Protein AF-A0AAV2JIG6-F1 (afdb_monomer_lite)

Organism: Knipowitschia caucasica (NCBI:txid637954)

pLDDT: mean 79.61, std 19.04, range [28.69, 98.62]

Radius of gyration: 54.66 Å; chains: 1; bounding box: 134×88×164 Å

Foldseek 3Di:
DDDPVVVVVVVVVVVVVVVVVVVVVVVVVVVVLVVVVVVVVVVVVVVVVVVVVVVVVVVVVVVVVVVPPPDDDDDDDDDDDPPVVVVVVVVVVVVVVVVVVVVVVVVVVVVVVVVVVVVVVVVVVVVVVVVVVVVVVVPDPDDPPVVVVVVVVVVVVVVVVVVVVVVVVVVVVVVVVVVVVVVVVVVVVVVVVVVVVVVVVVVVVVVVVVVVVVVVVVVVVVVVVVVVVVVVVLVVVLVVLVVVLVVLVVVLVVLVVVLVVLVVVLVVVVVVDDDDDCVVVNVVSVVVSVVSVVVSVVSVVVNVVSVVVSVVSVVVVVVVVVVVVVVVVVVVVVVVVVVVVVVVVVVVVVVVVVVSVVVVVVVVVVVPPPDDDDDDDDDDDDDDDDDDDDDDDPDPDPQQVDWDADPQPRDTDGSVVVVVSVVVNVVSVD

Structure (mmCIF, N/CA/C/O backbone):
data_AF-A0AAV2JIG6-F1
#
_entry.id   AF-A0AAV2JIG6-F1
#
loop_
_atom_site.group_PDB
_atom_site.id
_atom_site.type_symbol
_atom_site.label_atom_id
_atom_site.label_alt_id
_atom_site.label_comp_id
_atom_site.label_asym_id
_atom_site.label_entity_id
_atom_site.label_seq_id
_atom_site.pdbx_PDB_ins_code
_atom_site.Cartn_x
_atom_site.Cartn_y
_atom_site.Cartn_z
_atom_site.occupancy
_atom_site.B_iso_or_equiv
_atom_site.auth_seq_id
_atom_site.auth_comp_id
_atom_site.auth_asym_id
_atom_site.auth_atom_id
_atom_site.pdbx_PDB_model_num
ATOM 1 N N . MET A 1 1 ? 25.447 -35.368 23.573 1.00 45.19 1 MET A N 1
ATOM 2 C CA . MET A 1 1 ? 26.311 -34.187 23.337 1.00 45.19 1 MET A CA 1
ATOM 3 C C . MET A 1 1 ? 26.894 -34.278 21.923 1.00 45.19 1 MET A C 1
ATOM 5 O O . MET A 1 1 ? 27.825 -35.051 21.739 1.00 45.19 1 MET A O 1
ATOM 9 N N . PRO A 1 2 ? 26.330 -33.609 20.896 1.00 45.56 2 PRO A N 1
ATOM 10 C CA . PRO A 1 2 ? 26.863 -33.667 19.533 1.00 45.56 2 PRO A CA 1
ATOM 11 C C . PRO A 1 2 ? 28.084 -32.746 19.374 1.00 45.56 2 PRO A C 1
ATOM 13 O O . PRO A 1 2 ? 28.114 -31.636 19.902 1.00 45.56 2 PRO A O 1
ATOM 16 N N . LEU A 1 3 ? 29.084 -33.230 18.637 1.00 53.78 3 LEU A N 1
ATOM 17 C CA . LEU A 1 3 ? 30.444 -32.692 18.544 1.00 53.78 3 LEU A CA 1
ATOM 18 C C . LEU A 1 3 ? 30.549 -31.286 17.889 1.00 53.78 3 LEU A C 1
ATOM 20 O O . LEU A 1 3 ? 29.846 -31.004 16.914 1.00 53.78 3 LEU A O 1
ATOM 24 N N . PRO A 1 4 ? 31.520 -30.440 18.310 1.00 62.28 4 PRO A N 1
ATOM 25 C CA . PRO A 1 4 ? 31.775 -29.084 17.781 1.00 62.28 4 PRO A CA 1
ATOM 26 C C . PRO A 1 4 ? 32.024 -28.988 16.261 1.00 62.28 4 PRO A C 1
ATOM 28 O O . PRO A 1 4 ? 31.864 -27.924 15.660 1.00 62.28 4 PRO A O 1
ATOM 31 N N . SER A 1 5 ? 32.406 -30.099 15.625 1.00 57.91 5 SER A N 1
ATOM 32 C CA . SER A 1 5 ? 32.748 -30.178 14.198 1.00 57.91 5 SER A CA 1
ATOM 33 C C . SER A 1 5 ? 31.538 -29.964 13.274 1.00 57.91 5 SER A C 1
ATOM 35 O O . SER A 1 5 ? 31.639 -29.260 12.267 1.00 57.91 5 SER A O 1
ATOM 37 N N . ALA A 1 6 ? 30.360 -30.478 13.647 1.00 57.50 6 ALA A N 1
ATOM 38 C CA . ALA A 1 6 ? 29.147 -30.348 12.834 1.00 57.50 6 ALA A CA 1
ATOM 39 C C . ALA A 1 6 ? 28.625 -28.899 12.789 1.00 57.50 6 ALA A C 1
ATOM 41 O O . ALA A 1 6 ? 28.205 -28.420 11.736 1.00 57.50 6 ALA A O 1
ATOM 42 N N . ARG A 1 7 ? 28.745 -28.153 13.901 1.00 58.84 7 ARG A N 1
ATOM 43 C CA . ARG A 1 7 ? 28.380 -26.725 13.957 1.00 58.84 7 ARG A CA 1
ATOM 44 C C . ARG A 1 7 ? 29.282 -25.852 13.079 1.00 58.84 7 ARG A C 1
ATOM 46 O O . ARG A 1 7 ? 28.779 -24.948 12.416 1.00 58.84 7 ARG A O 1
ATOM 53 N N . ARG A 1 8 ? 30.590 -26.138 13.015 1.00 63.62 8 ARG A N 1
ATOM 54 C CA . ARG A 1 8 ? 31.524 -25.394 12.145 1.00 63.62 8 ARG A CA 1
ATOM 55 C C . ARG A 1 8 ? 31.251 -25.630 10.658 1.00 63.62 8 ARG A C 1
ATOM 57 O O . ARG A 1 8 ? 31.319 -24.681 9.883 1.00 63.62 8 ARG A O 1
ATOM 64 N N . LYS A 1 9 ? 30.907 -26.859 10.258 1.00 67.88 9 LYS A N 1
ATOM 65 C CA . LYS A 1 9 ? 30.552 -27.171 8.861 1.00 67.88 9 LYS A CA 1
ATOM 66 C C . LYS A 1 9 ? 29.254 -26.479 8.431 1.00 67.88 9 LYS A C 1
ATOM 68 O O . LYS A 1 9 ? 29.217 -25.884 7.360 1.00 67.88 9 LYS A O 1
ATOM 73 N N . LEU A 1 10 ? 28.237 -26.474 9.297 1.00 66.56 10 LEU A N 1
ATOM 74 C CA . LEU A 1 10 ? 26.961 -25.806 9.024 1.00 66.56 10 LEU A CA 1
ATOM 75 C C . LEU A 1 10 ? 27.104 -24.274 8.947 1.00 66.56 10 LEU A C 1
ATOM 77 O O . LEU A 1 10 ? 26.478 -23.636 8.106 1.00 66.56 10 LEU A O 1
ATOM 81 N N . SER A 1 11 ? 27.956 -23.683 9.791 1.00 69.81 11 SER A N 1
ATOM 82 C CA . SER A 1 11 ? 28.271 -22.249 9.741 1.00 69.81 11 SER A CA 1
ATOM 83 C C . SER A 1 11 ? 28.987 -21.867 8.443 1.00 69.81 11 SER A C 1
ATOM 85 O O . SER A 1 11 ? 28.561 -20.919 7.793 1.00 69.81 11 SER A O 1
ATOM 87 N N . LYS A 1 12 ? 30.004 -22.631 8.018 1.00 68.06 12 LYS A N 1
ATOM 88 C CA . LYS A 1 12 ? 30.722 -22.366 6.759 1.00 68.06 12 LYS A CA 1
ATOM 89 C C . LYS A 1 12 ? 29.809 -22.457 5.534 1.00 68.06 12 LYS A C 1
ATOM 91 O O . LYS A 1 12 ? 29.890 -21.585 4.677 1.00 68.06 12 LYS A O 1
ATOM 96 N N . ALA A 1 13 ? 28.920 -23.453 5.485 1.00 68.94 13 ALA A N 1
ATOM 97 C CA . ALA A 1 13 ? 27.964 -23.618 4.388 1.00 68.94 13 ALA A CA 1
ATOM 98 C C . ALA A 1 13 ? 26.979 -22.437 4.281 1.00 68.94 13 ALA A C 1
ATOM 100 O O . ALA A 1 13 ? 26.703 -21.956 3.181 1.00 68.94 13 ALA A O 1
ATOM 101 N N . LYS A 1 14 ? 26.506 -21.911 5.421 1.00 74.50 14 LYS A N 1
ATOM 102 C CA . LYS A 1 14 ? 25.657 -20.709 5.449 1.00 74.50 14 LYS A CA 1
ATOM 103 C C . LYS A 1 14 ? 26.396 -19.469 4.949 1.00 74.50 14 LYS A C 1
ATOM 105 O O . LYS A 1 14 ? 25.826 -18.708 4.179 1.00 74.50 14 LYS A O 1
ATOM 110 N N . THR A 1 15 ? 27.664 -19.285 5.324 1.00 77.19 15 THR A N 1
ATOM 111 C CA . THR A 1 15 ? 28.471 -18.139 4.868 1.00 77.19 15 THR A CA 1
ATOM 112 C C . THR A 1 15 ? 28.784 -18.195 3.370 1.00 77.19 15 THR A C 1
ATOM 114 O O . THR A 1 15 ? 28.838 -17.163 2.706 1.00 77.19 15 THR A O 1
ATOM 117 N N . THR A 1 16 ? 28.990 -19.388 2.804 1.00 79.62 16 THR A N 1
ATOM 118 C CA . THR A 1 16 ? 29.197 -19.538 1.355 1.00 79.62 16 THR A CA 1
ATOM 119 C C . THR A 1 16 ? 27.919 -19.280 0.562 1.00 79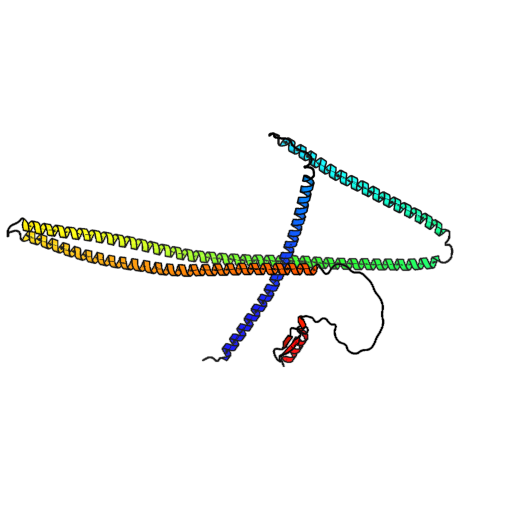.62 16 THR A C 1
ATOM 121 O O . THR A 1 16 ? 27.984 -18.650 -0.491 1.00 79.62 16 THR A O 1
ATOM 124 N N . GLN A 1 17 ? 26.765 -19.704 1.086 1.00 82.50 17 GLN A N 1
ATOM 125 C CA . GLN A 1 17 ? 25.467 -19.459 0.462 1.00 82.50 17 GLN A CA 1
ATOM 126 C C . GLN A 1 17 ? 25.126 -17.962 0.442 1.00 82.50 17 GLN A C 1
ATOM 128 O O . GLN A 1 17 ? 24.838 -17.418 -0.622 1.00 82.50 17 GLN A O 1
ATOM 133 N N . THR A 1 18 ? 25.275 -17.264 1.572 1.00 84.75 18 THR A N 1
ATOM 134 C CA . THR A 1 18 ? 25.032 -15.813 1.630 1.00 84.75 18 THR A CA 1
ATOM 135 C C . THR A 1 18 ? 25.996 -15.028 0.740 1.00 84.75 18 THR A C 1
ATOM 137 O O . THR A 1 18 ? 25.602 -14.052 0.105 1.00 84.75 18 THR A O 1
ATOM 140 N N . ARG A 1 19 ? 27.257 -15.463 0.610 1.00 83.31 19 ARG A N 1
ATOM 141 C CA . ARG A 1 19 ? 28.228 -14.836 -0.305 1.00 83.31 19 ARG A CA 1
ATOM 142 C C . ARG A 1 19 ? 27.836 -14.995 -1.780 1.00 83.31 19 ARG A C 1
ATOM 144 O O . ARG A 1 19 ? 28.041 -14.063 -2.559 1.00 83.31 19 ARG A O 1
ATOM 151 N N . ALA A 1 20 ? 27.280 -16.144 -2.163 1.00 86.81 20 ALA A N 1
ATOM 152 C CA . ALA A 1 20 ? 26.784 -16.378 -3.518 1.00 86.81 20 ALA A CA 1
ATOM 153 C C . ALA A 1 20 ? 25.538 -15.527 -3.822 1.00 86.81 20 ALA A C 1
ATOM 155 O O . ALA A 1 20 ? 25.472 -14.901 -4.879 1.00 86.81 20 ALA A O 1
ATOM 156 N N . GLU A 1 21 ? 24.605 -15.424 -2.872 1.00 88.88 21 GLU A N 1
ATOM 157 C CA . GLU A 1 21 ? 23.416 -14.565 -2.975 1.00 88.88 21 GLU A CA 1
ATOM 158 C C . GLU A 1 21 ? 23.801 -13.084 -3.116 1.00 88.88 21 GLU A C 1
ATOM 160 O O . GLU A 1 21 ? 23.332 -12.411 -4.032 1.00 88.88 21 GLU A O 1
ATOM 165 N N . ILE A 1 22 ? 24.755 -12.595 -2.314 1.00 88.62 22 ILE A N 1
ATOM 166 C CA . ILE A 1 22 ? 25.293 -11.229 -2.444 1.00 88.62 22 ILE A CA 1
ATOM 167 C C . ILE A 1 22 ? 25.938 -11.009 -3.823 1.00 88.62 22 ILE A C 1
ATOM 169 O O . ILE A 1 22 ? 25.792 -9.939 -4.411 1.00 88.62 22 ILE A O 1
ATOM 173 N N . SER A 1 23 ? 26.652 -11.999 -4.369 1.00 89.38 23 SER A N 1
ATOM 174 C CA . SER A 1 23 ? 27.247 -11.893 -5.710 1.00 89.38 23 SER A CA 1
ATOM 175 C C . SER A 1 23 ? 26.190 -11.813 -6.815 1.00 89.38 23 SER A C 1
ATOM 177 O O . SER A 1 23 ? 26.363 -11.044 -7.764 1.00 89.38 23 SER A O 1
ATOM 179 N N . ASN A 1 24 ? 25.096 -12.567 -6.692 1.00 90.56 24 ASN A N 1
ATOM 180 C CA . ASN A 1 24 ? 23.977 -12.496 -7.631 1.00 90.56 24 ASN A CA 1
ATOM 181 C C . ASN A 1 24 ? 23.263 -11.143 -7.546 1.00 90.56 24 ASN A C 1
ATOM 183 O O . ASN A 1 24 ? 23.099 -10.499 -8.578 1.00 90.56 24 ASN A O 1
ATOM 187 N N . LEU A 1 25 ? 22.962 -10.655 -6.337 1.00 92.25 25 LEU A N 1
ATOM 188 C CA . LEU A 1 25 ? 22.357 -9.334 -6.134 1.00 92.25 25 LEU A CA 1
ATOM 189 C C . LEU A 1 25 ? 23.237 -8.201 -6.679 1.00 92.25 25 LEU A C 1
ATOM 191 O O . LEU A 1 25 ? 22.730 -7.244 -7.254 1.00 92.25 25 LEU A O 1
ATOM 195 N N . LYS A 1 26 ? 24.568 -8.309 -6.567 1.00 91.19 26 LYS A N 1
ATOM 196 C CA . LYS A 1 26 ? 25.497 -7.344 -7.182 1.00 91.19 26 LYS A CA 1
ATOM 197 C C . LYS A 1 26 ? 25.426 -7.351 -8.710 1.00 91.19 26 LYS A C 1
ATOM 199 O O . LYS A 1 26 ? 25.480 -6.287 -9.320 1.00 91.19 26 LYS A O 1
ATOM 204 N N . ARG A 1 27 ? 25.306 -8.529 -9.330 1.00 91.12 27 ARG A N 1
ATOM 205 C CA . ARG A 1 27 ? 25.144 -8.656 -10.789 1.00 91.12 27 ARG A CA 1
ATOM 206 C C . ARG A 1 27 ? 23.803 -8.099 -11.259 1.00 91.12 27 ARG A C 1
ATOM 208 O O . ARG A 1 27 ? 23.765 -7.401 -12.266 1.00 91.12 27 ARG A O 1
ATOM 215 N N . GLU A 1 28 ? 22.736 -8.369 -10.519 1.00 91.69 28 GLU A N 1
ATOM 216 C CA . GLU A 1 28 ? 21.405 -7.845 -10.814 1.00 91.69 28 GLU A CA 1
ATOM 217 C C . GLU A 1 28 ? 21.353 -6.322 -10.666 1.00 91.69 28 GLU A C 1
ATOM 219 O O . GLU A 1 28 ? 20.903 -5.642 -11.583 1.00 91.69 28 GLU A O 1
ATOM 224 N N . ASN A 1 29 ? 21.930 -5.766 -9.596 1.00 89.50 29 ASN A N 1
ATOM 225 C CA . ASN A 1 29 ? 22.062 -4.316 -9.440 1.00 89.50 29 ASN A CA 1
ATOM 226 C C . ASN A 1 29 ? 22.872 -3.677 -10.575 1.00 89.50 29 ASN A C 1
ATOM 228 O O . ASN A 1 29 ? 22.478 -2.637 -11.092 1.00 89.50 29 ASN A O 1
ATOM 232 N N . ALA A 1 30 ? 23.970 -4.301 -11.013 1.00 93.06 30 ALA A N 1
ATOM 233 C CA . ALA A 1 30 ? 24.748 -3.796 -12.146 1.00 93.06 30 ALA A CA 1
ATOM 234 C C . ALA A 1 30 ? 23.942 -3.799 -13.459 1.00 93.06 30 ALA A C 1
ATOM 236 O O . ALA A 1 30 ? 24.067 -2.881 -14.269 1.00 93.06 30 ALA A O 1
ATOM 237 N N . PHE A 1 31 ? 23.099 -4.813 -13.667 1.00 94.50 31 PHE A N 1
ATOM 238 C CA . PHE A 1 31 ? 22.198 -4.874 -14.816 1.00 94.50 31 PHE A CA 1
ATOM 239 C C . PHE A 1 31 ? 21.096 -3.807 -14.736 1.00 94.50 31 PHE A C 1
ATOM 241 O O . PHE A 1 31 ? 20.865 -3.095 -15.710 1.00 94.50 31 PHE A O 1
ATOM 248 N N . LEU A 1 32 ? 20.457 -3.648 -13.573 1.00 95.50 32 LEU A N 1
ATOM 249 C CA . LEU A 1 32 ? 19.422 -2.636 -13.354 1.00 95.50 32 LEU A CA 1
ATOM 250 C C . LEU A 1 32 ? 19.964 -1.215 -13.532 1.00 95.50 32 LEU A C 1
ATOM 252 O O . LEU A 1 32 ? 19.295 -0.394 -14.152 1.00 95.50 32 LEU A O 1
ATOM 256 N N . LEU A 1 33 ? 21.188 -0.947 -13.070 1.00 93.94 33 LEU A N 1
ATOM 257 C CA . LEU A 1 33 ? 21.867 0.330 -13.293 1.00 93.94 33 LEU A CA 1
ATOM 258 C C . LEU A 1 33 ? 22.080 0.617 -14.783 1.00 93.94 33 LEU A C 1
ATOM 260 O O . LEU A 1 33 ? 21.833 1.738 -15.218 1.00 93.94 33 LEU A O 1
ATOM 264 N N . ARG A 1 34 ? 22.470 -0.384 -15.586 1.00 93.88 34 ARG A N 1
ATOM 265 C CA . ARG A 1 34 ? 22.575 -0.216 -17.047 1.00 93.88 34 ARG A CA 1
ATOM 266 C C . ARG A 1 34 ? 21.228 0.101 -17.686 1.00 93.88 34 ARG A C 1
ATOM 268 O O . ARG A 1 34 ? 21.139 1.075 -18.424 1.00 93.88 34 ARG A O 1
ATOM 275 N N . CYS A 1 35 ? 20.185 -0.666 -17.364 1.00 93.00 35 CYS A N 1
ATOM 276 C CA . CYS A 1 35 ? 18.847 -0.415 -17.902 1.00 93.00 35 CYS A CA 1
ATOM 277 C C . CYS A 1 35 ? 18.305 0.961 -17.496 1.00 93.00 35 CYS A C 1
ATOM 279 O O . CYS A 1 35 ? 17.649 1.623 -18.293 1.00 93.00 35 CYS A O 1
ATOM 281 N N . PHE A 1 36 ? 18.576 1.402 -16.266 1.00 94.62 36 PHE A N 1
ATOM 282 C CA . PHE A 1 36 ? 18.187 2.732 -15.810 1.00 94.62 36 PHE A CA 1
ATOM 283 C C . PHE A 1 36 ? 18.905 3.832 -16.602 1.00 94.62 36 PHE A C 1
ATOM 285 O O . PHE A 1 36 ? 18.265 4.790 -17.029 1.00 94.62 36 PHE A O 1
ATOM 292 N N . ASN A 1 37 ? 20.206 3.666 -16.856 1.00 90.81 37 ASN A N 1
ATOM 293 C CA . ASN A 1 37 ? 20.993 4.622 -17.634 1.00 90.81 37 ASN A CA 1
ATOM 294 C C . ASN A 1 37 ? 20.490 4.732 -19.084 1.00 90.81 37 ASN A C 1
ATOM 296 O O . ASN A 1 37 ? 20.328 5.831 -19.604 1.00 90.81 37 ASN A O 1
ATOM 300 N N . GLU A 1 38 ? 20.166 3.600 -19.713 1.00 93.94 38 GLU A N 1
ATOM 301 C CA . GLU A 1 38 ? 19.556 3.567 -21.050 1.00 93.94 38 GLU A CA 1
ATOM 302 C C . GLU A 1 38 ? 18.203 4.299 -21.079 1.00 93.94 38 GLU A C 1
ATOM 304 O O . GLU A 1 38 ? 17.948 5.095 -21.982 1.00 93.94 38 GLU A O 1
ATOM 309 N N . LEU A 1 39 ? 17.351 4.092 -20.067 1.00 91.56 39 LEU A N 1
ATOM 310 C CA . LEU A 1 39 ? 16.059 4.779 -19.971 1.00 91.56 39 LEU A CA 1
ATOM 311 C C . LEU A 1 39 ? 16.218 6.297 -19.795 1.00 91.56 39 LEU A C 1
ATOM 313 O O . LEU A 1 39 ? 15.453 7.070 -20.372 1.00 91.56 39 LEU A O 1
ATOM 317 N N . SER A 1 40 ? 17.211 6.711 -19.006 1.00 92.06 40 SER A N 1
ATOM 318 C CA . SER A 1 40 ? 17.537 8.121 -18.778 1.00 92.06 40 SER A CA 1
ATOM 319 C C . SER A 1 40 ? 17.976 8.803 -20.076 1.00 92.06 40 SER A C 1
ATOM 321 O O . SER A 1 40 ? 17.453 9.859 -20.428 1.00 92.06 40 SER A O 1
ATOM 323 N N . ASN A 1 41 ? 18.841 8.148 -20.856 1.00 90.38 41 ASN A N 1
ATOM 324 C CA . ASN A 1 41 ? 19.289 8.657 -22.154 1.00 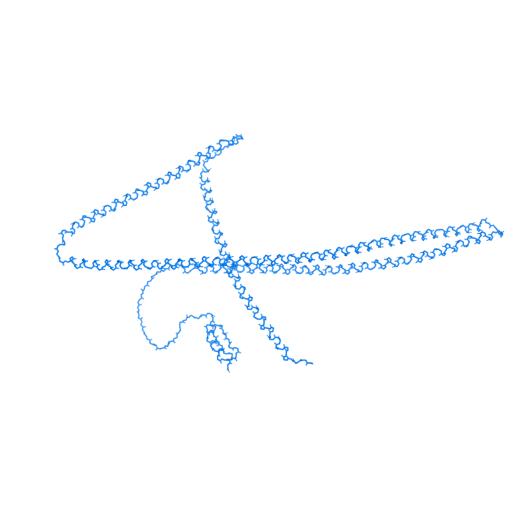90.38 41 ASN A CA 1
ATOM 325 C C . ASN A 1 41 ? 18.121 8.839 -23.132 1.00 90.38 41 ASN A C 1
ATOM 327 O O . ASN A 1 41 ? 17.996 9.892 -23.754 1.00 90.38 41 ASN A O 1
ATOM 331 N N . HIS A 1 42 ? 17.207 7.865 -23.204 1.00 91.69 42 HIS A N 1
ATOM 332 C CA . HIS A 1 42 ? 15.994 8.001 -24.014 1.00 91.69 42 HIS A CA 1
ATOM 333 C C . HIS A 1 42 ? 15.107 9.170 -23.563 1.00 91.69 42 HIS A C 1
ATOM 335 O O . HIS A 1 42 ? 14.527 9.864 -24.400 1.00 91.69 42 HIS A O 1
ATOM 341 N N . HIS A 1 43 ? 15.000 9.409 -22.254 1.00 91.00 43 HIS A N 1
ATOM 342 C CA . HIS A 1 43 ? 14.237 10.537 -21.728 1.00 91.00 43 HIS A CA 1
ATOM 343 C C . HIS A 1 43 ? 14.882 11.884 -22.086 1.00 91.00 43 HIS A C 1
ATOM 345 O O . HIS A 1 43 ? 14.180 12.802 -22.510 1.00 91.00 43 HIS A O 1
ATOM 351 N N . ASN A 1 44 ? 16.211 11.979 -22.006 1.00 87.12 44 ASN A N 1
ATOM 352 C CA . ASN A 1 44 ? 16.964 13.166 -22.412 1.00 87.12 44 ASN A CA 1
ATOM 353 C C . ASN A 1 44 ? 16.817 13.454 -23.913 1.00 87.12 44 ASN A C 1
ATOM 355 O O . ASN A 1 44 ? 16.564 14.597 -24.297 1.00 87.12 44 ASN A O 1
ATOM 359 N N . ASP A 1 45 ? 16.883 12.428 -24.765 1.00 88.12 45 ASP A N 1
ATOM 360 C CA . ASP A 1 45 ? 16.653 12.580 -26.205 1.00 88.12 45 ASP A CA 1
ATOM 361 C C . ASP A 1 45 ? 15.230 13.065 -26.515 1.00 88.12 45 ASP A C 1
ATOM 363 O O . ASP A 1 45 ? 15.045 13.961 -27.345 1.00 88.12 45 ASP A O 1
ATOM 367 N N . HIS A 1 46 ? 14.223 12.527 -25.820 1.00 89.94 46 HIS A N 1
ATOM 368 C CA . HIS A 1 46 ? 12.839 12.989 -25.936 1.00 89.94 46 HIS A CA 1
ATOM 369 C C . HIS A 1 46 ? 12.683 14.449 -25.495 1.00 89.94 46 HIS A C 1
ATOM 371 O O . HIS A 1 46 ? 12.081 15.239 -26.222 1.00 89.94 46 HIS A O 1
ATOM 377 N N . ASN A 1 47 ? 13.257 14.832 -24.353 1.00 88.81 47 ASN A N 1
ATOM 378 C CA . ASN A 1 47 ? 13.196 16.209 -23.860 1.00 88.81 47 ASN A CA 1
ATOM 379 C C . ASN A 1 47 ? 13.888 17.179 -24.825 1.00 88.81 47 ASN A C 1
ATOM 381 O O . ASN A 1 47 ? 13.326 18.224 -25.141 1.00 88.81 47 ASN A O 1
ATOM 385 N N . ARG A 1 48 ? 15.027 16.793 -25.412 1.00 91.75 48 ARG A N 1
ATOM 386 C CA . ARG A 1 48 ? 15.711 17.592 -26.439 1.00 91.75 48 ARG A CA 1
ATOM 387 C C . ARG A 1 48 ? 14.849 17.801 -27.687 1.00 91.75 48 ARG A C 1
ATOM 389 O O . ARG A 1 48 ? 14.901 18.860 -28.310 1.00 91.75 48 ARG A O 1
ATOM 396 N N . ILE A 1 49 ? 14.070 16.797 -28.090 1.00 90.69 49 ILE A N 1
ATOM 397 C CA . ILE A 1 49 ? 13.126 16.926 -29.211 1.00 90.69 49 ILE A CA 1
ATOM 398 C C . ILE A 1 49 ? 11.983 17.878 -28.839 1.00 90.69 49 ILE A C 1
ATOM 400 O O . ILE A 1 49 ? 11.624 18.732 -29.648 1.00 90.69 49 ILE A O 1
ATOM 404 N N . ILE A 1 50 ? 11.450 17.775 -27.619 1.00 89.94 50 ILE A N 1
ATOM 405 C CA . ILE A 1 50 ? 10.390 18.661 -27.120 1.00 89.94 50 ILE A CA 1
ATOM 406 C C . ILE A 1 50 ? 10.881 20.112 -27.060 1.00 89.94 50 ILE A C 1
ATOM 408 O O . ILE A 1 50 ? 10.184 20.999 -27.537 1.00 89.94 50 ILE A O 1
ATOM 412 N N . GLU A 1 51 ? 12.093 20.368 -26.567 1.00 88.25 51 GLU A N 1
ATOM 413 C CA . GLU A 1 51 ? 12.688 21.711 -26.543 1.00 88.25 51 GLU A CA 1
ATOM 414 C C . GLU A 1 51 ? 12.884 22.290 -27.949 1.00 88.25 51 GLU A C 1
ATOM 416 O O . GLU A 1 51 ? 12.562 23.454 -28.197 1.00 88.25 51 GLU A O 1
ATOM 421 N N . LYS A 1 52 ? 13.348 21.478 -28.910 1.00 89.69 52 LYS A N 1
ATOM 422 C CA . LYS A 1 52 ? 13.411 21.884 -30.325 1.00 89.69 52 LYS A CA 1
ATOM 423 C C . LYS A 1 52 ? 12.030 22.220 -30.886 1.00 89.69 52 LYS A C 1
ATOM 425 O O . LYS A 1 52 ? 11.895 23.158 -31.661 1.00 89.69 52 LYS A O 1
ATOM 430 N N . PHE A 1 53 ? 11.000 21.476 -30.495 1.00 89.88 53 PHE A N 1
ATOM 431 C CA . PHE A 1 53 ? 9.635 21.762 -30.918 1.00 89.88 53 PHE A CA 1
ATOM 432 C C . PHE A 1 53 ? 9.108 23.057 -30.287 1.00 89.88 53 PHE A C 1
ATOM 434 O O . PHE A 1 53 ? 8.552 23.897 -30.986 1.00 89.88 53 PHE A O 1
ATOM 441 N N . LEU A 1 54 ? 9.342 23.259 -28.989 1.00 86.19 54 LEU A N 1
ATOM 442 C CA . LEU A 1 54 ? 8.950 24.471 -28.272 1.00 86.19 54 LEU A CA 1
ATOM 443 C C . LEU A 1 54 ? 9.650 25.707 -28.838 1.00 86.19 54 LEU A C 1
ATOM 445 O O . LEU A 1 54 ? 8.986 26.694 -29.109 1.00 86.19 54 LEU A O 1
ATOM 449 N N . THR A 1 55 ? 10.957 25.646 -29.094 1.00 87.00 55 THR A N 1
ATOM 450 C CA . THR A 1 55 ? 11.697 26.753 -29.726 1.00 87.00 55 THR A CA 1
ATOM 451 C C . THR A 1 55 ? 11.181 27.082 -31.124 1.00 87.00 55 THR A C 1
ATOM 453 O O . THR A 1 55 ? 11.025 28.258 -31.441 1.00 87.00 55 THR A O 1
ATOM 456 N N . LEU A 1 56 ? 10.846 26.079 -31.941 1.00 84.25 56 LEU A N 1
ATOM 457 C CA . LEU A 1 56 ? 10.221 26.306 -33.248 1.00 84.25 56 LEU A CA 1
ATOM 458 C C . LEU A 1 56 ? 8.845 26.975 -33.121 1.00 84.25 56 LEU A C 1
ATOM 460 O O . LEU A 1 56 ? 8.559 27.907 -33.868 1.00 84.25 56 LEU A O 1
ATOM 464 N N . VAL A 1 57 ? 8.022 26.544 -32.162 1.00 82.75 57 VAL A N 1
ATOM 465 C CA . VAL A 1 57 ? 6.707 27.147 -31.896 1.00 82.75 57 VAL A CA 1
ATOM 466 C C . VAL A 1 57 ? 6.855 28.583 -31.387 1.00 82.75 57 VAL A C 1
ATOM 468 O O . VAL A 1 57 ? 6.153 29.468 -31.863 1.00 82.75 57 VAL A O 1
ATOM 471 N N . THR A 1 58 ? 7.800 28.851 -30.485 1.00 78.50 58 THR A N 1
ATOM 472 C CA . THR A 1 58 ? 8.051 30.199 -29.957 1.00 78.50 58 THR A CA 1
ATOM 473 C C . THR A 1 58 ? 8.579 31.142 -31.036 1.00 78.50 58 THR A C 1
ATOM 475 O O . THR A 1 58 ? 8.113 32.272 -31.112 1.00 78.50 58 THR A O 1
ATOM 478 N N . LEU A 1 59 ? 9.474 30.686 -31.920 1.00 75.88 59 LEU A N 1
ATOM 479 C CA . LEU A 1 59 ? 9.943 31.481 -33.065 1.00 75.88 59 LEU A CA 1
ATOM 480 C C . LEU A 1 59 ? 8.826 31.750 -34.085 1.00 75.88 59 LEU A C 1
ATOM 482 O O . LEU A 1 59 ? 8.795 32.799 -34.726 1.00 75.88 59 LEU A O 1
ATOM 486 N N . GLN A 1 60 ? 7.886 30.815 -34.231 1.00 73.00 60 GLN A N 1
ATOM 487 C CA . GLN A 1 60 ? 6.704 30.993 -35.072 1.00 73.00 60 GLN A CA 1
ATOM 488 C C . GLN A 1 60 ? 5.694 31.982 -34.461 1.00 73.00 60 GLN A C 1
ATOM 490 O O . GLN A 1 60 ? 4.958 32.628 -35.209 1.00 73.00 60 GLN A O 1
ATOM 495 N N . SER A 1 61 ? 5.669 32.117 -33.132 1.00 56.78 61 SER A N 1
ATOM 496 C CA . SER A 1 61 ? 4.872 33.115 -32.408 1.00 56.78 61 SER A CA 1
ATOM 497 C C . SER A 1 61 ? 5.539 34.493 -32.390 1.00 56.78 61 SER A C 1
ATOM 499 O O . SER A 1 61 ? 4.866 35.475 -32.675 1.00 56.78 61 SER A O 1
ATOM 501 N N . SER A 1 62 ? 6.857 34.586 -32.174 1.00 55.25 62 SER A N 1
ATOM 502 C CA . SER A 1 62 ? 7.581 35.868 -32.193 1.00 55.25 62 SER A CA 1
ATOM 503 C C . SER A 1 62 ? 7.617 36.487 -33.594 1.00 55.25 62 SER A C 1
ATOM 505 O O . SER A 1 62 ? 7.410 37.682 -33.749 1.00 55.25 62 SER A O 1
ATOM 507 N N . SER A 1 63 ? 7.723 35.661 -34.644 1.00 55.59 63 SER A N 1
ATOM 508 C CA . SER A 1 63 ? 7.558 36.113 -36.034 1.00 55.59 63 SER A CA 1
ATOM 509 C C . SER A 1 63 ? 6.159 36.675 -36.341 1.00 55.59 63 SER A C 1
ATOM 511 O O . SER A 1 63 ? 5.988 37.273 -37.403 1.00 55.59 63 SER A O 1
ATOM 513 N N . LYS A 1 64 ? 5.154 36.445 -35.483 1.00 55.47 64 LYS A N 1
ATOM 514 C CA . LYS A 1 64 ? 3.813 37.044 -35.593 1.00 55.47 64 LYS A CA 1
ATOM 515 C C . LYS A 1 64 ? 3.641 38.284 -34.708 1.00 55.47 64 LYS A C 1
ATOM 517 O O . LYS A 1 64 ? 2.741 39.067 -34.983 1.00 55.47 64 LYS A O 1
ATOM 522 N N . GLU A 1 65 ? 4.466 38.458 -33.676 1.00 51.16 65 GLU A N 1
ATOM 523 C CA . GLU A 1 65 ? 4.399 39.593 -32.742 1.00 51.16 65 GLU A CA 1
ATOM 524 C C . GLU A 1 65 ? 5.233 40.797 -33.217 1.00 51.16 65 GLU A C 1
ATOM 526 O O . GLU A 1 65 ? 4.808 41.932 -33.012 1.00 51.16 65 GLU A O 1
ATOM 531 N N . ASP A 1 66 ? 6.319 40.580 -33.972 1.00 45.28 66 ASP A N 1
ATOM 532 C CA . ASP A 1 66 ? 7.160 41.663 -34.522 1.00 45.28 66 ASP A CA 1
ATOM 533 C C . ASP A 1 66 ? 6.462 42.524 -35.609 1.00 45.28 66 ASP A C 1
ATOM 535 O O . ASP A 1 66 ? 6.983 43.561 -36.011 1.00 45.28 66 ASP A O 1
ATOM 539 N N . GLU A 1 67 ? 5.270 42.136 -36.079 1.00 48.09 67 GLU A N 1
ATOM 540 C CA . GLU A 1 67 ? 4.442 42.918 -37.021 1.00 48.09 67 GLU A CA 1
ATOM 541 C C . GLU A 1 67 ? 3.296 43.686 -36.318 1.00 48.09 67 GLU A C 1
ATOM 543 O O . GLU A 1 67 ? 2.496 44.344 -36.983 1.00 48.09 67 GLU A O 1
ATOM 548 N N . ALA A 1 68 ? 3.181 43.609 -34.982 1.00 49.56 68 ALA A N 1
ATOM 549 C CA . ALA A 1 68 ? 2.063 44.190 -34.223 1.00 49.56 68 ALA A CA 1
ATOM 550 C C . ALA A 1 68 ? 2.429 45.409 -33.347 1.00 49.56 68 ALA A C 1
ATOM 552 O O . ALA A 1 68 ? 1.532 46.018 -32.762 1.00 49.56 68 ALA A O 1
ATOM 553 N N . GLU A 1 69 ? 3.704 45.805 -33.262 1.00 43.34 69 GLU A N 1
ATOM 554 C CA . GLU A 1 69 ? 4.152 46.909 -32.388 1.00 43.34 69 GLU A CA 1
ATOM 555 C C . GLU A 1 69 ? 4.170 48.307 -33.033 1.00 43.34 69 GLU A C 1
ATOM 557 O O . GLU A 1 69 ? 4.585 49.268 -32.391 1.00 43.34 69 GLU A O 1
ATOM 562 N N . ASP A 1 70 ? 3.637 48.469 -34.248 1.00 41.47 70 ASP A N 1
ATOM 563 C CA . ASP A 1 70 ? 3.601 49.764 -34.943 1.00 41.47 70 ASP A CA 1
ATOM 564 C C . ASP A 1 70 ? 2.169 50.226 -35.271 1.00 41.47 70 ASP A C 1
ATOM 566 O O . ASP A 1 70 ? 1.856 50.645 -36.383 1.00 41.47 70 ASP A O 1
ATOM 570 N N . THR A 1 71 ? 1.234 50.169 -34.312 1.00 43.75 71 THR A N 1
ATOM 571 C CA . THR A 1 71 ? 0.036 51.036 -34.359 1.00 43.75 71 THR A CA 1
ATOM 572 C C . THR A 1 71 ? -0.518 51.339 -32.964 1.00 43.75 71 THR A C 1
ATOM 574 O O . THR A 1 71 ? -1.231 50.557 -32.341 1.00 43.75 71 THR A O 1
ATOM 577 N N . HIS A 1 72 ? -0.193 52.534 -32.479 1.00 44.91 72 HIS A N 1
ATOM 578 C CA . HIS A 1 72 ? -0.698 53.120 -31.243 1.00 44.91 72 HIS A CA 1
ATOM 579 C C . HIS A 1 72 ? -2.230 53.307 -31.250 1.00 44.91 72 HIS A C 1
ATOM 581 O O . HIS A 1 72 ? -2.787 53.847 -32.200 1.00 44.91 72 HIS A O 1
ATOM 587 N N . SER A 1 73 ? -2.843 53.030 -30.091 1.00 43.31 73 SER A N 1
ATOM 588 C CA . SER A 1 73 ? -3.900 53.835 -29.450 1.00 43.31 73 SER A CA 1
ATOM 589 C C . SER A 1 73 ? -5.177 54.129 -30.250 1.00 43.31 73 SER A C 1
ATOM 591 O O . SER A 1 73 ? -5.189 55.102 -30.986 1.00 43.31 73 SER A O 1
ATOM 593 N N . TYR A 1 74 ? -6.298 53.457 -29.944 1.00 34.91 74 TYR A N 1
ATOM 594 C CA . TYR A 1 74 ? -7.583 54.128 -29.660 1.00 34.91 74 TYR A CA 1
ATOM 595 C C . TYR A 1 74 ? -8.582 53.214 -28.921 1.00 34.91 74 TYR A C 1
ATOM 597 O O . TYR A 1 74 ? -8.558 51.992 -29.011 1.00 34.91 74 TYR A O 1
ATOM 605 N N . SER A 1 75 ? -9.410 53.897 -28.139 1.00 38.28 75 SER A N 1
ATOM 606 C CA . SER A 1 75 ? -10.437 53.480 -27.183 1.00 38.28 75 SER A CA 1
ATOM 607 C C . SER A 1 75 ? -11.646 52.737 -27.779 1.00 38.28 75 SER A C 1
ATOM 609 O O . SER A 1 75 ? -12.021 53.012 -28.911 1.00 38.28 75 SER A O 1
ATOM 611 N N . TRP A 1 76 ? -12.259 51.888 -26.935 1.00 41.53 76 TRP A N 1
ATOM 612 C CA . TRP A 1 76 ? -13.665 51.432 -26.862 1.00 41.53 76 TRP A CA 1
ATOM 613 C C . TRP A 1 76 ? -14.565 51.678 -28.089 1.00 41.53 76 TRP A C 1
ATOM 615 O O . TRP A 1 76 ? -14.906 52.824 -28.359 1.00 41.53 76 TRP A O 1
ATOM 625 N N . ASP A 1 77 ? -15.089 50.611 -28.702 1.00 31.30 77 ASP A N 1
ATOM 626 C CA . ASP A 1 77 ? -16.495 50.252 -28.467 1.00 31.30 77 ASP A CA 1
ATOM 627 C C . ASP A 1 77 ? -16.856 48.836 -28.939 1.00 31.30 77 ASP A C 1
ATOM 629 O O . ASP A 1 77 ? -16.226 48.242 -29.815 1.00 31.30 77 ASP A O 1
ATOM 633 N N . ASP A 1 78 ? -17.873 48.326 -28.260 1.00 49.81 78 ASP A N 1
ATOM 634 C CA . ASP A 1 78 ? -18.506 47.018 -28.339 1.00 49.81 78 ASP A CA 1
ATOM 635 C C . ASP A 1 78 ? -19.348 46.854 -29.625 1.00 49.81 78 ASP A C 1
ATOM 637 O O . ASP A 1 78 ? -19.889 47.823 -30.156 1.00 49.81 78 ASP A O 1
ATOM 641 N N . SER A 1 79 ? -19.551 45.601 -30.049 1.00 57.41 79 SER A N 1
ATOM 642 C CA . SER A 1 79 ? -20.356 45.123 -31.198 1.00 57.41 79 SER A CA 1
ATOM 643 C C . SER A 1 79 ? -19.669 45.040 -32.576 1.00 57.41 79 SER A C 1
ATOM 645 O O . SER A 1 79 ? -19.634 46.007 -33.336 1.00 57.41 79 SER A O 1
ATOM 647 N N . CYS A 1 80 ? -19.263 43.828 -32.989 1.00 38.69 80 CYS A N 1
ATOM 648 C CA . CYS A 1 80 ? -19.290 43.459 -34.412 1.00 38.69 80 CYS A CA 1
ATOM 649 C C . CYS A 1 80 ? -19.353 41.943 -34.670 1.00 38.69 80 CYS A C 1
ATOM 651 O O . CYS A 1 80 ? -18.703 41.146 -33.997 1.00 38.69 80 CYS A O 1
ATOM 653 N N . ASP A 1 81 ? -20.163 41.607 -35.673 1.00 50.28 81 ASP A N 1
ATOM 654 C CA . ASP A 1 81 ? -20.645 40.295 -36.114 1.00 50.28 81 ASP A CA 1
ATOM 655 C C . ASP A 1 81 ? -19.556 39.233 -36.401 1.00 50.28 81 ASP A C 1
ATOM 657 O O . ASP A 1 81 ? -18.536 39.559 -37.021 1.00 50.28 81 ASP A O 1
ATOM 661 N N . PRO A 1 82 ? -19.785 37.939 -36.077 1.00 53.75 82 PRO A N 1
ATOM 662 C CA . PRO A 1 82 ? -18.832 36.852 -36.336 1.00 53.75 82 PRO A CA 1
ATOM 663 C C . PRO A 1 82 ? -18.543 36.579 -37.823 1.00 53.75 82 PRO A C 1
ATOM 665 O O . PRO A 1 82 ? -17.531 35.956 -38.142 1.00 53.75 82 PRO A O 1
ATOM 668 N N . GLU A 1 83 ? -19.400 37.031 -38.743 1.00 51.09 83 GLU A N 1
ATOM 669 C CA . GLU A 1 83 ? -19.313 36.688 -40.172 1.00 51.09 83 GLU A CA 1
ATOM 670 C C . GLU A 1 83 ? -18.228 37.490 -40.924 1.00 51.09 83 GLU A C 1
ATOM 672 O O . GLU A 1 83 ? -17.659 37.007 -41.901 1.00 51.09 83 GLU A O 1
ATOM 677 N N . LEU A 1 84 ? -17.834 38.669 -40.418 1.00 50.81 84 LEU A N 1
ATOM 678 C CA . LEU A 1 84 ? -16.825 39.536 -41.056 1.00 50.81 84 LEU A CA 1
ATOM 679 C C . LEU A 1 84 ? -15.372 39.211 -40.641 1.00 50.81 84 LEU A C 1
ATOM 681 O O . LEU A 1 84 ? -14.417 39.686 -41.263 1.00 50.81 84 LEU A O 1
ATOM 685 N N . MET A 1 85 ? -15.190 38.389 -39.600 1.00 49.53 85 MET A N 1
ATOM 686 C CA . MET A 1 85 ? -13.875 37.906 -39.149 1.00 49.53 85 MET A CA 1
ATOM 687 C C . MET A 1 85 ? -13.348 36.761 -40.024 1.00 49.53 85 MET A C 1
ATOM 689 O O . MET A 1 85 ? -12.139 36.656 -40.234 1.00 49.53 85 MET A O 1
ATOM 693 N N . GLN A 1 86 ? -14.242 35.950 -40.596 1.00 54.53 86 GLN A N 1
ATOM 694 C CA . GLN A 1 86 ? -13.865 34.789 -41.404 1.00 54.53 86 GLN A CA 1
ATOM 695 C C . GLN A 1 86 ? -13.381 35.194 -42.810 1.00 54.53 86 GLN A C 1
ATOM 697 O O . GLN A 1 86 ? -12.429 34.613 -43.332 1.00 54.53 86 GLN A O 1
ATOM 702 N N . GLU A 1 87 ? -13.946 36.260 -43.388 1.00 51.59 87 GLU A N 1
ATOM 703 C CA . GLU A 1 87 ? -13.517 36.792 -44.689 1.00 51.59 87 GLU A CA 1
ATOM 704 C C . GLU A 1 87 ? -12.159 37.518 -44.594 1.00 51.59 87 GLU A C 1
ATOM 706 O O . GLU A 1 87 ? -11.282 37.303 -45.435 1.00 51.59 87 GLU A O 1
ATOM 711 N N . LYS A 1 88 ? -11.911 38.270 -43.506 1.00 53.75 88 LYS A N 1
ATOM 712 C CA . LYS A 1 88 ? -10.596 38.884 -43.228 1.00 53.75 88 LYS A CA 1
ATOM 713 C C . LYS A 1 88 ? -9.508 37.856 -42.898 1.00 53.75 88 LYS A C 1
ATOM 715 O O . LYS A 1 88 ? -8.371 38.052 -43.322 1.00 53.75 88 LYS A O 1
ATOM 720 N N . GLN A 1 89 ? -9.837 36.759 -42.207 1.00 52.69 89 GLN A N 1
ATOM 721 C CA . GLN A 1 89 ? -8.898 35.649 -41.991 1.00 52.69 89 GLN A CA 1
ATOM 722 C C . GLN A 1 89 ? -8.543 34.938 -43.302 1.00 52.69 89 GLN A C 1
ATOM 724 O O . GLN A 1 89 ? -7.363 34.687 -43.535 1.00 52.69 89 GLN A O 1
ATOM 729 N N . SER A 1 90 ? -9.512 34.717 -44.200 1.00 55.44 90 SER A N 1
ATOM 730 C CA . SER A 1 90 ? -9.233 34.105 -45.510 1.00 55.44 90 SER A CA 1
ATOM 731 C C . SER A 1 90 ? -8.357 34.992 -46.408 1.00 55.44 90 SER A C 1
ATOM 733 O O . SER A 1 90 ? -7.398 34.508 -47.006 1.00 55.44 90 SER A O 1
ATOM 735 N N . SER A 1 91 ? -8.599 36.311 -46.422 1.00 54.62 91 SER A N 1
ATOM 736 C CA . SER A 1 91 ? -7.786 37.273 -47.179 1.00 54.62 91 SER A CA 1
ATOM 737 C C . SER A 1 91 ? -6.365 37.403 -46.618 1.00 54.62 91 SER A C 1
ATOM 739 O O . SER A 1 91 ? -5.407 37.585 -47.372 1.00 54.62 91 SER A O 1
ATOM 741 N N . HIS A 1 92 ? -6.199 37.297 -45.296 1.00 54.72 92 HIS A N 1
ATOM 742 C CA . HIS A 1 92 ? -4.887 37.376 -44.657 1.00 54.72 92 HIS A CA 1
ATOM 743 C C . HIS A 1 92 ? -4.057 36.105 -44.881 1.00 54.72 92 HIS A C 1
ATOM 745 O O . HIS A 1 92 ? -2.875 36.207 -45.208 1.00 54.72 92 HIS A O 1
ATOM 751 N N . GLU A 1 93 ? -4.671 34.920 -44.803 1.00 55.81 93 GLU A N 1
ATOM 752 C CA . GLU A 1 93 ? -4.010 33.655 -45.144 1.00 55.81 93 GLU A CA 1
ATOM 753 C C . GLU A 1 93 ? -3.617 33.607 -46.626 1.00 55.81 93 GLU A C 1
ATOM 755 O O . GLU A 1 93 ? -2.488 33.236 -46.953 1.00 55.81 93 GLU A O 1
ATOM 760 N N . GLU A 1 94 ? -4.484 34.059 -47.535 1.00 60.78 94 GLU A N 1
ATOM 761 C CA . GLU A 1 94 ? -4.181 34.108 -48.968 1.00 60.78 94 GLU A CA 1
ATOM 762 C C . GLU A 1 94 ? -3.043 35.098 -49.281 1.00 60.78 94 GLU A C 1
ATOM 764 O O . GLU A 1 94 ? -2.113 34.769 -50.022 1.00 60.78 94 GLU A O 1
ATOM 769 N N . ASN A 1 95 ? -3.027 36.270 -48.636 1.00 61.06 95 ASN A N 1
ATOM 770 C CA . ASN A 1 95 ? -1.941 37.246 -48.767 1.00 61.06 95 ASN A CA 1
ATOM 771 C C . ASN A 1 95 ? -0.613 36.748 -48.175 1.00 61.06 95 ASN A C 1
ATOM 773 O O . ASN A 1 95 ? 0.446 36.970 -48.768 1.00 61.06 95 ASN A O 1
ATOM 777 N N . GLN A 1 96 ? -0.645 36.026 -47.053 1.00 65.88 96 GLN A N 1
ATOM 778 C CA . GLN A 1 96 ? 0.551 35.442 -46.442 1.00 65.88 96 GLN A CA 1
ATOM 779 C C . GLN A 1 96 ? 1.111 34.295 -47.300 1.00 65.88 96 GLN A C 1
ATOM 781 O O . GLN A 1 96 ? 2.323 34.200 -47.510 1.00 65.88 96 GLN A O 1
ATOM 786 N N . THR A 1 97 ? 0.232 33.483 -47.893 1.00 68.19 97 THR A N 1
ATOM 787 C CA . THR A 1 97 ? 0.616 32.422 -48.834 1.00 68.19 97 THR A CA 1
ATOM 788 C C . THR A 1 97 ? 1.201 33.014 -50.123 1.00 68.19 97 THR A C 1
ATOM 790 O O . THR A 1 97 ? 2.236 32.549 -50.608 1.00 68.19 97 THR A O 1
ATOM 793 N N . ASN A 1 98 ? 0.618 34.103 -50.635 1.00 71.38 98 ASN A N 1
ATOM 794 C CA . ASN A 1 98 ? 1.133 34.843 -51.789 1.00 71.38 98 ASN A CA 1
ATOM 795 C C . ASN A 1 98 ? 2.492 35.505 -51.510 1.00 71.38 98 ASN A C 1
ATOM 797 O O . ASN A 1 98 ? 3.373 35.461 -52.370 1.00 71.38 98 ASN A O 1
ATOM 801 N N . ALA A 1 99 ? 2.721 36.040 -50.307 1.00 67.44 99 ALA A N 1
ATOM 802 C CA . ALA A 1 99 ? 4.008 36.617 -49.912 1.00 67.44 99 ALA A CA 1
ATOM 803 C C . ALA A 1 99 ? 5.123 35.558 -49.812 1.00 67.44 99 ALA A C 1
ATOM 805 O O . ALA A 1 99 ? 6.238 35.775 -50.299 1.00 67.44 99 ALA A O 1
ATOM 806 N N . VAL A 1 100 ? 4.825 34.382 -49.244 1.00 73.62 100 VAL A N 1
ATOM 807 C CA . VAL A 1 100 ? 5.766 33.247 -49.194 1.00 73.62 100 VAL A CA 1
ATOM 808 C C . VAL A 1 100 ? 6.068 32.726 -50.601 1.00 73.62 100 VAL A C 1
ATOM 810 O O . VAL A 1 100 ? 7.232 32.472 -50.931 1.00 73.62 100 VAL A O 1
ATOM 813 N N . ASN A 1 101 ? 5.048 32.624 -51.457 1.00 76.31 101 ASN A N 1
ATOM 814 C CA . ASN A 1 101 ? 5.213 32.218 -52.852 1.00 76.31 101 ASN A CA 1
ATOM 815 C C . ASN A 1 101 ? 6.040 33.235 -53.652 1.00 76.31 101 ASN A C 1
ATOM 817 O O . ASN A 1 101 ? 6.941 32.831 -54.387 1.00 76.31 101 ASN A O 1
ATOM 821 N N . MET A 1 102 ? 5.829 34.539 -53.454 1.00 78.12 102 MET A N 1
ATOM 822 C CA . MET A 1 102 ? 6.650 35.584 -54.076 1.00 78.12 102 MET A CA 1
ATOM 823 C C . MET A 1 102 ? 8.105 35.545 -53.603 1.00 78.12 102 MET A C 1
ATOM 825 O O . MET A 1 102 ? 9.017 35.676 -54.419 1.00 78.12 102 MET A O 1
ATOM 829 N N . ARG A 1 103 ? 8.355 35.288 -52.313 1.00 79.06 103 ARG A N 1
ATOM 830 C CA . ARG A 1 103 ? 9.722 35.144 -51.786 1.00 79.06 103 ARG A CA 1
ATOM 831 C C . ARG A 1 103 ? 10.427 33.912 -52.369 1.00 79.06 103 ARG A C 1
ATOM 833 O O . ARG A 1 103 ? 11.603 33.993 -52.725 1.00 79.06 103 ARG A O 1
ATOM 840 N N . ARG A 1 104 ? 9.708 32.795 -52.545 1.00 82.75 104 ARG A N 1
ATOM 841 C CA . ARG A 1 104 ? 10.215 31.608 -53.261 1.00 82.75 104 ARG A CA 1
ATOM 842 C C . ARG A 1 104 ? 10.508 31.901 -54.730 1.00 82.75 104 ARG A C 1
ATOM 844 O O . ARG A 1 104 ? 11.568 31.516 -55.209 1.00 82.75 104 ARG A O 1
ATOM 851 N N . LEU A 1 105 ? 9.620 32.605 -55.433 1.00 80.81 105 LEU A N 1
ATOM 852 C CA . LEU A 1 105 ? 9.825 32.976 -56.837 1.00 80.81 105 LEU A CA 1
ATOM 853 C C . LEU A 1 105 ? 11.049 33.881 -57.023 1.00 80.81 105 LEU A C 1
ATOM 855 O O . LEU A 1 105 ? 11.833 33.647 -57.939 1.00 80.81 105 LEU A O 1
ATOM 859 N N . LEU A 1 106 ? 11.269 34.848 -56.127 1.00 82.56 106 LEU A N 1
ATOM 860 C CA . LEU A 1 106 ? 12.474 35.685 -56.137 1.00 82.56 106 LEU A CA 1
ATOM 861 C C . LEU A 1 106 ? 13.746 34.873 -55.850 1.00 82.56 106 LEU A C 1
ATOM 863 O O . LEU A 1 106 ? 14.763 35.073 -56.509 1.00 82.56 106 LEU A O 1
ATOM 867 N N . SER A 1 107 ? 13.688 33.908 -54.926 1.00 82.31 107 SER A N 1
ATOM 868 C CA . SER A 1 107 ? 14.803 32.983 -54.681 1.00 82.31 107 SER A CA 1
ATOM 869 C C . SER A 1 107 ? 15.117 32.127 -55.912 1.00 82.31 107 SER A C 1
ATOM 871 O O . SER A 1 107 ? 16.284 31.992 -56.278 1.00 82.31 107 SER A O 1
ATOM 873 N N . TYR A 1 108 ? 14.098 31.604 -56.599 1.00 85.00 108 TYR A N 1
ATOM 874 C CA . TYR A 1 108 ? 14.304 30.868 -57.845 1.00 85.00 108 TYR A CA 1
ATOM 875 C C . TYR A 1 108 ? 14.870 31.756 -58.955 1.00 85.00 108 TYR A C 1
ATOM 877 O O . TYR A 1 108 ? 15.775 31.317 -59.661 1.00 85.00 108 TYR A O 1
ATOM 885 N N . ALA A 1 109 ? 14.406 33.000 -59.085 1.00 85.75 109 ALA A N 1
ATOM 886 C CA . ALA A 1 109 ? 14.943 33.949 -60.059 1.00 85.75 109 ALA A CA 1
ATOM 887 C C . ALA A 1 109 ? 16.435 34.239 -59.814 1.00 85.75 109 ALA A C 1
ATOM 889 O O . ALA A 1 109 ? 17.226 34.205 -60.757 1.00 85.75 109 ALA A O 1
ATOM 890 N N . ASN A 1 110 ? 16.838 34.427 -58.554 1.00 85.00 110 ASN A N 1
ATOM 891 C CA . ASN A 1 110 ? 18.242 34.632 -58.191 1.00 85.00 110 ASN A CA 1
ATOM 892 C C . ASN A 1 110 ? 19.102 33.397 -58.496 1.00 85.00 110 ASN A C 1
ATOM 894 O O . ASN A 1 110 ? 20.155 33.527 -59.115 1.00 85.00 110 ASN A O 1
ATOM 898 N N . ASN A 1 111 ? 18.626 32.195 -58.153 1.00 85.19 111 ASN A N 1
ATOM 899 C CA . ASN A 1 111 ? 19.338 30.949 -58.455 1.00 85.19 111 ASN A CA 1
ATOM 900 C C . ASN A 1 111 ? 19.500 30.733 -59.971 1.00 85.19 111 ASN A C 1
ATOM 902 O O . ASN A 1 111 ? 20.536 30.252 -60.427 1.00 85.19 111 ASN A O 1
ATOM 906 N N . VAL A 1 112 ? 18.493 31.095 -60.772 1.00 87.75 112 VAL A N 1
ATOM 907 C CA . VAL A 1 112 ? 18.573 31.019 -62.239 1.00 87.75 112 VAL A CA 1
ATOM 908 C C . VAL A 1 112 ? 19.608 32.004 -62.784 1.00 87.75 112 VAL A C 1
ATOM 910 O O . VAL A 1 112 ? 20.376 31.638 -63.675 1.00 87.75 112 VAL A O 1
ATOM 913 N N . GLU A 1 113 ? 19.687 33.220 -62.240 1.00 89.62 113 GLU A N 1
ATOM 914 C CA . GLU A 1 113 ? 20.696 34.197 -62.663 1.00 89.62 113 GLU A CA 1
ATOM 915 C C . GLU A 1 113 ? 22.117 33.778 -62.233 1.00 89.62 113 GLU A C 1
ATOM 917 O O . GLU A 1 113 ? 23.057 33.903 -63.019 1.00 89.62 113 GLU A O 1
ATOM 922 N N . GLU A 1 114 ? 22.294 33.179 -61.050 1.00 88.00 114 GLU A N 1
ATOM 923 C CA . GLU A 1 114 ? 23.574 32.587 -60.623 1.00 88.00 114 GLU A CA 1
ATOM 924 C C . GLU A 1 114 ? 24.011 31.417 -61.514 1.00 88.00 114 GLU A C 1
ATOM 926 O O . GLU A 1 114 ? 25.181 31.329 -61.907 1.00 88.00 114 GLU A O 1
ATOM 931 N N . LEU A 1 115 ? 23.077 30.536 -61.886 1.00 88.69 115 LEU A N 1
ATOM 932 C CA . LEU A 1 115 ? 23.343 29.441 -62.819 1.00 88.69 115 LEU A CA 1
ATOM 933 C C . LEU A 1 115 ? 23.703 29.968 -64.209 1.00 88.69 115 LEU A C 1
ATOM 935 O O . LEU A 1 115 ? 24.628 29.456 -64.838 1.00 88.69 115 LEU A O 1
ATOM 939 N N . LYS A 1 116 ? 23.030 31.022 -64.678 1.00 92.38 116 LYS A N 1
ATOM 940 C CA . LYS A 1 116 ? 23.349 31.693 -65.942 1.00 92.38 116 LYS A CA 1
ATOM 941 C C . LYS A 1 116 ? 24.737 32.332 -65.905 1.00 92.38 116 LYS A C 1
ATOM 943 O O . LYS A 1 116 ? 25.506 32.139 -66.843 1.00 92.38 116 LYS A O 1
ATOM 948 N N . ASN A 1 117 ? 25.104 33.011 -64.820 1.00 90.19 117 ASN A N 1
ATOM 949 C CA . ASN A 1 117 ? 26.445 33.573 -64.637 1.00 90.19 117 ASN A CA 1
ATOM 950 C C . ASN A 1 117 ? 27.522 32.480 -64.589 1.00 90.19 117 ASN A C 1
ATOM 952 O O . ASN A 1 117 ? 28.566 32.600 -65.236 1.00 90.19 117 ASN A O 1
ATOM 956 N N . SER A 1 118 ? 27.243 31.372 -63.900 1.00 89.06 118 SER A N 1
ATOM 957 C CA . SER A 1 118 ? 28.117 30.195 -63.875 1.00 89.06 118 SER A CA 1
ATOM 958 C C . SER A 1 118 ? 28.263 29.567 -65.261 1.00 89.06 118 SER A C 1
ATOM 960 O O . SER A 1 118 ? 29.370 29.206 -65.655 1.00 89.06 118 SER A O 1
ATOM 962 N N . LEU A 1 119 ? 27.181 29.498 -66.041 1.00 91.69 119 LEU A N 1
ATOM 963 C CA . LEU A 1 119 ? 27.197 28.995 -67.412 1.00 91.69 119 LEU A CA 1
ATOM 964 C C . LEU A 1 119 ? 27.975 29.921 -68.352 1.00 91.69 119 LEU A C 1
ATOM 966 O O . LEU A 1 119 ? 28.745 29.432 -69.171 1.00 91.69 119 LEU A O 1
ATOM 970 N N . VAL A 1 120 ? 27.830 31.242 -68.225 1.00 91.94 120 VAL A N 1
ATOM 971 C CA . VAL A 1 120 ? 28.620 32.217 -68.994 1.00 91.94 120 VAL A CA 1
ATOM 972 C C . VAL A 1 120 ? 30.102 32.093 -68.644 1.00 91.94 120 VAL A C 1
ATOM 974 O O . VAL A 1 120 ? 30.935 32.048 -69.546 1.00 91.94 120 VAL A O 1
ATOM 977 N N . SER A 1 121 ? 30.437 31.953 -67.359 1.00 87.31 121 SER A N 1
ATOM 978 C CA . SER A 1 121 ? 31.811 31.726 -66.897 1.00 87.31 121 SER A CA 1
ATOM 979 C C . SER A 1 121 ? 32.388 30.409 -67.429 1.00 87.31 121 SER A C 1
ATOM 981 O O . SER A 1 121 ? 33.503 30.382 -67.953 1.00 87.31 121 SER A O 1
ATOM 983 N N . LEU A 1 122 ? 31.611 29.321 -67.385 1.00 87.38 122 LEU A N 1
ATOM 984 C CA . LEU A 1 122 ? 31.980 28.034 -67.981 1.00 87.38 122 LEU A CA 1
ATOM 985 C C . LEU A 1 122 ? 32.141 28.138 -69.498 1.00 87.38 122 LEU A C 1
ATOM 987 O O . LEU A 1 122 ? 33.123 27.636 -70.034 1.00 87.38 122 LEU A O 1
ATOM 991 N N . SER A 1 123 ? 31.241 28.835 -70.190 1.00 88.06 123 SER A N 1
ATOM 992 C CA . SER A 1 123 ? 31.311 29.052 -71.636 1.00 88.06 123 SER A CA 1
ATOM 993 C C . SER A 1 123 ? 32.536 29.882 -72.021 1.00 88.06 123 SER A C 1
ATOM 995 O O . SER A 1 123 ? 33.224 29.543 -72.983 1.00 88.06 123 SER A O 1
ATOM 997 N N . ALA A 1 124 ? 32.870 30.919 -71.249 1.00 86.31 124 ALA A N 1
ATOM 998 C CA . ALA A 1 124 ? 34.087 31.706 -71.430 1.00 86.31 124 ALA A CA 1
ATOM 999 C C . ALA A 1 124 ? 35.344 30.855 -71.188 1.00 86.31 124 ALA A C 1
ATOM 1001 O O . ALA A 1 124 ? 36.280 30.902 -71.985 1.00 86.31 124 ALA A O 1
ATOM 1002 N N . LYS A 1 125 ? 35.347 30.002 -70.152 1.00 85.62 125 LYS A N 1
ATOM 1003 C CA . LYS A 1 125 ? 36.419 29.019 -69.914 1.00 85.62 125 LYS A CA 1
ATOM 1004 C C . LYS A 1 125 ? 36.549 28.026 -71.065 1.00 85.62 125 LYS A C 1
ATOM 1006 O O . LYS A 1 125 ? 37.662 27.758 -71.506 1.00 85.62 125 LYS A O 1
ATOM 1011 N N . CYS A 1 126 ? 35.440 27.504 -71.580 1.00 81.50 126 CYS A N 1
ATOM 1012 C CA . CYS A 1 126 ? 35.437 26.598 -72.724 1.00 81.50 126 CYS A CA 1
ATOM 1013 C C . CYS A 1 126 ? 35.938 27.289 -73.997 1.00 81.50 126 CYS A C 1
ATOM 1015 O O . CYS A 1 126 ? 36.711 26.687 -74.736 1.00 81.50 126 CYS A O 1
ATOM 1017 N N . GLN A 1 127 ? 35.563 28.547 -74.248 1.00 81.94 127 GLN A N 1
ATOM 1018 C CA . GLN A 1 127 ? 36.095 29.326 -75.369 1.00 81.94 127 GLN A CA 1
ATOM 1019 C C . GLN A 1 127 ? 37.594 29.594 -75.217 1.00 81.94 127 GLN A C 1
ATOM 1021 O O . GLN A 1 127 ? 38.333 29.362 -76.167 1.00 81.94 127 GLN A O 1
ATOM 1026 N N . TYR A 1 128 ? 38.051 29.983 -74.024 1.00 80.81 128 TYR A N 1
ATOM 1027 C CA . TYR A 1 128 ? 39.470 30.189 -73.723 1.00 80.81 128 TYR A CA 1
ATOM 1028 C C . TYR A 1 128 ? 40.294 28.908 -73.914 1.00 80.81 128 TYR A C 1
ATOM 1030 O O . TYR A 1 128 ? 41.355 28.924 -74.536 1.00 80.81 128 TYR A O 1
ATOM 1038 N N . LEU A 1 129 ? 39.789 27.770 -73.429 1.00 79.69 129 LEU A N 1
ATOM 1039 C CA . LEU A 1 129 ? 40.425 26.470 -73.634 1.00 79.69 129 LEU A CA 1
ATOM 1040 C C . LEU A 1 129 ? 40.426 26.065 -75.109 1.00 79.69 129 LEU A C 1
ATOM 1042 O O . LEU A 1 129 ? 41.408 25.494 -75.565 1.00 79.69 129 LEU A O 1
ATOM 1046 N N . LYS A 1 130 ? 39.375 26.400 -75.865 1.00 78.12 130 LYS A N 1
ATOM 1047 C CA . LYS A 1 130 ? 39.284 26.131 -77.305 1.00 78.12 130 LYS A CA 1
ATOM 1048 C C . LYS A 1 130 ? 40.247 26.998 -78.124 1.00 78.12 130 LYS A C 1
ATOM 1050 O O . LYS A 1 130 ? 40.828 26.505 -79.086 1.00 78.12 130 LYS A O 1
ATOM 1055 N N . THR A 1 131 ? 40.464 28.259 -77.747 1.00 76.75 131 THR A N 1
ATOM 1056 C CA . THR A 1 131 ? 41.472 29.124 -78.385 1.00 76.75 131 THR A CA 1
ATOM 1057 C C . THR A 1 131 ? 42.893 28.717 -78.002 1.00 76.75 131 THR A C 1
ATOM 1059 O O . THR A 1 131 ? 43.760 28.678 -78.869 1.00 76.75 131 THR A O 1
ATOM 1062 N N . ASN A 1 132 ? 43.131 28.326 -76.745 1.00 67.56 132 ASN A N 1
ATOM 1063 C CA . ASN A 1 132 ? 44.432 27.800 -76.319 1.00 67.56 132 ASN A CA 1
ATOM 1064 C C . ASN A 1 132 ? 44.730 26.423 -76.923 1.00 67.56 132 ASN A C 1
ATOM 1066 O O . ASN A 1 132 ? 45.881 26.151 -77.249 1.00 67.56 132 ASN A O 1
ATOM 1070 N N . SER A 1 133 ? 43.734 25.549 -77.103 1.00 61.22 133 SER A N 1
ATOM 1071 C CA . SER A 1 133 ? 43.949 24.260 -77.767 1.00 61.22 133 SER A CA 1
ATOM 1072 C C . SER A 1 133 ? 44.240 24.448 -79.252 1.00 61.22 133 SER A C 1
ATOM 1074 O O . SER A 1 133 ? 45.148 23.799 -79.752 1.00 61.22 133 SER A O 1
ATOM 1076 N N . ALA A 1 134 ? 43.556 25.376 -79.933 1.00 57.50 134 ALA A N 1
ATOM 1077 C CA . ALA A 1 134 ? 43.855 25.728 -81.322 1.00 57.50 134 ALA A CA 1
ATOM 1078 C C . ALA A 1 134 ? 45.266 26.330 -81.482 1.00 57.50 134 ALA A C 1
ATOM 1080 O O . ALA A 1 134 ? 45.983 25.951 -82.401 1.00 57.50 134 ALA A O 1
ATOM 1081 N N . HIS A 1 135 ? 45.707 27.189 -80.553 1.00 52.94 135 HIS A N 1
ATOM 1082 C CA . HIS A 1 135 ? 47.051 27.782 -80.586 1.00 52.94 135 HIS A CA 1
ATOM 1083 C C . HIS A 1 135 ? 48.165 26.775 -80.240 1.00 52.94 135 HIS A C 1
ATOM 1085 O O . HIS A 1 135 ? 49.255 26.826 -80.801 1.00 52.94 135 HIS A O 1
ATOM 1091 N N . ASN A 1 136 ? 47.883 25.805 -79.364 1.00 51.12 136 ASN A 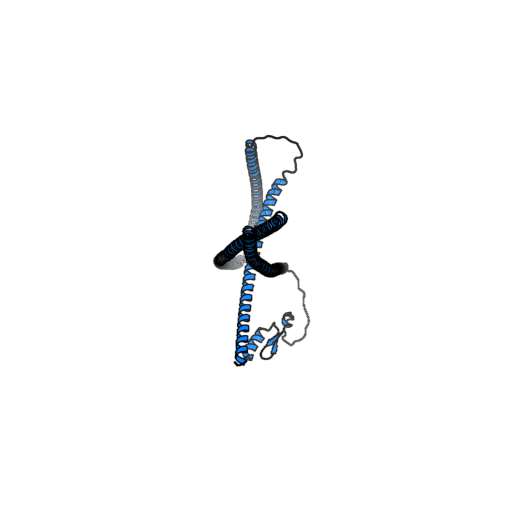N 1
ATOM 1092 C CA . ASN A 1 136 ? 48.828 24.739 -79.015 1.00 51.12 136 ASN A CA 1
ATOM 1093 C C . ASN A 1 136 ? 48.871 23.601 -80.054 1.00 51.12 136 ASN A C 1
ATOM 1095 O O . ASN A 1 136 ? 49.845 22.849 -80.092 1.00 51.12 136 ASN A O 1
ATOM 1099 N N . GLN A 1 137 ? 47.851 23.470 -80.909 1.00 50.91 137 GLN A N 1
ATOM 1100 C CA . GLN A 1 137 ? 47.786 22.442 -81.951 1.00 50.91 137 GLN A CA 1
ATOM 1101 C C . GLN A 1 137 ? 48.601 22.807 -83.208 1.00 50.91 137 GLN A C 1
ATOM 1103 O O . GLN A 1 137 ? 48.988 21.906 -83.948 1.00 50.91 137 GLN A O 1
ATOM 1108 N N . GLU A 1 138 ? 48.952 24.086 -83.409 1.00 46.62 138 GLU A N 1
ATOM 1109 C CA . GLU A 1 138 ? 49.834 24.536 -84.505 1.00 46.62 138 GLU A CA 1
ATOM 1110 C C . GLU A 1 138 ? 51.345 24.406 -84.208 1.00 46.62 138 GLU A C 1
ATOM 1112 O O . GLU A 1 138 ? 52.149 24.499 -85.132 1.00 46.62 138 GLU A O 1
ATOM 1117 N N . CYS A 1 139 ? 51.759 24.110 -82.965 1.00 48.28 139 CYS A N 1
ATOM 1118 C CA . CYS A 1 139 ? 53.183 24.040 -82.579 1.00 48.28 139 CYS A CA 1
ATOM 1119 C C . CYS A 1 139 ? 53.702 22.649 -82.161 1.00 48.28 139 CYS A C 1
ATOM 1121 O O . CYS A 1 139 ? 54.884 22.516 -81.851 1.00 48.28 139 CYS A O 1
ATOM 1123 N N . ALA A 1 140 ? 52.874 21.600 -82.155 1.00 47.75 140 ALA A N 1
ATOM 1124 C CA . ALA A 1 140 ? 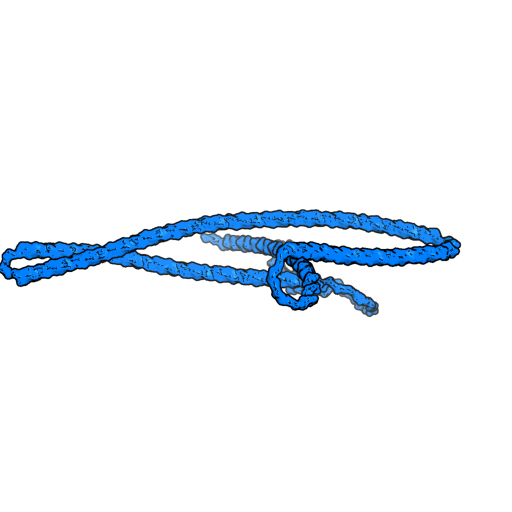53.259 20.284 -81.627 1.00 47.75 140 ALA A CA 1
ATOM 1125 C C . ALA A 1 140 ? 53.136 19.151 -82.660 1.00 47.75 140 ALA A C 1
ATOM 1127 O O . ALA A 1 140 ? 52.494 18.132 -82.417 1.00 47.75 140 ALA A O 1
ATOM 1128 N N . ALA A 1 141 ? 53.776 19.304 -83.819 1.00 49.91 141 ALA A N 1
ATOM 1129 C CA . ALA A 1 141 ? 54.003 18.196 -84.745 1.00 49.91 141 ALA A CA 1
ATOM 1130 C C . ALA A 1 141 ? 55.463 17.726 -84.643 1.00 49.91 141 ALA A C 1
ATOM 1132 O O . ALA A 1 141 ? 56.352 18.293 -85.274 1.00 49.91 141 ALA A O 1
ATOM 1133 N N . GLY A 1 142 ? 55.718 16.681 -83.844 1.00 48.84 142 GLY A N 1
ATOM 1134 C CA . GLY A 1 142 ? 57.013 15.993 -83.861 1.00 48.84 142 GLY A CA 1
ATOM 1135 C C . GLY A 1 142 ? 57.303 15.081 -82.664 1.00 48.84 142 GLY A C 1
ATOM 1136 O O . GLY A 1 142 ? 57.850 15.520 -81.662 1.00 48.84 142 GLY A O 1
ATOM 1137 N N . LEU A 1 143 ? 56.999 13.785 -82.799 1.00 52.91 143 LEU A N 1
ATOM 1138 C CA . LEU A 1 143 ? 57.669 12.641 -82.138 1.00 52.91 143 LEU A CA 1
ATOM 1139 C C . LEU A 1 143 ? 57.637 12.494 -80.593 1.00 52.91 143 LEU A C 1
ATOM 1141 O O . LEU A 1 143 ? 58.163 11.503 -80.086 1.00 52.91 143 LEU A O 1
ATOM 1145 N N . GLN A 1 144 ? 56.977 13.377 -79.834 1.00 54.91 144 GLN A N 1
ATOM 1146 C CA . GLN A 1 144 ? 56.782 13.226 -78.372 1.00 54.91 144 GLN A CA 1
ATOM 1147 C C . GLN A 1 144 ? 55.356 12.796 -77.957 1.00 54.91 144 GLN A C 1
ATOM 1149 O O . GLN A 1 144 ? 55.137 12.412 -76.808 1.00 54.91 144 GLN A O 1
ATOM 1154 N N . GLY A 1 145 ? 54.398 12.815 -78.893 1.00 58.03 145 GLY A N 1
ATOM 1155 C CA . GLY A 1 145 ? 52.976 12.538 -78.643 1.00 58.03 145 GLY A CA 1
ATOM 1156 C C . GLY A 1 145 ? 52.663 11.080 -78.298 1.00 58.03 145 GLY A C 1
ATOM 1157 O O . GLY A 1 145 ? 51.901 10.832 -77.370 1.00 58.03 145 GLY A O 1
ATOM 1158 N N . ASP A 1 146 ? 53.299 10.112 -78.959 1.00 63.56 146 ASP A N 1
ATOM 1159 C CA . ASP A 1 146 ? 52.946 8.693 -78.786 1.00 63.56 146 ASP A CA 1
ATOM 1160 C C . ASP A 1 146 ? 53.265 8.166 -77.379 1.00 63.56 146 ASP A C 1
ATOM 1162 O O . ASP A 1 146 ? 52.474 7.424 -76.799 1.00 63.56 146 ASP A O 1
ATOM 1166 N N . LYS A 1 147 ? 54.377 8.609 -76.772 1.00 72.31 147 LYS A N 1
ATOM 1167 C CA . LYS A 1 147 ? 54.725 8.245 -75.386 1.00 72.31 147 LYS A CA 1
ATOM 1168 C C . LYS A 1 147 ? 53.746 8.850 -74.379 1.00 72.31 147 LYS A C 1
ATOM 1170 O O . LYS A 1 147 ? 53.262 8.137 -73.502 1.00 72.31 147 LYS A O 1
ATOM 1175 N N . ALA A 1 148 ? 53.400 10.127 -74.546 1.00 77.81 148 ALA A N 1
ATOM 1176 C CA . ALA A 1 148 ? 52.424 10.804 -73.694 1.00 77.81 148 ALA A CA 1
ATOM 1177 C C . ALA A 1 148 ? 51.026 10.167 -73.805 1.00 77.81 148 ALA A C 1
ATOM 1179 O O . ALA A 1 148 ? 50.348 9.990 -72.797 1.00 77.81 148 ALA A O 1
ATOM 1180 N N . ILE A 1 149 ? 50.618 9.748 -75.008 1.00 83.69 149 ILE A N 1
ATOM 1181 C CA . ILE A 1 149 ? 49.353 9.036 -75.234 1.00 83.69 149 ILE A CA 1
ATOM 1182 C C . ILE A 1 149 ? 49.356 7.683 -74.513 1.00 83.69 149 ILE A C 1
ATOM 1184 O O . ILE A 1 149 ? 48.396 7.366 -73.811 1.00 83.69 149 ILE A O 1
ATOM 1188 N N . THR A 1 150 ? 50.440 6.903 -74.611 1.00 84.06 150 THR A N 1
ATOM 1189 C CA . THR A 1 150 ? 50.527 5.616 -73.897 1.00 84.06 150 THR A CA 1
ATOM 1190 C C . THR A 1 150 ? 50.503 5.777 -72.375 1.00 84.06 150 THR A C 1
ATOM 1192 O O . THR A 1 150 ? 49.836 5.003 -71.691 1.00 84.06 150 THR A O 1
ATOM 1195 N N . GLU A 1 151 ? 51.164 6.800 -71.832 1.00 88.69 151 GLU A N 1
ATOM 1196 C CA . GLU A 1 151 ? 51.175 7.082 -70.392 1.00 88.69 151 GLU A CA 1
ATOM 1197 C C . GLU A 1 151 ? 49.799 7.542 -69.887 1.00 88.69 151 GLU A C 1
ATOM 1199 O O . GLU A 1 151 ? 49.322 7.070 -68.853 1.00 88.69 151 GLU A O 1
ATOM 1204 N N . LEU A 1 152 ? 49.105 8.386 -70.657 1.00 91.31 152 LEU A N 1
ATOM 1205 C CA . LEU A 1 152 ? 47.718 8.765 -70.379 1.00 91.31 152 LEU A CA 1
ATOM 1206 C C . LEU A 1 152 ? 46.784 7.554 -70.393 1.00 91.31 152 LEU A C 1
ATOM 1208 O O . LEU A 1 152 ? 45.915 7.446 -69.529 1.00 91.31 152 LEU A O 1
ATOM 1212 N N . GLN A 1 153 ? 46.974 6.622 -71.325 1.00 93.12 153 GLN A N 1
ATOM 1213 C CA . GLN A 1 153 ? 46.150 5.421 -71.409 1.00 93.12 153 GLN A CA 1
ATOM 1214 C C . GLN A 1 153 ? 46.387 4.466 -70.230 1.00 93.12 153 GLN A C 1
ATOM 1216 O O . GLN A 1 153 ? 45.434 3.902 -69.691 1.00 93.12 153 GLN A O 1
ATOM 1221 N N . ILE A 1 154 ? 47.636 4.332 -69.771 1.00 93.88 154 ILE A N 1
ATOM 1222 C CA . ILE A 1 154 ? 47.971 3.584 -68.549 1.00 93.88 154 ILE A CA 1
ATOM 1223 C C . ILE A 1 154 ? 47.329 4.242 -67.322 1.00 93.88 154 ILE A C 1
ATOM 1225 O O . ILE A 1 154 ? 46.697 3.554 -66.517 1.00 93.88 154 ILE A O 1
ATOM 1229 N N . ASN A 1 155 ? 47.443 5.566 -67.194 1.00 95.19 155 ASN A N 1
ATOM 1230 C CA . ASN A 1 155 ? 46.854 6.308 -66.081 1.00 95.19 155 ASN A CA 1
ATOM 1231 C C . ASN A 1 155 ? 45.324 6.206 -66.073 1.00 95.19 155 ASN A C 1
ATOM 1233 O O . ASN A 1 155 ? 44.744 5.961 -65.018 1.00 95.19 155 ASN A O 1
ATOM 1237 N N . LEU A 1 156 ? 44.676 6.302 -67.238 1.00 96.00 156 LEU A N 1
ATOM 1238 C CA . LEU A 1 156 ? 43.231 6.128 -67.367 1.00 96.00 156 LEU A CA 1
ATOM 1239 C C . LEU A 1 156 ? 42.793 4.729 -66.923 1.00 96.00 156 LEU A C 1
ATOM 1241 O O . LEU A 1 156 ? 41.877 4.609 -66.113 1.00 96.00 156 LEU A O 1
ATOM 1245 N N . ASN A 1 157 ? 43.471 3.679 -67.390 1.00 95.69 157 ASN A N 1
ATOM 1246 C CA . ASN A 1 157 ? 43.163 2.306 -66.985 1.00 95.69 157 ASN A CA 1
ATOM 1247 C C . ASN A 1 157 ? 43.327 2.112 -65.471 1.00 95.69 157 ASN A C 1
ATOM 1249 O O . ASN A 1 157 ? 42.482 1.484 -64.835 1.00 95.69 157 ASN A O 1
ATOM 1253 N N . LYS A 1 158 ? 44.372 2.697 -64.873 1.00 97.44 158 LYS A N 1
ATOM 1254 C CA . LYS A 1 158 ? 44.581 2.667 -63.420 1.00 97.44 158 LYS A CA 1
ATOM 1255 C C . LYS A 1 158 ? 43.463 3.391 -62.666 1.00 97.44 158 LYS A C 1
ATOM 1257 O O . LYS A 1 158 ? 42.977 2.862 -61.671 1.00 97.44 158 LYS A O 1
ATOM 1262 N N . SER A 1 159 ? 43.040 4.566 -63.130 1.00 94.94 159 SER A N 1
ATOM 1263 C CA . SER A 1 159 ? 41.927 5.308 -62.526 1.00 94.94 159 SER A CA 1
ATOM 1264 C C . SER A 1 159 ? 40.595 4.566 -62.654 1.00 94.94 159 SER A C 1
ATOM 1266 O O . SER A 1 159 ? 39.811 4.563 -61.709 1.00 94.94 159 SER A O 1
ATOM 1268 N N . ILE A 1 160 ? 40.345 3.897 -63.784 1.00 95.75 160 ILE A N 1
ATOM 1269 C CA . ILE A 1 160 ? 39.150 3.064 -63.975 1.00 95.75 160 ILE A CA 1
ATOM 1270 C C . ILE A 1 160 ? 39.157 1.883 -62.997 1.00 95.75 160 ILE A C 1
ATOM 1272 O O . ILE A 1 160 ? 38.148 1.641 -62.337 1.00 95.75 160 ILE A O 1
ATOM 1276 N N . GLU A 1 161 ? 40.285 1.188 -62.849 1.00 97.44 161 GLU A N 1
ATOM 1277 C CA . GLU A 1 161 ? 40.392 0.063 -61.913 1.00 97.44 161 GLU A CA 1
ATOM 1278 C C . GLU A 1 161 ? 40.238 0.518 -60.454 1.00 97.44 161 GLU A C 1
ATOM 1280 O O . GLU A 1 161 ? 39.534 -0.119 -59.673 1.00 97.44 161 GLU A O 1
ATOM 1285 N N . GLN A 1 162 ? 40.816 1.665 -60.086 1.00 97.38 162 GLN A N 1
ATOM 1286 C CA . GLN A 1 162 ? 40.613 2.257 -58.760 1.00 97.38 162 GLN A CA 1
ATOM 1287 C C . GLN A 1 162 ? 39.143 2.606 -58.512 1.00 97.38 162 GLN A C 1
ATOM 1289 O O . GLN A 1 162 ? 38.616 2.301 -57.446 1.00 97.38 162 GLN A O 1
ATOM 1294 N N . ASN A 1 163 ? 38.455 3.198 -59.491 1.00 97.50 163 ASN A N 1
ATOM 1295 C CA . ASN A 1 163 ? 37.026 3.488 -59.375 1.00 97.50 163 ASN A CA 1
ATOM 1296 C C . ASN A 1 163 ? 36.197 2.210 -59.208 1.00 97.50 163 ASN A C 1
ATOM 1298 O O . ASN A 1 163 ? 35.262 2.194 -58.412 1.00 97.50 163 ASN A O 1
ATOM 1302 N N . LYS A 1 164 ? 36.556 1.126 -59.905 1.00 97.75 164 LYS A N 1
ATOM 1303 C CA . LYS A 1 164 ? 35.905 -0.176 -59.736 1.00 97.75 164 LYS A CA 1
ATOM 1304 C C . LYS A 1 164 ? 36.073 -0.711 -58.309 1.00 97.75 164 LYS A C 1
ATOM 1306 O O . LYS A 1 164 ? 35.082 -1.091 -57.692 1.00 97.75 164 LYS A O 1
ATOM 1311 N N . GLN A 1 165 ? 37.286 -0.658 -57.759 1.00 97.94 165 GLN A N 1
ATOM 1312 C CA . GLN A 1 165 ? 37.552 -1.053 -56.370 1.00 97.94 165 GLN A CA 1
ATOM 1313 C C . GLN A 1 165 ? 36.768 -0.200 -55.362 1.00 97.94 165 GLN A C 1
ATOM 1315 O O . GLN A 1 165 ? 36.248 -0.729 -54.382 1.00 97.94 165 GLN A O 1
ATOM 1320 N N . TRP A 1 166 ? 36.635 1.109 -55.607 1.00 98.25 166 TRP A N 1
ATOM 132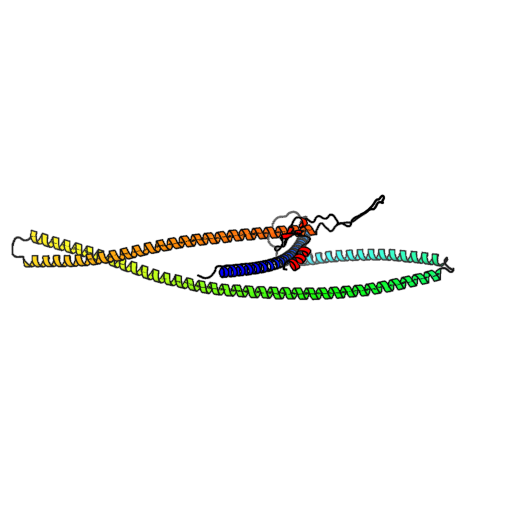1 C CA . TRP A 1 166 ? 35.815 1.986 -54.766 1.00 98.25 166 TRP A CA 1
ATOM 1322 C C . TRP A 1 166 ? 34.338 1.596 -54.774 1.00 98.25 166 TRP A C 1
ATOM 1324 O O . TRP A 1 166 ? 33.717 1.594 -53.714 1.00 98.25 166 TRP A O 1
ATOM 1334 N N . VAL A 1 167 ? 33.790 1.234 -55.937 1.00 98.38 167 VAL A N 1
ATOM 1335 C CA . VAL A 1 167 ? 32.400 0.768 -56.052 1.00 98.38 167 VAL A CA 1
ATOM 1336 C C . VAL A 1 167 ? 32.198 -0.554 -55.309 1.00 98.38 167 VAL A C 1
ATOM 1338 O O . VAL A 1 167 ? 31.230 -0.687 -54.566 1.00 98.38 167 VAL A O 1
ATOM 1341 N N . GLU A 1 168 ? 33.112 -1.515 -55.454 1.00 97.94 168 GLU A N 1
ATOM 1342 C CA . GLU A 1 168 ? 33.048 -2.793 -54.726 1.00 97.94 168 GLU A CA 1
ATOM 1343 C C . GLU A 1 168 ? 33.126 -2.582 -53.205 1.00 97.94 168 GLU A C 1
ATOM 1345 O O . GLU A 1 168 ? 32.341 -3.154 -52.446 1.00 97.94 168 GLU A O 1
ATOM 1350 N N . HIS A 1 169 ? 34.026 -1.706 -52.751 1.00 98.00 169 HIS A N 1
ATOM 1351 C CA . HIS A 1 169 ? 34.135 -1.340 -51.342 1.00 98.00 169 HIS A CA 1
ATOM 1352 C C . HIS A 1 169 ? 32.859 -0.663 -50.818 1.00 98.00 169 HIS A C 1
ATOM 1354 O O . HIS A 1 169 ? 32.406 -0.972 -49.716 1.00 98.00 169 HIS A O 1
ATOM 1360 N N . ASP A 1 170 ? 32.256 0.242 -51.593 1.00 98.50 170 ASP A N 1
ATOM 1361 C CA . ASP A 1 170 ? 31.014 0.918 -51.212 1.00 98.50 170 ASP A CA 1
ATOM 1362 C C . ASP A 1 170 ? 29.840 -0.067 -51.086 1.00 98.50 170 ASP A C 1
ATOM 1364 O O . ASP A 1 170 ? 29.135 -0.055 -50.076 1.00 98.50 170 ASP A O 1
ATOM 1368 N N . GLN A 1 171 ? 29.711 -1.012 -52.024 1.00 98.25 171 GLN A N 1
ATOM 1369 C CA . GLN A 1 171 ? 28.720 -2.092 -51.953 1.00 98.25 171 GLN A CA 1
ATOM 1370 C C . GLN A 1 171 ? 28.898 -2.973 -50.709 1.00 98.25 171 GLN A C 1
ATOM 1372 O O . GLN A 1 171 ? 27.909 -3.330 -50.064 1.00 98.25 171 GLN A O 1
ATOM 1377 N N . GLN A 1 172 ? 30.142 -3.301 -50.341 1.00 98.31 172 GLN A N 1
ATOM 1378 C CA . GLN A 1 172 ? 30.415 -4.063 -49.122 1.00 98.31 172 GLN A CA 1
ATOM 1379 C C . GLN A 1 172 ? 30.014 -3.275 -47.872 1.00 98.31 172 GLN A C 1
ATOM 1381 O O . GLN A 1 172 ? 29.321 -3.816 -47.009 1.00 98.31 172 GLN A O 1
ATOM 1386 N N . ARG A 1 173 ? 30.366 -1.982 -47.789 1.00 98.50 173 ARG A N 1
ATOM 1387 C CA . ARG A 1 173 ? 29.931 -1.146 -46.661 1.00 98.50 173 ARG A CA 1
ATOM 1388 C C . ARG A 1 173 ? 28.411 -1.063 -46.575 1.00 98.50 173 ARG A C 1
ATOM 1390 O O . ARG A 1 173 ? 27.866 -1.123 -45.476 1.00 98.50 173 ARG A O 1
ATOM 1397 N N . GLU A 1 174 ? 27.716 -0.920 -47.703 1.00 98.06 174 GLU A N 1
ATOM 1398 C CA . GLU A 1 174 ? 26.253 -0.924 -47.710 1.00 98.06 174 GLU A CA 1
ATOM 1399 C C . GLU A 1 174 ? 25.680 -2.241 -47.179 1.00 98.06 174 GLU A C 1
ATOM 1401 O O . GLU A 1 174 ? 24.711 -2.222 -46.415 1.00 98.06 174 GLU A O 1
ATOM 1406 N N . ALA A 1 175 ? 26.251 -3.382 -47.576 1.00 98.06 175 ALA A N 1
ATOM 1407 C CA . ALA A 1 175 ? 25.832 -4.692 -47.088 1.00 98.06 175 ALA A CA 1
ATOM 1408 C C . ALA A 1 175 ? 26.052 -4.824 -45.572 1.00 98.06 175 ALA A C 1
ATOM 1410 O O . ALA A 1 175 ? 25.141 -5.253 -44.857 1.00 98.06 175 ALA A O 1
ATOM 1411 N N . ASP A 1 176 ? 27.206 -4.379 -45.071 1.00 97.81 176 ASP A N 1
ATOM 1412 C CA . ASP A 1 176 ? 27.533 -4.397 -43.644 1.00 97.81 176 ASP A CA 1
ATOM 1413 C C . ASP A 1 176 ? 26.584 -3.500 -42.834 1.00 97.81 176 ASP A C 1
ATOM 1415 O O . ASP A 1 176 ? 26.064 -3.915 -41.795 1.00 97.81 176 ASP A O 1
ATOM 1419 N N . VAL A 1 177 ? 26.275 -2.295 -43.328 1.00 98.50 177 VAL A N 1
ATOM 1420 C CA . VAL A 1 177 ? 25.300 -1.386 -42.699 1.00 98.50 177 VAL A CA 1
ATOM 1421 C C . VAL A 1 177 ? 23.899 -1.997 -42.687 1.00 98.50 177 VAL A C 1
ATOM 1423 O O . VAL A 1 177 ? 23.234 -1.977 -41.650 1.00 98.50 177 VAL A O 1
ATOM 1426 N N . LYS A 1 178 ? 23.450 -2.603 -43.793 1.00 98.25 178 LYS A N 1
ATOM 1427 C CA . LYS A 1 178 ? 22.149 -3.295 -43.857 1.00 98.25 178 LYS A CA 1
ATOM 1428 C C . LYS A 1 178 ? 22.080 -4.454 -42.854 1.00 98.25 178 LYS A C 1
ATOM 1430 O O . LYS A 1 178 ? 21.060 -4.619 -42.175 1.00 98.25 178 LYS A O 1
ATOM 1435 N N . ALA A 1 179 ? 23.160 -5.223 -42.701 1.00 98.31 179 ALA A N 1
ATOM 1436 C CA . ALA A 1 179 ? 23.246 -6.294 -41.710 1.00 98.31 179 ALA A CA 1
ATOM 1437 C C . ALA A 1 179 ? 23.200 -5.755 -40.269 1.00 98.31 179 ALA A C 1
ATOM 1439 O O . ALA A 1 179 ? 22.474 -6.296 -39.429 1.00 98.31 179 ALA A O 1
ATOM 1440 N N . MET A 1 180 ? 23.911 -4.657 -39.987 1.00 98.12 180 MET A N 1
ATOM 1441 C CA . MET A 1 180 ? 23.877 -3.988 -38.682 1.00 98.12 180 MET A CA 1
ATOM 1442 C C . MET A 1 180 ? 22.477 -3.471 -38.338 1.00 98.12 180 MET A C 1
ATOM 1444 O O . MET A 1 180 ? 21.982 -3.767 -37.253 1.00 98.12 180 MET A O 1
ATOM 1448 N N . LEU A 1 181 ? 21.795 -2.792 -39.266 1.00 98.56 181 LEU A N 1
ATOM 1449 C CA . LEU A 1 181 ? 20.424 -2.302 -39.063 1.00 98.56 181 LEU A CA 1
ATOM 1450 C C . LEU A 1 181 ? 19.430 -3.442 -38.811 1.00 98.56 181 LEU A C 1
ATOM 1452 O O . LEU A 1 181 ? 18.583 -3.356 -37.921 1.00 98.56 181 LEU A O 1
ATOM 1456 N N . THR A 1 182 ? 19.561 -4.548 -39.543 1.00 98.38 182 THR A N 1
ATOM 1457 C CA . THR A 1 182 ? 18.727 -5.741 -39.323 1.00 98.38 182 THR A CA 1
ATOM 1458 C C . THR A 1 182 ? 18.946 -6.315 -37.921 1.00 98.38 182 THR A C 1
ATOM 1460 O O . THR A 1 182 ? 17.997 -6.683 -37.230 1.00 98.38 182 THR A O 1
ATOM 1463 N N . ARG A 1 183 ? 20.198 -6.351 -37.453 1.00 98.38 183 ARG A N 1
ATOM 1464 C CA . ARG A 1 183 ? 20.515 -6.806 -36.096 1.00 98.38 183 ARG A CA 1
ATOM 1465 C C . ARG A 1 183 ? 20.003 -5.841 -35.025 1.00 98.38 183 ARG A C 1
ATOM 1467 O O . ARG A 1 183 ? 19.478 -6.309 -34.019 1.00 98.38 183 ARG A O 1
ATOM 1474 N N . MET A 1 184 ? 20.147 -4.531 -35.228 1.00 98.25 184 MET A N 1
ATOM 1475 C CA . MET A 1 184 ? 19.648 -3.506 -34.304 1.00 98.25 184 MET A CA 1
ATOM 1476 C C . MET A 1 184 ? 18.134 -3.609 -34.137 1.00 98.25 184 MET A C 1
ATOM 1478 O O . MET A 1 184 ? 17.660 -3.775 -33.020 1.00 98.25 184 MET A O 1
ATOM 1482 N N . THR A 1 185 ? 17.389 -3.636 -35.241 1.00 98.06 185 THR A N 1
ATOM 1483 C CA . THR A 1 185 ? 15.921 -3.752 -35.210 1.00 98.06 185 THR A CA 1
ATOM 1484 C C . THR A 1 185 ? 15.444 -5.058 -34.569 1.00 98.06 185 THR A C 1
ATOM 1486 O O . THR A 1 185 ? 14.458 -5.071 -33.828 1.00 98.06 185 THR A O 1
ATOM 1489 N N . TRP A 1 186 ? 16.157 -6.169 -34.783 1.00 98.62 186 TRP A N 1
ATOM 1490 C CA . TRP A 1 186 ? 15.871 -7.423 -34.084 1.00 98.62 186 TRP A CA 1
ATOM 1491 C C . TRP A 1 186 ? 16.102 -7.312 -32.569 1.00 98.62 186 TRP A C 1
ATOM 1493 O O . TRP A 1 186 ? 15.253 -7.742 -31.787 1.00 98.62 186 TRP A O 1
ATOM 1503 N N . LEU A 1 187 ? 17.222 -6.713 -32.148 1.00 98.12 187 LEU A N 1
ATOM 1504 C CA . LEU A 1 187 ? 17.535 -6.498 -30.732 1.00 98.12 187 LEU A CA 1
ATOM 1505 C C . LEU A 1 187 ? 16.527 -5.562 -30.061 1.00 98.12 187 LEU A C 1
ATOM 1507 O O . LEU A 1 187 ? 16.066 -5.863 -28.963 1.00 98.12 187 LEU A O 1
ATOM 1511 N N . GLU A 1 188 ? 16.145 -4.472 -30.723 1.00 97.88 188 GLU A N 1
ATOM 1512 C CA . GLU A 1 188 ? 15.117 -3.540 -30.249 1.00 97.88 188 GLU A CA 1
ATOM 1513 C C . GLU A 1 188 ? 13.793 -4.262 -30.003 1.00 97.88 188 GLU A C 1
ATOM 1515 O O . GLU A 1 188 ? 13.211 -4.149 -28.923 1.00 97.88 188 GLU A O 1
ATOM 1520 N N . LYS A 1 189 ? 13.343 -5.073 -30.968 1.00 97.88 189 LYS A N 1
ATOM 1521 C CA . LYS A 1 189 ? 12.126 -5.873 -30.817 1.00 97.88 189 LYS A CA 1
ATOM 1522 C C . LYS A 1 189 ? 12.235 -6.854 -29.651 1.00 97.88 189 LYS A C 1
ATOM 1524 O O . LYS A 1 189 ? 11.326 -6.940 -28.831 1.00 97.88 189 LYS A O 1
ATOM 1529 N N . HIS A 1 190 ? 13.361 -7.550 -29.537 1.00 97.19 190 HIS A N 1
ATOM 1530 C CA . HIS A 1 190 ? 13.599 -8.492 -28.449 1.00 97.19 190 HIS A CA 1
ATOM 1531 C C . HIS A 1 190 ? 13.592 -7.806 -27.068 1.00 97.19 190 HIS A C 1
ATOM 1533 O O . HIS A 1 190 ? 12.997 -8.320 -26.121 1.00 97.19 190 HIS A O 1
ATOM 1539 N N . LEU A 1 191 ? 14.192 -6.617 -26.946 1.00 97.50 191 LEU A N 1
ATOM 1540 C CA . LEU A 1 191 ? 14.155 -5.817 -25.717 1.00 97.50 191 LEU A CA 1
ATOM 1541 C C . LEU A 1 191 ? 12.738 -5.335 -25.385 1.00 97.50 191 LEU A C 1
ATOM 1543 O O . LEU A 1 191 ? 12.338 -5.357 -24.219 1.00 97.50 191 LEU A O 1
ATOM 1547 N N . GLN A 1 192 ? 11.956 -4.939 -26.391 1.00 97.62 192 GLN A N 1
ATOM 1548 C CA . GLN A 1 192 ? 10.549 -4.583 -26.206 1.00 97.62 192 GLN A CA 1
ATOM 1549 C C . GLN A 1 192 ? 9.705 -5.774 -25.740 1.00 97.62 192 GLN A C 1
ATOM 1551 O O . GLN A 1 192 ? 8.840 -5.613 -24.881 1.00 97.62 192 GLN A O 1
ATOM 1556 N N . ASP A 1 193 ? 9.950 -6.969 -26.269 1.00 97.25 193 ASP A N 1
ATOM 1557 C CA . ASP A 1 193 ? 9.213 -8.169 -25.871 1.00 97.25 193 ASP A CA 1
ATOM 1558 C C . ASP A 1 193 ? 9.555 -8.574 -24.427 1.00 97.25 193 ASP A C 1
ATOM 1560 O O . ASP A 1 193 ? 8.654 -8.847 -23.629 1.00 97.25 193 ASP A O 1
ATOM 1564 N N . ILE A 1 194 ? 10.836 -8.507 -24.039 1.00 96.81 194 ILE A N 1
ATOM 1565 C CA . ILE A 1 194 ? 11.266 -8.738 -22.649 1.00 96.81 194 ILE A CA 1
ATOM 1566 C C . ILE A 1 194 ? 10.673 -7.691 -21.702 1.00 96.81 194 ILE A C 1
ATOM 1568 O O . ILE A 1 194 ? 10.212 -8.042 -20.614 1.00 96.81 194 ILE A O 1
ATOM 1572 N N . SER A 1 195 ? 10.681 -6.409 -22.077 1.00 95.56 195 SER A N 1
ATOM 1573 C CA . SER A 1 195 ? 10.150 -5.351 -21.211 1.00 95.56 195 SER A CA 1
ATOM 1574 C C . SER A 1 195 ? 8.643 -5.507 -20.996 1.00 95.56 195 SER A C 1
ATOM 1576 O O . SER A 1 195 ? 8.183 -5.435 -19.855 1.00 95.56 195 SER A O 1
ATOM 1578 N N . LYS A 1 196 ? 7.883 -5.835 -22.049 1.00 96.88 196 LYS A N 1
ATOM 1579 C CA . LYS A 1 196 ? 6.451 -6.159 -21.949 1.00 96.88 196 LYS A CA 1
ATOM 1580 C C . LYS A 1 196 ? 6.197 -7.372 -21.055 1.00 96.88 196 LYS A C 1
ATOM 1582 O O . LYS A 1 196 ? 5.312 -7.306 -20.204 1.00 96.88 196 LYS A O 1
ATOM 1587 N N . ALA A 1 197 ? 6.980 -8.442 -21.203 1.00 96.00 197 ALA A N 1
ATOM 1588 C CA . ALA A 1 197 ? 6.858 -9.633 -20.363 1.00 96.00 197 ALA A CA 1
ATOM 1589 C C . ALA A 1 197 ? 7.098 -9.312 -18.876 1.00 96.00 197 ALA A C 1
ATOM 1591 O O . ALA A 1 197 ? 6.287 -9.683 -18.030 1.00 96.00 197 ALA A O 1
ATOM 1592 N N . ARG A 1 198 ? 8.144 -8.535 -18.561 1.00 95.38 198 ARG A N 1
ATOM 1593 C CA . ARG A 1 198 ? 8.434 -8.097 -17.182 1.00 95.38 198 ARG A CA 1
ATOM 1594 C C . ARG A 1 198 ? 7.322 -7.232 -16.590 1.00 95.38 198 ARG A C 1
ATOM 1596 O O . ARG A 1 198 ? 6.996 -7.367 -15.413 1.00 95.38 198 ARG A O 1
ATOM 1603 N N . VAL A 1 199 ? 6.738 -6.332 -17.382 1.00 94.69 199 VAL A N 1
ATOM 1604 C CA . VAL A 1 199 ? 5.605 -5.506 -16.933 1.00 94.69 199 VAL A CA 1
ATOM 1605 C C . VAL A 1 199 ? 4.377 -6.373 -16.650 1.00 94.69 199 VAL A C 1
ATOM 1607 O O . VAL A 1 199 ? 3.712 -6.161 -15.638 1.00 94.69 199 VAL A O 1
ATOM 1610 N N . ALA A 1 200 ? 4.090 -7.362 -17.500 1.00 95.94 200 ALA A N 1
ATOM 1611 C CA . ALA A 1 200 ? 2.986 -8.294 -17.285 1.00 95.94 200 ALA A CA 1
ATOM 1612 C C . ALA A 1 200 ? 3.165 -9.105 -15.989 1.00 95.94 200 ALA A C 1
ATOM 1614 O O . ALA A 1 200 ? 2.253 -9.127 -15.165 1.00 95.94 200 ALA A O 1
ATOM 1615 N N . GLU A 1 201 ? 4.355 -9.669 -15.764 1.00 94.69 201 GLU A N 1
ATOM 1616 C CA . GLU A 1 201 ? 4.694 -10.421 -14.546 1.00 94.69 201 GLU A CA 1
ATOM 1617 C C . GLU A 1 201 ? 4.557 -9.554 -13.284 1.00 94.69 201 GLU A C 1
ATOM 1619 O O . GLU A 1 201 ? 3.919 -9.946 -12.304 1.00 94.69 201 GLU A O 1
ATOM 1624 N N . ARG A 1 202 ? 5.076 -8.318 -13.321 1.00 94.38 202 ARG A N 1
ATOM 1625 C CA . ARG A 1 202 ? 4.925 -7.364 -12.213 1.00 94.38 202 ARG A CA 1
ATOM 1626 C C . ARG A 1 202 ? 3.455 -7.051 -11.925 1.00 94.38 202 ARG A C 1
ATOM 1628 O O . ARG A 1 202 ? 3.065 -6.969 -10.762 1.00 94.38 202 ARG A O 1
ATOM 1635 N N . ASN A 1 203 ? 2.644 -6.848 -12.959 1.00 94.62 203 ASN A N 1
ATOM 1636 C CA . ASN A 1 203 ? 1.224 -6.540 -12.794 1.00 94.62 203 ASN A CA 1
ATOM 1637 C C . ASN A 1 203 ? 0.446 -7.721 -12.204 1.00 94.62 203 ASN A C 1
ATOM 1639 O O . ASN A 1 203 ? -0.437 -7.510 -11.371 1.00 94.62 203 ASN A O 1
ATOM 1643 N N . GLU A 1 204 ? 0.785 -8.949 -12.595 1.00 96.12 204 GLU A N 1
ATOM 1644 C CA . GLU A 1 204 ? 0.213 -10.166 -12.018 1.00 96.12 204 GLU A CA 1
ATOM 1645 C C . GLU A 1 204 ? 0.564 -10.294 -10.531 1.00 96.12 204 GLU A C 1
ATOM 1647 O O . GLU A 1 204 ? -0.337 -10.453 -9.703 1.00 96.12 204 GLU A O 1
ATOM 1652 N N . TYR A 1 205 ? 1.836 -10.089 -10.172 1.00 93.94 205 TYR A N 1
ATOM 1653 C CA . TYR A 1 205 ? 2.285 -10.073 -8.778 1.00 93.94 205 TYR A CA 1
ATOM 1654 C C . TYR A 1 205 ? 1.528 -9.032 -7.937 1.00 93.94 205 TYR A C 1
ATOM 1656 O O . TYR A 1 205 ? 0.971 -9.361 -6.887 1.00 93.94 205 TYR A O 1
ATOM 1664 N N . ILE A 1 206 ? 1.433 -7.785 -8.421 1.00 94.31 206 ILE A N 1
ATOM 1665 C CA . ILE A 1 206 ? 0.694 -6.708 -7.737 1.00 94.31 206 ILE A CA 1
ATOM 1666 C C . ILE A 1 206 ? -0.790 -7.071 -7.594 1.00 94.31 206 ILE A C 1
ATOM 1668 O O . ILE A 1 206 ? -1.406 -6.815 -6.556 1.00 94.31 206 ILE A O 1
ATOM 1672 N N . SER A 1 207 ? -1.388 -7.666 -8.627 1.00 96.56 207 SER A N 1
ATOM 1673 C CA . SER A 1 207 ? -2.777 -8.126 -8.596 1.00 96.56 207 SER A CA 1
ATOM 1674 C C . SER A 1 207 ? -2.995 -9.191 -7.515 1.00 96.56 207 SER A C 1
ATOM 1676 O O . SER A 1 207 ? -3.959 -9.101 -6.748 1.00 96.56 207 SER A O 1
ATOM 1678 N N . ASP A 1 208 ? -2.100 -10.168 -7.400 1.00 95.31 208 ASP A N 1
ATOM 1679 C CA . ASP A 1 208 ? -2.198 -11.225 -6.396 1.00 95.31 208 ASP A CA 1
ATOM 1680 C C . ASP A 1 208 ? -1.949 -10.721 -4.974 1.00 95.31 208 ASP A C 1
ATOM 1682 O O . ASP A 1 208 ? -2.673 -11.098 -4.047 1.00 95.31 208 ASP A O 1
ATOM 1686 N N . GLU A 1 209 ? -1.001 -9.807 -4.788 1.00 95.00 209 GLU A N 1
ATOM 1687 C CA . GLU A 1 209 ? -0.782 -9.142 -3.505 1.00 95.00 209 GLU A CA 1
ATOM 1688 C C . GLU A 1 209 ? -2.011 -8.324 -3.086 1.00 95.00 209 GLU A C 1
ATOM 1690 O O . GLU A 1 209 ? -2.477 -8.432 -1.951 1.00 95.00 209 GLU A O 1
ATOM 1695 N N . LYS A 1 210 ? -2.648 -7.617 -4.028 1.00 95.19 210 LYS A N 1
ATOM 1696 C CA . LYS A 1 210 ? -3.910 -6.904 -3.787 1.00 95.19 210 LYS A CA 1
ATOM 1697 C C . LYS A 1 210 ? -5.053 -7.847 -3.403 1.00 95.19 210 LYS A C 1
ATOM 1699 O O . LYS A 1 210 ? -5.871 -7.493 -2.553 1.00 95.19 210 LYS A O 1
ATOM 1704 N N . LYS A 1 211 ? -5.135 -9.048 -3.991 1.00 96.94 211 LYS A N 1
ATOM 1705 C CA . LYS A 1 211 ? -6.120 -10.071 -3.582 1.00 96.94 211 LYS A CA 1
ATOM 1706 C C . LYS A 1 211 ? -5.868 -10.539 -2.148 1.00 96.94 211 LYS A C 1
ATOM 1708 O O . LYS A 1 211 ? -6.822 -10.604 -1.375 1.00 96.94 211 LYS A O 1
ATOM 1713 N N . LYS A 1 212 ? -4.611 -10.820 -1.781 1.00 96.56 212 LYS A N 1
ATOM 1714 C CA . LYS A 1 212 ? -4.234 -11.191 -0.404 1.00 96.56 212 LYS A CA 1
ATOM 1715 C C . LYS A 1 212 ? -4.587 -10.081 0.584 1.00 96.56 212 LYS A C 1
ATOM 1717 O O . LYS A 1 212 ? -5.179 -10.358 1.622 1.00 96.56 212 LYS A O 1
ATOM 1722 N N . LEU A 1 213 ? -4.309 -8.827 0.227 1.00 95.38 213 LEU A N 1
ATOM 1723 C CA . LEU A 1 213 ? -4.618 -7.670 1.065 1.00 95.38 213 LEU A CA 1
ATOM 1724 C C . LEU A 1 213 ? -6.129 -7.538 1.313 1.00 95.38 213 LEU A C 1
ATOM 1726 O O . LEU A 1 213 ? -6.544 -7.377 2.454 1.00 95.38 213 LEU A O 1
ATOM 1730 N N . LYS A 1 214 ? -6.959 -7.727 0.278 1.00 96.94 214 LYS A N 1
ATOM 1731 C CA . LYS A 1 214 ? -8.429 -7.754 0.413 1.00 96.94 214 LYS A CA 1
ATOM 1732 C C . LYS A 1 214 ? -8.943 -8.917 1.264 1.00 96.94 214 LYS A C 1
ATOM 1734 O O . LYS A 1 214 ? -9.956 -8.785 1.943 1.00 96.94 214 LYS A O 1
ATOM 1739 N N . GLN A 1 215 ? -8.309 -10.087 1.190 1.00 97.19 215 GLN A N 1
ATOM 1740 C CA . GLN A 1 215 ? -8.671 -11.220 2.051 1.00 97.19 215 GLN A CA 1
ATOM 1741 C C . GLN A 1 215 ? -8.348 -10.917 3.515 1.00 97.19 215 GLN A C 1
ATOM 1743 O O . GLN A 1 215 ? -9.156 -11.196 4.397 1.00 97.19 215 GLN A O 1
ATOM 1748 N N . MET A 1 216 ? -7.187 -10.312 3.755 1.00 96.25 216 MET A N 1
ATOM 1749 C CA . MET A 1 216 ? -6.756 -9.890 5.078 1.00 96.25 216 MET A CA 1
ATOM 1750 C C . MET A 1 216 ? -7.665 -8.791 5.653 1.00 96.25 216 MET A C 1
ATOM 1752 O O . MET A 1 216 ? -8.059 -8.884 6.810 1.00 96.25 216 MET A O 1
ATOM 1756 N N . GLU A 1 217 ? -8.049 -7.803 4.843 1.00 96.06 217 GLU A N 1
ATOM 1757 C CA . GLU A 1 217 ? -9.019 -6.758 5.202 1.00 96.06 217 GLU A CA 1
ATOM 1758 C C . GLU A 1 217 ? -10.342 -7.377 5.674 1.00 96.06 217 GLU A C 1
ATOM 1760 O O . GLU A 1 217 ? -10.750 -7.158 6.810 1.00 96.06 217 GLU A O 1
ATOM 1765 N N . LYS A 1 218 ? -10.928 -8.285 4.880 1.00 97.75 218 LYS A N 1
ATOM 1766 C CA . LYS A 1 218 ? -12.156 -9.005 5.261 1.00 97.75 218 LYS A CA 1
ATOM 1767 C C . LYS A 1 218 ? -12.029 -9.781 6.574 1.00 97.75 218 LYS A C 1
ATOM 1769 O O . LYS A 1 218 ? -12.995 -9.866 7.328 1.00 97.75 218 LYS A O 1
ATOM 1774 N N . TYR A 1 219 ? -10.869 -10.387 6.830 1.00 97.25 219 TYR A N 1
ATOM 1775 C CA . TYR A 1 219 ? -10.620 -11.114 8.075 1.00 97.25 219 TYR A CA 1
ATOM 1776 C C . TYR A 1 219 ? -10.629 -10.172 9.286 1.00 97.25 219 TYR A C 1
ATOM 1778 O O . TYR A 1 219 ? -11.307 -10.451 10.277 1.00 97.25 219 TYR A O 1
ATOM 1786 N N . TYR A 1 220 ? -9.919 -9.044 9.199 1.00 94.81 220 TYR A N 1
ATOM 1787 C CA . TYR A 1 220 ? -9.882 -8.063 10.283 1.00 94.81 220 TYR A CA 1
ATOM 1788 C C . TYR A 1 220 ? -11.228 -7.360 10.477 1.00 94.81 220 TYR A C 1
ATOM 1790 O O . TYR A 1 220 ? -11.651 -7.206 11.621 1.00 94.81 220 TYR A O 1
ATOM 1798 N N . ASP A 1 221 ? -11.941 -7.030 9.400 1.00 97.38 221 ASP A N 1
ATOM 1799 C CA . ASP A 1 221 ? -13.297 -6.474 9.472 1.00 97.38 221 ASP A CA 1
ATOM 1800 C C . ASP A 1 221 ? -14.254 -7.425 10.197 1.00 97.38 221 ASP A C 1
ATOM 1802 O O . ASP A 1 221 ? -15.038 -6.997 11.046 1.00 97.38 221 ASP A O 1
ATOM 1806 N N . GLY A 1 222 ? -14.156 -8.730 9.920 1.00 97.81 222 GLY A N 1
ATOM 1807 C CA . GLY A 1 222 ? -14.928 -9.754 10.622 1.00 97.81 222 GLY A CA 1
ATOM 1808 C C . GLY A 1 222 ? -14.638 -9.780 12.123 1.00 97.81 222 GLY A C 1
ATOM 1809 O O . GLY A 1 222 ? -15.568 -9.813 12.929 1.00 97.81 222 GLY A O 1
ATOM 1810 N N . LEU A 1 223 ? -13.362 -9.701 12.509 1.00 97.00 223 LEU A N 1
ATOM 1811 C CA . LEU A 1 223 ? -12.955 -9.690 13.916 1.00 97.00 223 LEU A CA 1
ATOM 1812 C C . LEU A 1 223 ? -13.432 -8.423 14.646 1.00 97.00 223 LEU A C 1
ATOM 1814 O O . LEU A 1 223 ? -13.920 -8.503 15.773 1.00 97.00 223 LEU A O 1
ATOM 1818 N N . VAL A 1 224 ? -13.335 -7.258 13.997 1.00 95.69 224 VAL A N 1
ATOM 1819 C CA . VAL A 1 224 ? -13.833 -5.980 14.535 1.00 95.69 224 VAL A CA 1
ATOM 1820 C C . VAL A 1 224 ? -15.352 -6.005 14.682 1.00 95.69 224 VAL A C 1
ATOM 1822 O O . VAL A 1 224 ? -15.887 -5.541 15.694 1.00 95.69 224 VAL A O 1
ATOM 1825 N N . HIS A 1 225 ? -16.058 -6.559 13.696 1.00 96.62 225 HIS A N 1
ATOM 1826 C CA . HIS A 1 225 ? -17.507 -6.686 13.739 1.00 96.62 225 HIS A CA 1
ATOM 1827 C C . HIS A 1 225 ? -17.960 -7.597 14.886 1.00 96.62 225 HIS A C 1
ATOM 1829 O O . HIS A 1 225 ? -18.874 -7.230 15.623 1.00 96.62 225 HIS A O 1
ATOM 1835 N N . GLU A 1 226 ? -17.297 -8.738 15.088 1.00 97.12 226 GLU A N 1
ATOM 1836 C CA . GLU A 1 226 ? -17.635 -9.656 16.178 1.00 97.12 226 GLU A CA 1
ATOM 1837 C C . GLU A 1 226 ? -17.355 -9.040 17.554 1.00 97.12 226 GLU A C 1
ATOM 1839 O O . GLU A 1 226 ? -18.247 -8.998 18.400 1.00 97.12 226 GLU A O 1
ATOM 1844 N N . GLY A 1 227 ? -16.184 -8.421 17.740 1.00 93.25 227 GLY A N 1
ATOM 1845 C CA . GLY A 1 227 ? -15.879 -7.694 18.976 1.00 93.25 227 GLY A CA 1
ATOM 1846 C C . GLY A 1 227 ? -16.866 -6.553 19.258 1.00 93.25 227 GLY A C 1
ATOM 1847 O O . GLY A 1 227 ? -17.206 -6.286 20.410 1.00 93.25 227 GLY A O 1
ATOM 1848 N N . SER A 1 228 ? -17.395 -5.907 18.214 1.00 94.88 228 SER A N 1
ATOM 1849 C CA . SER A 1 228 ? -18.425 -4.870 18.358 1.00 94.88 228 SER A CA 1
ATOM 1850 C C . SER A 1 228 ? -19.764 -5.434 18.844 1.00 94.88 228 SER A C 1
ATOM 1852 O O . SER A 1 228 ? -20.427 -4.793 19.664 1.00 94.88 228 SER A O 1
ATOM 1854 N N . LYS A 1 229 ? -20.162 -6.630 18.383 1.00 96.62 229 LYS A N 1
ATOM 1855 C CA . LYS A 1 229 ? -21.370 -7.315 18.876 1.00 96.62 229 LYS A CA 1
ATOM 1856 C C . LYS A 1 229 ? -21.225 -7.720 20.336 1.00 96.62 229 LYS A C 1
ATOM 1858 O O . LYS A 1 229 ? -22.120 -7.431 21.125 1.00 96.62 229 LYS A O 1
ATOM 1863 N N . GLU A 1 230 ? -20.103 -8.336 20.706 1.00 94.75 230 GLU A N 1
ATOM 1864 C CA . GLU A 1 230 ? -19.834 -8.730 22.096 1.00 94.75 230 GLU A CA 1
ATOM 1865 C C . GLU A 1 230 ? -19.884 -7.519 23.032 1.00 94.75 230 GLU A C 1
ATOM 1867 O O . GLU A 1 230 ? -20.517 -7.553 24.087 1.00 94.75 230 GLU A O 1
ATOM 1872 N N . LEU A 1 231 ? -19.283 -6.404 22.610 1.00 90.69 231 LEU A N 1
ATOM 1873 C CA . LEU A 1 231 ? -19.305 -5.154 23.358 1.00 90.69 231 LEU A CA 1
ATOM 1874 C C . LEU A 1 231 ? -20.733 -4.605 23.505 1.00 90.69 231 LEU A C 1
ATOM 1876 O O . LEU A 1 231 ? -21.089 -4.107 24.574 1.00 90.69 231 LEU A O 1
ATOM 1880 N N . HIS A 1 232 ? -21.561 -4.704 22.464 1.00 95.19 232 HIS A N 1
ATOM 1881 C CA . HIS A 1 232 ? -22.966 -4.305 22.530 1.00 95.19 232 HIS A CA 1
ATOM 1882 C C . HIS A 1 232 ? -23.760 -5.144 23.543 1.00 95.19 232 HIS A C 1
ATOM 1884 O O . HIS A 1 232 ? -24.411 -4.563 24.411 1.00 95.19 232 HIS A O 1
ATOM 1890 N N . ILE A 1 233 ? -23.622 -6.475 23.503 1.00 94.81 233 ILE A N 1
ATOM 1891 C CA . ILE A 1 233 ? -24.261 -7.401 24.457 1.00 94.81 233 ILE A CA 1
ATOM 1892 C C . ILE A 1 233 ? -23.841 -7.066 25.893 1.00 94.81 233 ILE A C 1
ATOM 1894 O O . ILE A 1 233 ? -24.670 -6.959 26.796 1.00 94.81 233 ILE A O 1
ATOM 1898 N N . LEU A 1 234 ? -22.545 -6.841 26.107 1.00 89.44 234 LEU A N 1
ATOM 1899 C CA . LEU A 1 234 ? -22.003 -6.476 27.412 1.00 89.44 234 LEU A CA 1
ATOM 1900 C C . LEU A 1 234 ? -22.547 -5.133 27.924 1.00 89.44 234 LEU A C 1
ATOM 1902 O O . LEU A 1 234 ? -22.868 -5.011 29.107 1.00 89.44 234 LEU A O 1
ATOM 1906 N N . ARG A 1 235 ? -22.683 -4.125 27.053 1.00 91.56 235 ARG A N 1
ATOM 1907 C CA . ARG A 1 235 ? -23.296 -2.833 27.411 1.00 91.56 235 ARG A CA 1
ATOM 1908 C C . ARG A 1 235 ? -24.757 -2.993 27.819 1.00 91.56 235 ARG A C 1
ATOM 1910 O O . ARG A 1 235 ? -25.168 -2.391 28.808 1.00 91.56 235 ARG A O 1
ATOM 1917 N N . GLU A 1 236 ? -25.521 -3.796 27.085 1.00 95.75 236 GLU A N 1
ATOM 1918 C CA . GLU A 1 236 ? -26.917 -4.090 27.415 1.00 95.75 236 GLU A CA 1
ATOM 1919 C C . GLU A 1 236 ? -27.030 -4.804 28.770 1.00 95.75 236 GLU A C 1
ATOM 1921 O O . GLU A 1 236 ? -27.838 -4.420 29.614 1.00 95.75 236 GLU A O 1
ATOM 1926 N N . GLN A 1 237 ? -26.148 -5.766 29.048 1.00 91.75 237 GLN A N 1
ATOM 1927 C CA . GLN A 1 237 ? -26.116 -6.452 30.340 1.00 91.75 237 GLN A CA 1
ATOM 1928 C C . GLN A 1 237 ? -25.792 -5.502 31.505 1.00 91.75 237 GLN A C 1
ATOM 1930 O O . GLN A 1 237 ? -26.436 -5.558 32.557 1.00 91.75 237 GLN A O 1
ATOM 1935 N N . VAL A 1 238 ? -24.823 -4.597 31.330 1.00 89.44 238 VAL A N 1
ATOM 1936 C CA . VAL A 1 238 ? -24.526 -3.552 32.325 1.00 89.44 238 VAL A CA 1
ATOM 1937 C C . VAL A 1 238 ? -25.745 -2.655 32.546 1.00 89.44 238 VAL A C 1
ATOM 1939 O O . VAL A 1 238 ? -26.090 -2.370 33.690 1.00 89.44 238 VAL A O 1
ATOM 1942 N N . PHE A 1 239 ? -26.439 -2.257 31.480 1.00 92.94 239 PHE A N 1
ATOM 1943 C CA . PHE A 1 239 ? -27.652 -1.449 31.587 1.00 92.94 239 PHE A CA 1
ATOM 1944 C C . PHE A 1 239 ? -28.751 -2.157 32.398 1.00 92.94 239 PHE A C 1
ATOM 1946 O O . PHE A 1 239 ? -29.272 -1.584 33.355 1.00 92.94 239 PHE A O 1
ATOM 1953 N N . LEU A 1 240 ? -29.050 -3.422 32.082 1.00 94.56 240 LEU A N 1
ATOM 1954 C CA . LEU A 1 240 ? -30.078 -4.203 32.778 1.00 94.56 240 LEU A CA 1
ATOM 1955 C C . LEU A 1 240 ? -29.743 -4.428 34.259 1.00 94.56 240 LEU A C 1
ATOM 1957 O O . LEU A 1 240 ? -30.608 -4.288 35.123 1.00 94.56 240 LEU A O 1
ATOM 1961 N N . THR A 1 241 ? -28.484 -4.744 34.578 1.00 89.50 241 THR A N 1
ATOM 1962 C CA . THR A 1 241 ? -28.047 -4.928 35.976 1.00 89.50 241 THR A CA 1
ATOM 1963 C C . THR A 1 241 ? -28.110 -3.627 36.775 1.00 89.50 241 THR A C 1
ATOM 1965 O O . THR A 1 241 ? -28.558 -3.636 37.922 1.00 89.50 241 THR A O 1
ATOM 1968 N N . GLN A 1 242 ? -27.741 -2.497 36.167 1.00 92.94 242 GLN A N 1
ATOM 1969 C CA . GLN A 1 242 ? -27.846 -1.181 36.794 1.00 92.94 242 GLN A CA 1
ATOM 1970 C C . GLN A 1 242 ? -29.308 -0.783 37.046 1.00 92.94 242 GLN A C 1
ATOM 1972 O O . GLN A 1 242 ? -29.625 -0.224 38.100 1.00 92.94 242 GLN A O 1
ATOM 1977 N N . GLN A 1 243 ? -30.211 -1.097 36.113 1.00 95.62 243 GLN A N 1
ATOM 1978 C CA . GLN A 1 243 ? -31.645 -0.874 36.288 1.00 95.62 243 GLN A CA 1
ATOM 1979 C C . GLN A 1 243 ? -32.200 -1.719 37.443 1.00 95.62 243 GLN A C 1
ATOM 1981 O O . GLN A 1 243 ? -32.819 -1.172 38.352 1.00 95.62 243 GLN A O 1
ATOM 1986 N N . ALA A 1 244 ? -31.897 -3.021 37.468 1.00 92.75 244 ALA A N 1
ATOM 1987 C CA . ALA A 1 244 ? -32.329 -3.923 38.535 1.00 92.75 244 ALA A CA 1
ATOM 1988 C C . ALA A 1 244 ? -31.817 -3.489 39.919 1.00 92.75 244 ALA A C 1
ATOM 1990 O O . ALA A 1 244 ? -32.553 -3.556 40.903 1.00 92.75 244 ALA A O 1
ATOM 1991 N N . LEU A 1 245 ? -30.575 -3.001 40.000 1.00 91.00 245 LEU A N 1
ATOM 1992 C CA . LEU A 1 245 ? -30.022 -2.432 41.229 1.00 91.00 245 LEU A CA 1
ATOM 1993 C C . LEU A 1 245 ? -30.793 -1.180 41.673 1.00 91.00 245 LEU A C 1
ATOM 1995 O O . LEU A 1 245 ? -31.139 -1.047 42.845 1.00 91.00 245 LEU A O 1
ATOM 1999 N N . THR A 1 246 ? -31.104 -0.286 40.732 1.00 94.81 246 THR A N 1
ATOM 2000 C CA . THR A 1 246 ? -31.880 0.934 41.004 1.00 94.81 246 THR A CA 1
ATOM 2001 C C . THR A 1 246 ? -33.278 0.604 41.535 1.00 94.81 246 THR A C 1
ATOM 2003 O O . THR A 1 246 ? -33.744 1.222 42.496 1.00 94.81 246 THR A O 1
ATOM 2006 N N . ASP A 1 247 ? -33.930 -0.402 40.950 1.00 93.94 247 ASP A N 1
ATOM 2007 C CA . ASP A 1 247 ? -35.231 -0.893 41.402 1.00 93.94 247 ASP A CA 1
ATOM 2008 C C . ASP A 1 247 ? -35.160 -1.549 42.784 1.00 93.94 247 ASP A C 1
ATOM 2010 O O . ASP A 1 247 ? -36.000 -1.259 43.636 1.00 93.94 247 ASP A O 1
ATOM 2014 N N . ALA A 1 248 ? -34.135 -2.362 43.050 1.00 88.50 248 ALA A N 1
ATOM 2015 C CA . ALA A 1 248 ? -33.919 -2.962 44.365 1.00 88.50 248 ALA A CA 1
ATOM 2016 C C . ALA A 1 248 ? -33.693 -1.890 45.446 1.00 88.50 248 ALA A C 1
ATOM 2018 O O . ALA A 1 248 ? -34.286 -1.955 46.522 1.00 88.50 248 ALA A O 1
ATOM 2019 N N . HIS A 1 249 ? -32.900 -0.851 45.155 1.00 89.62 249 HIS A N 1
ATOM 2020 C CA . HIS A 1 249 ? -32.721 0.289 46.061 1.00 89.62 249 HIS A CA 1
ATOM 2021 C C . HIS A 1 249 ? -34.028 1.038 46.324 1.00 89.62 249 HIS A C 1
ATOM 2023 O O . HIS A 1 249 ? -34.257 1.484 47.448 1.00 89.62 249 HIS A O 1
ATOM 2029 N N . ARG A 1 250 ? -34.887 1.190 45.311 1.00 95.56 250 ARG A N 1
ATOM 2030 C CA . ARG A 1 250 ? -36.218 1.791 45.471 1.00 95.56 250 ARG A CA 1
ATOM 2031 C C . ARG A 1 250 ? -37.105 0.948 46.388 1.00 95.56 250 ARG A C 1
ATOM 2033 O O . ARG A 1 250 ? -37.601 1.487 47.370 1.00 95.56 250 ARG A O 1
ATOM 2040 N N . GLN A 1 251 ? -37.218 -0.354 46.132 1.00 90.88 251 GLN A N 1
ATOM 2041 C CA . GLN A 1 251 ? -38.001 -1.273 46.968 1.00 90.88 251 GLN A CA 1
ATOM 2042 C C . GLN A 1 251 ? -37.495 -1.309 48.414 1.00 90.88 251 GLN A C 1
ATOM 2044 O O . GLN A 1 251 ? -38.283 -1.336 49.353 1.00 90.88 251 GLN A O 1
ATOM 2049 N N . LEU A 1 252 ? -36.175 -1.261 48.615 1.00 88.56 252 LEU A N 1
ATOM 2050 C CA . LEU A 1 252 ? -35.574 -1.211 49.946 1.00 88.56 252 LEU A CA 1
ATOM 2051 C C . LEU A 1 252 ? -35.979 0.061 50.699 1.00 88.56 252 LEU A C 1
ATOM 2053 O O . LEU A 1 252 ? -36.297 -0.026 51.883 1.00 88.56 252 LEU A O 1
ATOM 2057 N N . ARG A 1 253 ? -36.005 1.221 50.028 1.00 94.00 253 ARG A N 1
ATOM 2058 C CA . ARG A 1 253 ? -36.492 2.477 50.624 1.00 94.00 253 ARG A CA 1
ATOM 2059 C C . ARG A 1 253 ? -37.977 2.405 50.974 1.00 94.00 253 ARG A C 1
ATOM 2061 O O . ARG A 1 253 ? -38.334 2.785 52.081 1.00 94.00 253 ARG A O 1
ATOM 2068 N N . GLU A 1 254 ? -38.808 1.879 50.077 1.00 94.31 254 GLU A N 1
ATOM 2069 C CA . GLU A 1 254 ? -40.250 1.700 50.311 1.00 94.31 254 GLU A CA 1
ATOM 2070 C C . GLU A 1 254 ? -40.502 0.786 51.523 1.00 94.31 254 GLU A C 1
ATOM 2072 O O . GLU A 1 254 ? -41.209 1.171 52.449 1.00 94.31 254 GLU A O 1
ATOM 2077 N N . LYS A 1 255 ? -39.833 -0.374 51.602 1.00 87.56 255 LYS A N 1
ATOM 2078 C CA . LYS A 1 255 ? -39.957 -1.298 52.745 1.00 87.56 255 LYS A CA 1
ATOM 2079 C C . LYS A 1 255 ? -39.417 -0.735 54.054 1.00 87.56 255 LYS A C 1
ATOM 2081 O O . LYS A 1 255 ? -39.951 -1.037 55.117 1.00 87.56 255 LYS A O 1
ATOM 2086 N N . GLN A 1 256 ? -38.359 0.068 53.992 1.00 89.56 256 GLN A N 1
ATOM 2087 C CA . GLN A 1 256 ? -37.839 0.784 55.154 1.00 89.56 256 GLN A CA 1
ATOM 2088 C C . GLN A 1 256 ? -38.884 1.790 55.675 1.00 89.56 256 GLN A C 1
ATOM 2090 O O . GLN A 1 256 ? -39.112 1.842 56.880 1.00 89.56 256 GLN A O 1
ATOM 2095 N N . GLN A 1 257 ? -39.555 2.519 54.776 1.00 93.12 257 GLN A N 1
ATOM 2096 C CA . GLN A 1 257 ? -40.605 3.474 55.125 1.00 93.12 257 GLN A CA 1
ATOM 2097 C C . GLN A 1 257 ? -41.865 2.786 55.682 1.00 93.12 257 GLN A C 1
ATOM 2099 O O . GLN A 1 257 ? -42.330 3.173 56.748 1.00 93.12 257 GLN A O 1
ATOM 2104 N N . GLU A 1 258 ? -42.367 1.722 55.040 1.00 91.12 258 GLU A N 1
ATOM 2105 C CA . GLU A 1 258 ? -43.515 0.931 55.534 1.00 91.12 258 GLU A CA 1
ATOM 2106 C C . GLU A 1 258 ? -43.280 0.415 56.965 1.00 91.12 258 GLU A C 1
ATOM 2108 O O . GLU A 1 258 ? -44.173 0.429 57.812 1.00 91.12 258 GLU A O 1
ATOM 2113 N N . LEU A 1 259 ? -42.055 -0.030 57.255 1.00 86.75 259 LEU A N 1
ATOM 2114 C CA . LEU A 1 259 ? -41.674 -0.524 58.574 1.00 86.75 259 LEU A CA 1
ATOM 2115 C C . LEU A 1 259 ? -41.595 0.598 59.622 1.00 86.75 259 LEU A C 1
ATOM 2117 O O . LEU A 1 259 ? -41.939 0.379 60.785 1.00 86.75 259 LEU A O 1
ATOM 2121 N N . GLU A 1 260 ? -41.149 1.794 59.239 1.00 90.06 260 GLU A N 1
ATOM 2122 C CA . GLU A 1 260 ? -41.176 2.977 60.106 1.00 90.06 260 GLU A CA 1
ATOM 2123 C C . GLU A 1 260 ? -42.613 3.435 60.392 1.00 90.06 260 GLU A C 1
ATOM 2125 O O . GLU A 1 260 ? -42.939 3.710 61.547 1.00 90.06 260 GLU A O 1
ATOM 2130 N N . GLU A 1 261 ? -43.488 3.431 59.385 1.00 92.25 261 GLU A N 1
ATOM 2131 C CA . GLU A 1 261 ? -44.914 3.747 59.528 1.00 92.25 261 GLU A CA 1
ATOM 2132 C C . GLU A 1 261 ? -45.628 2.741 60.446 1.00 92.25 261 GLU A C 1
ATOM 2134 O O . GLU A 1 261 ? -46.316 3.149 61.383 1.00 92.25 261 GLU A O 1
ATOM 2139 N N . ALA A 1 262 ? -45.403 1.433 60.265 1.00 87.25 262 ALA A N 1
ATOM 2140 C CA . ALA A 1 262 ? -45.954 0.395 61.142 1.00 87.25 262 ALA A CA 1
ATOM 2141 C C . ALA A 1 262 ? -45.484 0.555 62.601 1.00 87.25 262 ALA A C 1
ATOM 2143 O O . ALA A 1 262 ? -46.271 0.417 63.539 1.00 87.25 262 ALA A O 1
ATOM 2144 N N . ARG A 1 263 ? -44.210 0.917 62.817 1.00 86.81 263 ARG A N 1
ATOM 2145 C CA . ARG A 1 263 ? -43.681 1.217 64.160 1.00 86.81 263 ARG A CA 1
ATOM 2146 C C . ARG A 1 263 ? -44.335 2.448 64.786 1.00 86.81 263 ARG A C 1
ATOM 2148 O O . ARG A 1 263 ? -44.633 2.429 65.977 1.00 86.81 263 ARG A O 1
ATOM 2155 N N . GLN A 1 264 ? -44.574 3.505 64.012 1.00 90.50 264 GLN A N 1
ATOM 2156 C CA . GLN A 1 264 ? -45.272 4.701 64.497 1.00 90.50 264 GLN A CA 1
ATOM 2157 C C . GLN A 1 264 ? -46.744 4.410 64.828 1.00 90.50 264 GLN A C 1
ATOM 2159 O O . GLN A 1 264 ? -47.258 4.904 65.833 1.00 90.50 264 GLN A O 1
ATOM 2164 N N . GLN A 1 265 ? -47.420 3.573 64.036 1.00 86.75 265 GLN A N 1
ATOM 2165 C CA . GLN A 1 265 ? -48.788 3.119 64.318 1.00 86.75 265 GLN A CA 1
ATOM 2166 C C . GLN A 1 265 ? -48.861 2.308 65.616 1.00 86.75 265 GLN A C 1
ATOM 2168 O O . GLN A 1 265 ? -49.710 2.585 66.456 1.00 86.75 265 GLN A O 1
ATOM 2173 N N . MET A 1 266 ? -47.921 1.384 65.834 1.00 79.12 266 MET A N 1
ATOM 2174 C CA . MET A 1 266 ? -47.778 0.663 67.105 1.00 79.12 266 MET A CA 1
ATOM 2175 C C . MET A 1 266 ? -47.614 1.618 68.292 1.00 79.12 266 MET A C 1
ATOM 2177 O O . MET A 1 266 ? -48.268 1.473 69.322 1.00 79.12 266 MET A O 1
ATOM 2181 N N . GLN A 1 267 ? -46.746 2.619 68.150 1.00 82.69 267 GLN A N 1
ATOM 2182 C CA . GLN A 1 267 ? -46.448 3.552 69.231 1.00 82.69 267 GLN A CA 1
ATOM 2183 C C . GLN A 1 267 ? -47.629 4.480 69.545 1.00 82.69 267 GLN A C 1
ATOM 2185 O O . GLN A 1 267 ? -47.972 4.667 70.709 1.00 82.69 267 GLN A O 1
ATOM 2190 N N . SER A 1 268 ? -48.312 4.978 68.515 1.00 81.75 268 SER A N 1
ATOM 2191 C CA . SER A 1 268 ? -49.528 5.783 68.674 1.00 81.75 268 SER A CA 1
ATOM 2192 C C . SER A 1 268 ? -50.712 4.979 69.223 1.00 81.75 268 SER A C 1
ATOM 2194 O O . SER A 1 268 ? -51.439 5.500 70.068 1.00 81.75 268 SER A O 1
ATOM 2196 N N . ALA A 1 269 ? -50.890 3.710 68.834 1.00 76.44 269 ALA A N 1
ATOM 2197 C CA . ALA A 1 269 ? -51.901 2.815 69.411 1.00 76.44 269 ALA A CA 1
ATOM 2198 C C . ALA A 1 269 ? -51.674 2.601 70.918 1.00 76.44 269 ALA A C 1
ATOM 2200 O O . ALA A 1 269 ? -52.610 2.679 71.712 1.00 76.44 269 ALA A O 1
ATOM 2201 N N . ARG A 1 270 ? -50.408 2.444 71.323 1.00 74.62 270 ARG A N 1
ATOM 2202 C CA . ARG A 1 270 ? -50.000 2.285 72.725 1.00 74.62 270 ARG A CA 1
ATOM 2203 C C . ARG A 1 270 ? -50.190 3.550 73.570 1.00 74.62 270 ARG A C 1
ATOM 2205 O O . ARG A 1 270 ? -50.429 3.457 74.768 1.00 74.62 270 ARG A O 1
ATOM 2212 N N . GLU A 1 271 ? -50.069 4.727 72.959 1.00 75.62 271 GLU A N 1
ATOM 2213 C CA . GLU A 1 271 ? -50.263 6.026 73.622 1.00 75.62 271 GLU A CA 1
ATOM 2214 C C . GLU A 1 271 ? -51.742 6.453 73.695 1.00 75.62 271 GLU A C 1
ATOM 2216 O O . GLU A 1 271 ? -52.110 7.243 74.564 1.00 75.62 271 GLU A O 1
ATOM 2221 N N . SER A 1 272 ? -52.602 5.931 72.812 1.00 69.88 272 SER A N 1
ATOM 2222 C CA . SER A 1 272 ? -54.025 6.297 72.723 1.00 69.88 272 SER A CA 1
ATOM 2223 C C . SER A 1 272 ? -54.988 5.336 73.440 1.00 69.88 272 SER A C 1
ATOM 2225 O O . SER A 1 272 ? -56.138 5.712 73.673 1.00 69.88 272 SER A O 1
ATOM 2227 N N . GLN A 1 273 ? -54.544 4.141 73.855 1.00 54.25 273 GLN A N 1
ATOM 2228 C CA . GLN A 1 273 ? -55.352 3.161 74.599 1.00 54.25 273 GLN A CA 1
ATOM 2229 C C . GLN A 1 273 ? -54.725 2.824 75.968 1.00 54.25 273 GLN A C 1
ATOM 2231 O O . GLN A 1 273 ? -53.569 2.423 76.060 1.00 54.25 273 GLN A O 1
ATOM 2236 N N . GLY A 1 274 ? -55.490 2.993 77.056 1.00 57.78 274 GLY A N 1
ATOM 2237 C CA . GLY A 1 274 ? -55.142 2.484 78.396 1.00 57.78 274 GLY A CA 1
ATOM 2238 C C . GLY A 1 274 ? -55.353 0.957 78.525 1.00 57.78 274 GLY A C 1
ATOM 2239 O O . GLY A 1 274 ? -55.942 0.357 77.629 1.00 57.78 274 GLY A O 1
ATOM 2240 N N . PRO A 1 275 ? -54.903 0.301 79.618 1.00 56.06 275 PRO A N 1
ATOM 2241 C CA . PRO A 1 275 ? -54.816 -1.171 79.712 1.00 56.06 275 PRO A CA 1
ATOM 2242 C C . PRO A 1 275 ? -56.199 -1.850 79.882 1.00 56.06 275 PRO A C 1
ATOM 2244 O O . PRO A 1 275 ? -57.086 -1.187 80.426 1.00 56.06 275 PRO A O 1
ATOM 2247 N N . PRO A 1 276 ? -56.406 -3.168 79.598 1.00 54.28 276 PRO A N 1
ATOM 2248 C CA . PRO A 1 276 ? -55.555 -4.185 78.951 1.00 54.28 276 PRO A CA 1
ATOM 2249 C C . PRO A 1 276 ? -56.272 -5.075 77.881 1.00 54.28 276 PRO A C 1
ATOM 2251 O O . PRO A 1 276 ? -55.884 -6.225 77.708 1.00 54.28 276 PRO A O 1
ATOM 2254 N N . ASP A 1 277 ? -57.319 -4.618 77.182 1.00 51.12 277 ASP A N 1
ATOM 2255 C CA . ASP A 1 277 ? -58.209 -5.524 76.404 1.00 51.12 277 ASP A CA 1
ATOM 2256 C C . ASP A 1 277 ? -57.903 -5.638 74.887 1.00 51.12 277 ASP A C 1
ATOM 2258 O O . ASP A 1 277 ? -58.770 -6.003 74.098 1.00 51.12 277 ASP A O 1
ATOM 2262 N N . VAL A 1 278 ? -56.684 -5.293 74.439 1.00 55.00 278 VAL A N 1
ATOM 2263 C CA . VAL A 1 278 ? -56.328 -5.189 72.997 1.00 55.00 278 VAL A CA 1
ATOM 2264 C C . VAL A 1 278 ? -55.074 -5.999 72.626 1.00 55.00 278 VAL A C 1
ATOM 2266 O O . VAL A 1 278 ? -54.356 -5.676 71.684 1.00 55.00 278 VAL A O 1
ATOM 2269 N N . THR A 1 279 ? -54.809 -7.099 73.333 1.00 61.31 279 THR A N 1
ATOM 2270 C CA . THR A 1 279 ? -53.661 -7.975 73.033 1.00 61.31 279 THR A CA 1
ATOM 2271 C C . THR A 1 279 ? -53.689 -8.514 71.603 1.00 61.31 279 THR A C 1
ATOM 2273 O O . THR A 1 279 ? -52.663 -8.511 70.942 1.00 61.31 279 THR A O 1
ATOM 2276 N N . GLU A 1 280 ? -54.854 -8.878 71.056 1.00 63.56 280 GLU A N 1
ATOM 2277 C CA . GLU A 1 280 ? -54.915 -9.500 69.722 1.00 63.56 280 GLU A CA 1
ATOM 2278 C C . GLU A 1 280 ? -54.549 -8.548 68.568 1.00 63.56 280 GLU A C 1
ATOM 2280 O O . GLU A 1 280 ? -53.929 -8.974 67.592 1.00 63.56 280 GLU A O 1
ATOM 2285 N N . ALA A 1 281 ? -54.904 -7.259 68.651 1.00 67.56 281 ALA A N 1
ATOM 2286 C CA . ALA A 1 281 ? -54.566 -6.296 67.598 1.00 67.56 281 ALA A CA 1
ATOM 2287 C C . ALA A 1 281 ? -53.104 -5.828 67.697 1.00 67.56 281 ALA A C 1
ATOM 2289 O O . ALA A 1 281 ? -52.456 -5.627 66.669 1.00 67.56 281 ALA A O 1
ATOM 2290 N N . GLU A 1 282 ? -52.569 -5.708 68.916 1.00 69.81 282 GLU A N 1
ATOM 2291 C CA . GLU A 1 282 ? -51.150 -5.423 69.162 1.00 69.81 282 GLU A CA 1
ATOM 2292 C C . GLU A 1 282 ? -50.269 -6.619 68.733 1.00 69.81 282 GLU A C 1
ATOM 2294 O O . GLU A 1 282 ? -49.256 -6.439 68.050 1.00 69.81 282 GLU A O 1
ATOM 2299 N N . ASP A 1 283 ? -50.712 -7.852 68.999 1.00 77.88 283 ASP A N 1
ATOM 2300 C CA . ASP A 1 283 ? -50.079 -9.091 68.524 1.00 77.88 283 ASP A CA 1
ATOM 2301 C C . ASP A 1 283 ? -50.141 -9.212 66.986 1.00 77.88 283 ASP A C 1
ATOM 2303 O O . ASP A 1 283 ? -49.182 -9.632 66.338 1.00 77.88 283 ASP A O 1
ATOM 2307 N N . CYS A 1 284 ? -51.235 -8.783 66.349 1.00 82.50 284 CYS A N 1
ATOM 2308 C CA . CYS A 1 284 ? -51.341 -8.791 64.886 1.00 82.50 284 CYS A CA 1
ATOM 2309 C C . CYS A 1 284 ? -50.374 -7.792 64.218 1.00 82.50 284 CYS A C 1
ATOM 2311 O O . CYS A 1 284 ? -49.742 -8.113 63.207 1.00 82.50 284 CYS A O 1
ATOM 2313 N N . LEU A 1 285 ? -50.244 -6.580 64.767 1.00 80.19 285 LEU A N 1
ATOM 2314 C CA . LEU A 1 285 ? -49.358 -5.542 64.230 1.00 80.19 285 LEU A CA 1
ATOM 2315 C C . LEU A 1 285 ? -47.872 -5.842 64.494 1.00 80.19 285 LEU A C 1
ATOM 2317 O O . LEU A 1 285 ? -47.022 -5.524 63.658 1.00 80.19 285 LEU A O 1
ATOM 2321 N N . THR A 1 286 ? -47.542 -6.501 65.609 1.00 82.19 286 THR A N 1
ATOM 2322 C CA . THR A 1 286 ? -46.172 -6.978 65.875 1.00 82.19 286 THR A CA 1
ATOM 2323 C C . THR A 1 286 ? -45.743 -8.049 64.876 1.00 82.19 286 THR A C 1
ATOM 2325 O O . THR A 1 286 ? -44.671 -7.916 64.286 1.00 82.19 286 THR A O 1
ATOM 2328 N N . VAL A 1 287 ? -46.597 -9.036 64.585 1.00 86.88 287 VAL A N 1
ATOM 2329 C CA . VAL A 1 287 ? -46.333 -10.047 63.542 1.00 86.88 287 VAL A CA 1
ATOM 2330 C C . VAL A 1 287 ? -46.131 -9.392 62.169 1.00 86.88 287 VAL A C 1
ATOM 2332 O O . VAL A 1 287 ? -45.234 -9.784 61.421 1.00 86.88 287 VAL A O 1
ATOM 2335 N N . GLN A 1 288 ? -46.906 -8.353 61.841 1.00 85.62 288 GLN A N 1
ATOM 2336 C CA . GLN A 1 288 ? -46.742 -7.608 60.589 1.00 85.62 288 GLN A CA 1
ATOM 2337 C C . GLN A 1 288 ? -45.401 -6.855 60.526 1.00 85.62 288 GLN A C 1
ATOM 2339 O O . GLN A 1 288 ? -44.730 -6.869 59.492 1.00 85.62 288 GLN A O 1
ATOM 2344 N N . ALA A 1 289 ? -44.975 -6.226 61.624 1.00 83.31 289 ALA A N 1
ATOM 2345 C CA . ALA A 1 289 ? -43.679 -5.552 61.704 1.00 83.31 289 ALA A CA 1
ATOM 2346 C C . ALA A 1 289 ? -42.501 -6.541 61.606 1.00 83.31 289 ALA A C 1
ATOM 2348 O O . ALA A 1 289 ? -41.488 -6.236 60.969 1.00 83.31 289 ALA A O 1
ATOM 2349 N N . GLU A 1 290 ? -42.633 -7.728 62.201 1.00 89.75 290 GLU A N 1
ATOM 2350 C CA . GLU A 1 290 ? -41.649 -8.806 62.091 1.00 89.75 290 GLU A CA 1
ATOM 2351 C C . GLU A 1 290 ? -41.556 -9.357 60.660 1.00 89.75 290 GLU A C 1
ATOM 2353 O O . GLU A 1 290 ? -40.445 -9.506 60.142 1.00 89.75 290 GLU A O 1
ATOM 2358 N N . ASP A 1 291 ? -42.684 -9.578 59.975 1.00 91.31 291 ASP A N 1
ATOM 2359 C CA . ASP A 1 291 ? -42.686 -10.004 58.568 1.00 91.31 291 ASP A CA 1
ATOM 2360 C C . ASP A 1 291 ? -42.038 -8.950 57.654 1.00 91.31 291 ASP A C 1
ATOM 2362 O O . ASP A 1 291 ? -41.146 -9.270 56.859 1.00 91.31 291 ASP A O 1
ATOM 2366 N N . LEU A 1 292 ? -42.385 -7.667 57.824 1.00 87.50 292 LEU A N 1
ATOM 2367 C CA . LEU A 1 292 ? -41.757 -6.564 57.086 1.00 87.50 292 LEU A CA 1
ATOM 2368 C C . LEU A 1 292 ? -40.245 -6.491 57.343 1.00 87.50 292 LEU A C 1
ATOM 2370 O O . LEU A 1 292 ? -39.466 -6.264 56.412 1.00 87.50 292 LEU A O 1
ATOM 2374 N N . GLN A 1 293 ? -39.797 -6.746 58.575 1.00 89.81 293 GLN A N 1
ATOM 2375 C CA . GLN A 1 293 ? -38.376 -6.807 58.911 1.00 89.81 293 GLN A CA 1
ATOM 2376 C C . GLN A 1 293 ? -37.679 -7.975 58.192 1.00 89.81 293 GLN A C 1
ATOM 2378 O O . GLN A 1 293 ? -36.576 -7.807 57.660 1.00 89.81 293 GLN A O 1
ATOM 2383 N N . VAL A 1 294 ? -38.311 -9.151 58.119 1.00 92.00 294 VAL A N 1
ATOM 2384 C CA . VAL A 1 294 ? -37.790 -10.301 57.362 1.00 92.00 294 VAL A CA 1
ATOM 2385 C C . VAL A 1 294 ? -37.694 -9.966 55.870 1.00 92.00 294 VAL A C 1
ATOM 2387 O O . VAL A 1 294 ? -36.636 -10.182 55.266 1.00 92.00 294 VAL A O 1
ATOM 2390 N N . GLN A 1 295 ? -38.727 -9.367 55.275 1.00 86.44 295 GLN A N 1
ATOM 2391 C CA . GLN A 1 295 ? -38.707 -8.938 53.871 1.00 86.44 295 GLN A CA 1
ATOM 2392 C C . GLN A 1 295 ? -37.612 -7.896 53.598 1.00 86.44 295 GLN A C 1
ATOM 2394 O O . GLN A 1 295 ? -36.855 -8.036 52.634 1.00 86.44 295 GLN A O 1
ATOM 2399 N N . LEU A 1 296 ? -37.442 -6.911 54.486 1.00 89.38 296 LEU A N 1
ATOM 2400 C CA . LEU A 1 296 ? -36.392 -5.897 54.386 1.00 89.38 296 LEU A CA 1
ATOM 2401 C C . LEU A 1 296 ? -34.992 -6.519 54.438 1.00 89.38 296 LEU A C 1
ATOM 2403 O O . LEU A 1 296 ? -34.110 -6.136 53.669 1.00 89.38 296 LEU A O 1
ATOM 2407 N N . THR A 1 297 ? -34.760 -7.495 55.322 1.00 90.94 297 THR A N 1
ATOM 2408 C CA . THR A 1 297 ? -33.462 -8.191 55.371 1.00 90.94 297 THR A CA 1
ATOM 2409 C C . THR A 1 297 ? -33.204 -9.018 54.112 1.00 90.94 297 THR A C 1
ATOM 2411 O O . THR A 1 297 ? -32.064 -9.072 53.641 1.00 90.94 297 THR A O 1
ATOM 2414 N N . LYS A 1 298 ? -34.244 -9.623 53.524 1.00 91.44 298 LYS A N 1
ATOM 2415 C CA . LYS A 1 298 ? -34.153 -10.347 52.250 1.00 91.44 298 LYS A CA 1
ATOM 2416 C C . LYS A 1 298 ? -33.798 -9.406 51.098 1.00 91.44 298 LYS A C 1
ATOM 2418 O O . LYS A 1 298 ? -32.885 -9.724 50.339 1.00 91.44 298 LYS A O 1
ATOM 2423 N N . GLU A 1 299 ? -34.447 -8.247 51.000 1.00 86.06 299 GLU A N 1
ATOM 2424 C CA . GLU A 1 299 ? -34.115 -7.245 49.979 1.00 86.06 299 GLU A CA 1
ATOM 2425 C C . GLU A 1 299 ? -32.730 -6.628 50.189 1.00 86.06 299 GLU A C 1
ATOM 2427 O O . GLU A 1 299 ? -31.966 -6.503 49.235 1.00 86.06 299 GLU A O 1
ATOM 2432 N N . LYS A 1 300 ? -32.316 -6.370 51.437 1.00 89.19 300 LYS A N 1
ATOM 2433 C CA . LYS A 1 300 ? -30.937 -5.948 51.750 1.00 89.19 300 LYS A CA 1
ATOM 2434 C C . LYS A 1 300 ? -29.902 -6.945 51.231 1.00 89.19 300 LYS A C 1
ATOM 2436 O O . LYS A 1 300 ? -28.918 -6.535 50.625 1.00 89.19 300 LYS A O 1
ATOM 2441 N N . ARG A 1 301 ? -30.134 -8.252 51.403 1.00 91.94 301 ARG A N 1
ATOM 2442 C CA . ARG A 1 301 ? -29.242 -9.301 50.872 1.00 91.94 301 ARG A CA 1
ATOM 2443 C C . ARG A 1 301 ? -29.214 -9.339 49.342 1.00 91.94 301 ARG A C 1
ATOM 2445 O O . ARG A 1 301 ? -28.156 -9.575 48.759 1.00 91.94 301 ARG A O 1
ATOM 2452 N N . LYS A 1 302 ? -30.353 -9.121 48.678 1.00 90.88 302 LYS A N 1
ATOM 2453 C CA . LYS A 1 302 ? -30.399 -9.029 47.210 1.00 90.88 302 LYS A CA 1
ATOM 2454 C C . LYS A 1 302 ? -29.638 -7.800 46.711 1.00 90.88 302 LYS A C 1
ATOM 2456 O O . LYS A 1 302 ? -28.817 -7.935 45.808 1.00 90.88 302 LYS A O 1
ATOM 2461 N N . SER A 1 303 ? -29.842 -6.646 47.347 1.00 88.75 303 SER A N 1
ATOM 2462 C CA . SER A 1 303 ? -29.146 -5.394 47.033 1.00 88.75 303 SER A CA 1
ATOM 2463 C C . SER A 1 303 ? -27.630 -5.542 47.152 1.00 88.75 303 SER A C 1
ATOM 2465 O O . SER A 1 303 ? -26.916 -5.229 46.206 1.00 88.75 303 SER A O 1
ATOM 2467 N N . THR A 1 304 ? -27.121 -6.096 48.258 1.00 91.94 304 THR A N 1
ATOM 2468 C CA . THR A 1 304 ? -25.668 -6.289 48.432 1.00 91.94 304 THR A CA 1
ATOM 2469 C C . THR A 1 304 ? -25.079 -7.269 47.417 1.00 91.94 304 THR A C 1
ATOM 2471 O O . THR A 1 304 ? -23.949 -7.093 46.964 1.00 91.94 304 THR A O 1
ATOM 2474 N N . THR A 1 305 ? -25.846 -8.288 47.020 1.00 93.44 305 THR A N 1
ATOM 2475 C CA . THR A 1 305 ? -25.428 -9.239 45.979 1.00 93.44 305 THR A CA 1
ATOM 2476 C C . THR A 1 305 ? -25.309 -8.551 44.615 1.00 93.44 305 THR A C 1
ATOM 2478 O O . THR A 1 305 ? -24.310 -8.739 43.921 1.00 93.44 305 THR A O 1
ATOM 2481 N N . LEU A 1 306 ? -26.292 -7.725 44.242 1.00 89.69 306 LEU A N 1
ATOM 2482 C CA . LEU A 1 306 ? -26.270 -6.955 42.994 1.00 89.69 306 LEU A CA 1
ATOM 2483 C C . LEU A 1 306 ? -25.165 -5.888 42.993 1.00 89.69 306 LEU A C 1
ATOM 2485 O O . LEU A 1 306 ? -24.481 -5.722 41.985 1.00 89.69 306 LEU A O 1
ATOM 2489 N N . GLU A 1 307 ? -24.929 -5.213 44.120 1.00 90.19 307 GLU A N 1
ATOM 2490 C CA . GLU A 1 307 ? -23.821 -4.257 44.275 1.00 90.19 307 GLU A CA 1
ATOM 2491 C C . GLU A 1 307 ? -22.460 -4.924 44.068 1.00 90.19 307 GLU A C 1
ATOM 2493 O O . GLU A 1 307 ? -21.603 -4.384 43.366 1.00 90.19 307 GLU A O 1
ATOM 2498 N N . LEU A 1 308 ? -22.265 -6.124 44.624 1.00 93.31 308 LEU A N 1
ATOM 2499 C CA . LEU A 1 308 ? -21.033 -6.883 44.429 1.00 93.31 308 LEU A CA 1
ATOM 2500 C C . LEU A 1 308 ? -20.834 -7.268 42.955 1.00 93.31 308 LEU A C 1
ATOM 2502 O O . LEU A 1 308 ? -19.725 -7.140 42.434 1.00 93.31 308 LEU A O 1
ATOM 2506 N N . GLN A 1 309 ? -21.898 -7.705 42.272 1.00 90.19 309 GLN A N 1
ATOM 2507 C CA . GLN A 1 309 ? -21.850 -8.030 40.843 1.00 90.19 309 GLN A CA 1
ATOM 2508 C C . GLN A 1 309 ? -21.537 -6.799 39.983 1.00 90.19 309 GLN A C 1
ATOM 2510 O O . GLN A 1 309 ? -20.650 -6.867 39.130 1.00 90.19 309 GLN A O 1
ATOM 2515 N N . SER A 1 310 ? -22.201 -5.668 40.238 1.00 88.19 310 SER A N 1
ATOM 2516 C CA . SER A 1 310 ? -21.953 -4.402 39.537 1.00 88.19 310 SER A CA 1
ATOM 2517 C C . SER A 1 310 ? -20.509 -3.925 39.736 1.00 88.19 310 SER A C 1
ATOM 2519 O O . SER A 1 310 ? -19.800 -3.652 38.766 1.00 88.19 310 SER A O 1
ATOM 2521 N N . SER A 1 311 ? -20.016 -3.952 40.978 1.00 90.88 311 SER A N 1
ATOM 2522 C CA . SER A 1 311 ? -18.632 -3.597 41.314 1.00 90.88 311 SER A CA 1
ATOM 2523 C C . SER A 1 311 ? -17.606 -4.493 40.607 1.00 90.88 311 SER A C 1
ATOM 2525 O O . SER A 1 311 ? -16.622 -4.003 40.043 1.00 90.88 311 SER A O 1
ATOM 2527 N N . HIS A 1 312 ? -17.847 -5.809 40.568 1.00 90.75 312 HIS A N 1
ATOM 2528 C CA . HIS A 1 312 ? -16.981 -6.749 39.855 1.00 90.75 312 HIS A CA 1
ATOM 2529 C C . HIS A 1 312 ? -16.935 -6.459 38.348 1.00 90.75 312 HIS A C 1
ATOM 2531 O O . HIS A 1 312 ? -15.846 -6.395 37.768 1.00 90.75 312 HIS A O 1
ATOM 2537 N N . LEU A 1 313 ? -18.096 -6.245 37.718 1.00 88.00 313 LEU A N 1
ATOM 2538 C CA . LEU A 1 313 ? -18.186 -5.907 36.297 1.00 88.00 313 LEU A CA 1
ATOM 2539 C C . LEU A 1 313 ? -17.463 -4.591 36.002 1.00 88.00 313 LEU A C 1
ATOM 2541 O O . LEU A 1 313 ? -16.585 -4.559 35.141 1.00 88.00 313 LEU A O 1
ATOM 2545 N N . GLN A 1 314 ? -17.747 -3.530 36.759 1.00 88.69 314 GLN A N 1
ATOM 2546 C CA . GLN A 1 314 ? -17.110 -2.225 36.588 1.00 88.69 314 GLN A CA 1
ATOM 2547 C C . GLN A 1 314 ? -15.580 -2.321 36.692 1.00 88.69 314 GLN A C 1
ATOM 2549 O O . GLN A 1 314 ? -14.863 -1.795 35.838 1.00 88.69 314 GLN A O 1
ATOM 2554 N N . LYS A 1 315 ? -15.064 -3.040 37.697 1.00 92.38 315 LYS A N 1
ATOM 2555 C CA . LYS A 1 315 ? -13.620 -3.238 37.879 1.00 92.38 315 LYS A CA 1
ATOM 2556 C C . LYS A 1 315 ? -12.996 -4.032 36.729 1.00 92.38 315 LYS A C 1
ATOM 2558 O O . LYS A 1 315 ? -11.901 -3.693 36.280 1.00 92.38 315 LYS A O 1
ATOM 2563 N N . SER A 1 316 ? -13.685 -5.063 36.237 1.00 87.44 316 SER A N 1
ATOM 2564 C CA . SER A 1 316 ? -13.253 -5.828 35.064 1.00 87.44 316 SER A CA 1
ATOM 2565 C C . SER A 1 316 ? -13.148 -4.932 33.822 1.00 87.44 316 SER A C 1
ATOM 2567 O O . SER A 1 316 ? -12.080 -4.886 33.207 1.00 87.44 316 SER A O 1
ATOM 2569 N N . PHE A 1 317 ? -14.182 -4.141 33.508 1.00 85.25 317 PHE A N 1
ATOM 2570 C CA . PHE A 1 317 ? -14.170 -3.223 32.360 1.00 85.25 317 PHE A CA 1
ATOM 2571 C C . PHE A 1 317 ? -13.021 -2.221 32.417 1.00 85.25 317 PHE A C 1
ATOM 2573 O O . PHE A 1 317 ? -12.291 -2.070 31.438 1.00 85.25 317 PHE A O 1
ATOM 2580 N N . VAL A 1 318 ? -12.827 -1.563 33.562 1.00 89.94 318 VAL A N 1
ATOM 2581 C CA . VAL A 1 318 ? -11.763 -0.564 33.737 1.00 89.94 318 VAL A CA 1
ATOM 2582 C C . VAL A 1 318 ? -10.379 -1.196 33.553 1.00 89.94 318 VAL A C 1
ATOM 2584 O O . VAL A 1 318 ? -9.531 -0.643 32.851 1.00 89.94 318 VAL A O 1
ATOM 2587 N N . ASN A 1 319 ? -10.155 -2.393 34.102 1.00 91.88 319 ASN A N 1
ATOM 2588 C CA . ASN A 1 319 ? -8.892 -3.112 33.932 1.00 91.88 319 ASN A CA 1
ATOM 2589 C C . ASN A 1 319 ? -8.630 -3.498 32.468 1.00 91.88 319 ASN A C 1
ATOM 2591 O O . ASN A 1 319 ? -7.517 -3.308 31.970 1.00 91.88 319 ASN A O 1
ATOM 2595 N N . HIS A 1 320 ? -9.641 -4.024 31.767 1.00 86.75 320 HIS A N 1
ATOM 2596 C CA . HIS A 1 320 ? -9.524 -4.365 30.347 1.00 86.75 320 HIS A CA 1
ATOM 2597 C C . HIS A 1 320 ? -9.276 -3.127 29.484 1.00 86.75 320 HIS A C 1
ATOM 2599 O O . HIS A 1 320 ? -8.406 -3.163 28.614 1.00 86.75 320 HIS A O 1
ATOM 2605 N N . TYR A 1 321 ? -9.968 -2.024 29.769 1.00 86.31 321 TYR A N 1
ATOM 2606 C CA . TYR A 1 321 ? -9.788 -0.753 29.078 1.00 86.31 321 TYR A CA 1
ATOM 2607 C C . TYR A 1 321 ? -8.362 -0.216 29.234 1.00 86.31 321 TYR A C 1
ATOM 2609 O O . TYR A 1 321 ? -7.702 0.066 28.237 1.00 86.31 321 TYR A O 1
ATOM 2617 N N . HIS A 1 322 ? -7.832 -0.152 30.460 1.00 92.38 322 HIS A N 1
ATOM 2618 C CA . HIS A 1 322 ? -6.458 0.303 30.683 1.00 92.38 322 HIS A CA 1
ATOM 2619 C C . HIS A 1 322 ? -5.421 -0.605 30.014 1.00 92.38 322 HIS A C 1
ATOM 2621 O O . HIS A 1 322 ? -4.449 -0.108 29.442 1.00 92.38 322 HIS A O 1
ATOM 2627 N N . LYS A 1 323 ? -5.631 -1.929 30.037 1.00 92.56 323 LYS A N 1
ATOM 2628 C CA . LYS A 1 323 ? -4.752 -2.879 29.343 1.00 92.56 323 LYS A CA 1
ATOM 2629 C C . LYS A 1 323 ? -4.764 -2.647 27.830 1.00 92.56 323 LYS A C 1
ATOM 2631 O O . LYS A 1 323 ? -3.695 -2.548 27.233 1.00 92.56 323 LYS A O 1
ATOM 2636 N N . ALA A 1 324 ? -5.947 -2.514 27.232 1.00 86.81 324 ALA A N 1
ATOM 2637 C CA . ALA A 1 324 ? -6.096 -2.237 25.807 1.00 86.81 324 ALA A CA 1
ATOM 2638 C C . ALA A 1 324 ? -5.488 -0.880 25.430 1.00 86.81 324 ALA A C 1
ATOM 2640 O O . ALA A 1 324 ? -4.773 -0.778 24.439 1.00 86.81 324 ALA A O 1
ATOM 2641 N N . GLN A 1 325 ? -5.694 0.153 26.249 1.00 92.12 325 GLN A N 1
ATOM 2642 C CA . GLN A 1 325 ? -5.137 1.480 26.007 1.00 92.12 325 GLN A CA 1
ATOM 2643 C C . GLN A 1 325 ? -3.606 1.486 26.059 1.00 92.12 325 GLN A C 1
ATOM 2645 O O . GLN A 1 325 ? -2.968 2.114 25.214 1.00 92.12 325 GLN A O 1
ATOM 2650 N N . LYS A 1 326 ? -3.006 0.736 26.993 1.00 95.81 326 LYS A N 1
ATOM 2651 C CA . LYS A 1 326 ? -1.554 0.535 27.030 1.00 95.81 326 LYS A CA 1
ATOM 2652 C C . LYS A 1 326 ? -1.057 -0.140 25.747 1.00 95.81 326 LYS A C 1
ATOM 2654 O O . LYS A 1 326 ? -0.148 0.381 25.109 1.00 95.81 326 LYS A O 1
ATOM 2659 N N . GLN A 1 327 ? -1.696 -1.228 25.320 1.00 96.25 327 GLN A N 1
ATOM 2660 C CA . GLN A 1 327 ? -1.327 -1.918 24.077 1.00 96.25 327 GLN A CA 1
ATOM 2661 C C . GLN A 1 327 ? -1.479 -1.016 22.844 1.00 96.25 327 GLN A C 1
ATOM 2663 O O . GLN A 1 327 ? -0.598 -0.983 21.992 1.00 96.25 327 GLN A O 1
ATOM 2668 N N . LEU A 1 328 ? -2.555 -0.228 22.763 1.00 92.19 328 LEU A N 1
ATOM 2669 C CA . LEU A 1 328 ? -2.752 0.746 21.686 1.00 92.19 328 LEU A CA 1
ATOM 2670 C C . LEU A 1 328 ? -1.649 1.806 21.663 1.00 92.19 328 LEU A C 1
ATOM 2672 O O . LEU A 1 328 ? -1.186 2.164 20.584 1.00 92.19 328 LEU A O 1
ATOM 2676 N N . SER A 1 329 ? -1.199 2.286 22.826 1.00 94.88 329 SER A N 1
ATOM 2677 C CA . SER A 1 329 ? -0.085 3.238 22.894 1.00 94.88 329 SER A CA 1
ATOM 2678 C C . SER A 1 329 ? 1.234 2.626 22.414 1.00 94.88 329 SER A C 1
ATOM 2680 O O . SER A 1 329 ? 1.951 3.264 21.648 1.00 94.88 329 SER A O 1
ATOM 2682 N N . GLU A 1 330 ? 1.504 1.366 22.766 1.00 97.25 330 GLU A N 1
ATOM 2683 C CA . GLU A 1 330 ? 2.684 0.624 22.308 1.00 97.25 330 GLU A CA 1
ATOM 2684 C C . GLU A 1 330 ? 2.646 0.402 20.786 1.00 97.25 330 GLU A C 1
ATOM 2686 O O . GLU A 1 330 ? 3.637 0.650 20.097 1.00 97.25 330 GLU A O 1
ATOM 2691 N N . TYR A 1 331 ? 1.495 -0.001 20.232 1.00 94.81 331 TYR A N 1
ATOM 2692 C CA . TYR A 1 331 ? 1.331 -0.152 18.783 1.00 94.81 331 TYR A CA 1
ATOM 2693 C C . TYR A 1 331 ? 1.445 1.177 18.044 1.00 94.81 331 TYR A C 1
ATOM 2695 O O . TYR A 1 331 ? 2.098 1.234 17.005 1.00 94.81 331 TYR A O 1
ATOM 2703 N N . LYS A 1 332 ? 0.861 2.251 18.582 1.00 95.69 332 LYS A N 1
ATOM 2704 C CA . LYS A 1 332 ? 0.967 3.589 17.998 1.00 95.69 332 LYS A CA 1
ATOM 2705 C C . LYS A 1 332 ? 2.423 4.043 17.937 1.00 95.69 332 LYS A C 1
ATOM 2707 O O . LYS A 1 332 ? 2.888 4.423 16.869 1.00 95.69 332 LYS A O 1
ATOM 2712 N N . GLN A 1 333 ? 3.155 3.904 19.040 1.00 97.12 333 GLN A N 1
ATOM 2713 C CA . GLN A 1 333 ? 4.578 4.227 19.093 1.00 97.12 333 GLN A CA 1
ATOM 2714 C C . GLN A 1 333 ? 5.382 3.370 18.100 1.00 97.12 333 GLN A C 1
ATOM 2716 O O . GLN A 1 333 ? 6.270 3.867 17.414 1.00 97.12 333 GLN A O 1
ATOM 2721 N N . ARG A 1 334 ? 5.050 2.078 17.964 1.00 97.25 334 ARG A N 1
ATOM 2722 C CA . ARG A 1 334 ? 5.702 1.194 16.989 1.00 97.25 334 ARG A CA 1
ATOM 2723 C C . ARG A 1 334 ? 5.447 1.627 15.545 1.00 97.25 334 ARG A C 1
ATOM 2725 O O . ARG A 1 334 ? 6.373 1.578 14.742 1.00 97.25 334 ARG A O 1
ATOM 2732 N N . ILE A 1 335 ? 4.221 2.032 15.220 1.00 95.75 335 ILE A N 1
ATOM 2733 C CA . ILE A 1 335 ? 3.870 2.566 13.900 1.00 95.75 335 ILE A CA 1
ATOM 2734 C C . ILE A 1 335 ? 4.630 3.867 13.645 1.00 95.75 335 ILE A C 1
ATOM 2736 O O . ILE A 1 335 ? 5.187 4.021 12.567 1.00 95.75 335 ILE A O 1
ATOM 2740 N N . GLU A 1 336 ? 4.704 4.768 14.625 1.00 97.25 336 GLU A N 1
ATOM 2741 C CA . GLU A 1 336 ? 5.463 6.020 14.512 1.00 97.25 336 GLU A CA 1
ATOM 2742 C C . GLU A 1 336 ? 6.946 5.758 14.215 1.00 97.25 336 GLU A C 1
ATOM 2744 O O . GLU A 1 336 ? 7.485 6.370 13.296 1.00 97.25 336 GLU A O 1
ATOM 2749 N N . TYR A 1 337 ? 7.576 4.791 14.896 1.00 97.31 337 TYR A N 1
ATOM 2750 C CA . TYR A 1 337 ? 8.947 4.376 14.577 1.00 97.31 337 TYR A CA 1
ATOM 2751 C C . TYR A 1 337 ? 9.078 3.833 13.154 1.00 97.31 337 TYR A C 1
ATOM 2753 O O . TYR A 1 337 ? 9.939 4.286 12.414 1.00 97.31 337 TYR A O 1
ATOM 2761 N N . LEU A 1 338 ? 8.196 2.922 12.732 1.00 97.12 338 LEU A N 1
ATOM 2762 C CA . LEU A 1 338 ? 8.247 2.365 11.376 1.00 97.12 338 LEU A CA 1
ATOM 2763 C C . LEU A 1 338 ? 8.008 3.430 10.295 1.00 97.12 338 LEU A C 1
ATOM 2765 O O . LEU A 1 338 ? 8.614 3.377 9.230 1.00 97.12 338 LEU A O 1
ATOM 2769 N N . VAL A 1 339 ? 7.127 4.398 10.550 1.00 96.75 339 VAL A N 1
ATOM 2770 C CA . VAL A 1 339 ? 6.877 5.523 9.638 1.00 96.75 339 VAL A CA 1
ATOM 2771 C C . VAL A 1 339 ? 8.098 6.435 9.548 1.00 96.75 339 VAL A C 1
ATOM 2773 O O . VAL A 1 339 ? 8.401 6.919 8.457 1.00 96.75 339 VAL A O 1
ATOM 2776 N N . GLN A 1 340 ? 8.789 6.669 10.666 1.00 97.88 340 GLN A N 1
ATOM 2777 C CA . GLN A 1 340 ? 10.032 7.433 10.673 1.00 97.88 340 GLN A CA 1
ATOM 2778 C C . GLN A 1 340 ? 11.138 6.688 9.918 1.00 97.88 340 GLN A C 1
ATOM 2780 O O . GLN A 1 340 ? 11.702 7.263 8.996 1.00 97.88 340 GLN A O 1
ATOM 2785 N N . ASP A 1 341 ? 11.350 5.400 10.199 1.00 97.19 341 ASP A N 1
ATOM 2786 C CA . ASP A 1 341 ? 12.337 4.570 9.496 1.00 97.19 341 ASP A CA 1
ATOM 2787 C C . ASP A 1 341 ? 12.100 4.595 7.974 1.00 97.19 341 ASP A C 1
ATOM 2789 O O . ASP A 1 341 ? 13.023 4.779 7.186 1.00 97.19 341 ASP A O 1
ATOM 2793 N N . LEU A 1 342 ? 10.841 4.478 7.533 1.00 96.25 342 LEU A N 1
ATOM 2794 C CA . LEU A 1 342 ? 10.490 4.560 6.110 1.00 96.25 342 LEU A CA 1
ATOM 2795 C C . LEU A 1 342 ? 10.750 5.944 5.500 1.00 96.25 342 LEU A C 1
ATOM 2797 O O . LEU A 1 342 ? 11.049 6.044 4.307 1.00 96.25 342 LEU A O 1
ATOM 2801 N N . ARG A 1 343 ? 10.604 7.017 6.282 1.00 97.50 343 ARG A N 1
ATOM 2802 C CA . ARG A 1 343 ? 10.932 8.375 5.838 1.00 97.50 343 ARG A CA 1
ATOM 2803 C C . ARG A 1 343 ? 12.438 8.530 5.669 1.00 97.50 343 ARG A C 1
ATOM 2805 O O . ARG A 1 343 ? 12.861 9.022 4.627 1.00 97.50 343 ARG A O 1
ATOM 2812 N N . ASP A 1 344 ? 13.210 8.052 6.634 1.00 96.06 344 ASP A N 1
ATOM 2813 C CA . ASP A 1 344 ? 14.669 8.111 6.610 1.00 96.06 344 ASP A CA 1
ATOM 2814 C C . ASP A 1 344 ? 15.216 7.300 5.423 1.00 96.06 344 ASP A C 1
ATOM 2816 O O . ASP A 1 344 ? 16.028 7.794 4.642 1.00 96.06 344 ASP A O 1
ATOM 2820 N N . GLU A 1 345 ? 14.690 6.093 5.188 1.00 96.12 345 GLU A N 1
ATOM 2821 C CA . GLU A 1 345 ? 15.039 5.283 4.013 1.00 96.12 345 GLU A CA 1
ATOM 2822 C C . GLU A 1 345 ? 14.677 5.977 2.693 1.00 96.12 345 GLU A C 1
ATOM 2824 O O . GLU A 1 345 ? 15.437 5.920 1.723 1.00 96.12 345 GLU A O 1
ATOM 2829 N N . ARG A 1 346 ? 13.543 6.685 2.635 1.00 97.31 346 ARG A N 1
ATOM 2830 C CA . ARG A 1 346 ? 13.169 7.477 1.455 1.00 97.31 346 ARG A CA 1
ATOM 2831 C C . ARG A 1 346 ? 14.155 8.620 1.211 1.00 97.31 346 ARG A C 1
ATOM 2833 O O . ARG A 1 346 ? 14.517 8.862 0.058 1.00 97.31 346 ARG A O 1
ATOM 2840 N N . GLU A 1 347 ? 14.564 9.329 2.257 1.00 96.00 347 GLU A N 1
ATOM 2841 C CA . GLU A 1 347 ? 15.550 10.410 2.169 1.00 96.00 347 GLU A CA 1
ATOM 2842 C C . GLU A 1 347 ? 16.913 9.868 1.720 1.00 96.00 347 GLU A C 1
ATOM 2844 O O . GLU A 1 347 ? 17.494 10.399 0.771 1.00 96.00 347 GLU A O 1
ATOM 2849 N N . ASN A 1 348 ? 17.356 8.740 2.283 1.00 95.94 348 ASN A N 1
ATOM 2850 C CA . ASN A 1 348 ? 18.560 8.025 1.854 1.00 95.94 348 ASN A CA 1
ATOM 2851 C C . ASN A 1 348 ? 18.494 7.628 0.373 1.00 95.94 348 ASN A C 1
ATOM 2853 O O . ASN A 1 348 ? 19.441 7.863 -0.379 1.00 95.94 348 ASN A O 1
ATOM 2857 N N . CYS A 1 349 ? 17.366 7.072 -0.080 1.00 95.31 349 CYS A N 1
ATOM 2858 C CA . CYS A 1 349 ? 17.162 6.736 -1.490 1.00 95.31 349 CYS A CA 1
ATOM 2859 C C . CYS A 1 349 ? 17.243 7.977 -2.386 1.00 95.31 349 CYS A C 1
ATOM 2861 O O . CYS A 1 349 ? 17.843 7.924 -3.458 1.00 95.31 349 CYS A O 1
ATOM 2863 N N . SER A 1 350 ? 16.659 9.097 -1.954 1.00 95.75 350 SER A N 1
ATOM 2864 C CA . SER A 1 350 ? 16.721 10.361 -2.692 1.00 95.75 350 SER A CA 1
ATOM 2865 C C . SER A 1 350 ? 18.149 10.900 -2.778 1.00 95.75 350 SER A C 1
ATOM 2867 O O . SER A 1 350 ? 18.570 11.339 -3.845 1.00 95.75 350 SER A O 1
ATOM 2869 N N . TYR A 1 351 ? 18.905 10.833 -1.682 1.00 96.25 351 TYR A N 1
ATOM 2870 C CA . TYR A 1 351 ? 20.308 11.237 -1.640 1.00 96.25 351 TYR A CA 1
ATOM 2871 C C . TYR A 1 351 ? 21.170 10.391 -2.582 1.00 96.25 351 TYR A C 1
ATOM 2873 O O . TYR A 1 351 ? 21.917 10.930 -3.395 1.00 96.25 351 TYR A O 1
ATOM 2881 N N . LEU A 1 352 ? 21.027 9.064 -2.523 1.00 95.62 352 LEU A N 1
ATOM 2882 C CA . LEU A 1 352 ? 21.745 8.149 -3.412 1.00 95.62 352 LEU A CA 1
ATOM 2883 C C . LEU A 1 352 ? 21.386 8.386 -4.879 1.00 95.62 352 LEU A C 1
ATOM 2885 O O . LEU A 1 352 ? 22.264 8.345 -5.737 1.00 95.62 352 LEU A O 1
ATOM 2889 N N . LYS A 1 353 ? 20.113 8.678 -5.169 1.00 95.25 353 LYS A N 1
ATOM 2890 C CA . LYS A 1 353 ? 19.671 9.045 -6.515 1.00 95.25 353 LYS A CA 1
ATOM 2891 C C . LYS A 1 353 ? 20.367 10.318 -7.001 1.00 95.25 353 LYS A C 1
ATOM 2893 O O . LYS A 1 353 ? 20.906 10.321 -8.100 1.00 95.25 353 LYS A O 1
ATOM 2898 N N . GLN A 1 354 ? 20.419 11.357 -6.169 1.00 95.69 354 GLN A N 1
ATOM 2899 C CA . GLN A 1 354 ? 21.102 12.605 -6.509 1.00 95.69 354 GLN A CA 1
ATOM 2900 C C . GLN A 1 354 ? 22.610 12.398 -6.714 1.00 95.69 354 GLN A C 1
ATOM 2902 O O . GLN A 1 354 ? 23.188 12.959 -7.639 1.00 95.69 354 GLN A O 1
ATOM 2907 N N . GLN A 1 355 ? 23.260 11.566 -5.891 1.00 93.00 355 GLN A N 1
ATOM 2908 C CA . GLN A 1 355 ? 24.666 11.213 -6.107 1.00 93.00 355 GLN A CA 1
ATOM 2909 C C . GLN A 1 355 ? 24.883 10.495 -7.440 1.00 93.00 355 GLN A C 1
ATOM 2911 O O . GLN A 1 355 ? 25.858 10.782 -8.133 1.00 93.00 355 GLN A O 1
ATOM 2916 N N . LEU A 1 356 ? 23.984 9.578 -7.803 1.00 93.31 356 LEU A N 1
ATOM 2917 C CA . LEU A 1 356 ? 24.050 8.869 -9.076 1.00 93.31 356 LEU A CA 1
ATOM 2918 C C . LEU A 1 356 ? 23.946 9.843 -10.260 1.00 93.31 356 LEU A C 1
ATOM 2920 O O . LEU A 1 356 ? 24.750 9.757 -11.183 1.00 93.31 356 LEU A O 1
ATOM 2924 N N . GLU A 1 357 ? 23.007 10.790 -10.195 1.00 92.81 357 GLU A N 1
ATOM 2925 C CA . GLU A 1 357 ? 22.819 11.838 -11.208 1.00 92.81 357 GLU A CA 1
ATOM 2926 C C . GLU A 1 357 ? 24.059 12.748 -11.322 1.00 92.81 357 GLU A C 1
ATOM 2928 O O . GLU A 1 357 ? 24.507 13.049 -12.428 1.00 92.81 357 GLU A O 1
ATOM 2933 N N . SER A 1 358 ? 24.686 13.122 -10.198 1.00 91.75 358 SER A N 1
ATOM 2934 C CA . SER A 1 358 ? 25.943 13.887 -10.206 1.00 91.75 358 SER A CA 1
ATOM 2935 C C . SER A 1 358 ? 27.075 13.129 -10.905 1.00 91.75 358 SER A C 1
ATOM 2937 O O . SER A 1 358 ? 27.728 13.694 -11.781 1.00 91.75 358 SER A O 1
ATOM 2939 N N . VAL A 1 359 ? 27.273 11.844 -10.582 1.00 90.38 359 VAL A N 1
ATOM 2940 C CA . VAL A 1 359 ? 28.300 10.999 -11.224 1.00 90.38 359 VAL A CA 1
ATOM 2941 C C . VAL A 1 359 ? 28.025 10.834 -12.720 1.00 90.38 359 VAL A C 1
ATOM 2943 O O . VAL A 1 359 ? 28.958 10.907 -13.517 1.00 90.38 359 VAL A O 1
ATOM 2946 N N . GLN A 1 360 ? 26.759 10.669 -13.119 1.00 83.31 360 GLN A N 1
ATOM 2947 C CA . GLN A 1 360 ? 26.368 10.636 -14.533 1.00 83.31 360 GLN A CA 1
ATOM 2948 C C . GLN A 1 360 ? 26.758 11.942 -15.242 1.00 83.31 360 GLN A C 1
ATOM 2950 O O . GLN A 1 360 ? 27.423 11.901 -16.278 1.00 83.31 360 GLN A O 1
ATOM 2955 N N . SER A 1 361 ? 26.459 13.095 -14.637 1.00 83.50 361 SER A N 1
ATOM 2956 C CA . SER A 1 361 ? 26.800 14.403 -15.209 1.00 83.50 361 SER A CA 1
ATOM 2957 C C . SER A 1 361 ? 28.314 14.657 -15.311 1.00 83.50 361 SER A C 1
ATOM 2959 O O . SER A 1 361 ? 28.768 15.354 -16.217 1.00 83.50 361 SER A O 1
ATOM 2961 N N . GLU A 1 362 ? 29.118 14.091 -14.405 1.00 83.56 362 GLU A N 1
ATOM 2962 C CA . GLU A 1 362 ? 30.584 14.156 -14.465 1.00 83.56 362 GLU A CA 1
ATOM 2963 C C . GLU A 1 362 ? 31.153 13.251 -15.566 1.00 83.56 362 GLU A C 1
ATOM 2965 O O . GLU A 1 362 ? 32.077 13.656 -16.274 1.00 83.56 362 GLU A O 1
ATOM 2970 N N . THR A 1 363 ? 30.578 12.060 -15.770 1.00 73.62 363 THR A N 1
ATOM 2971 C CA . THR A 1 363 ? 30.981 11.177 -16.876 1.00 73.62 363 THR A CA 1
ATOM 2972 C C . THR A 1 363 ? 30.637 11.757 -18.247 1.00 73.62 363 THR A C 1
ATOM 2974 O O . THR A 1 363 ? 31.441 11.638 -19.164 1.00 73.62 363 THR A O 1
ATOM 2977 N N . GLU A 1 364 ? 29.513 12.468 -18.375 1.00 69.62 364 GLU A N 1
ATOM 2978 C CA . GLU A 1 364 ? 29.126 13.137 -19.625 1.00 69.62 364 GLU A CA 1
ATOM 2979 C C . GLU A 1 364 ? 30.061 14.304 -19.988 1.00 69.62 364 GLU A C 1
ATOM 2981 O O . GLU A 1 364 ? 30.318 14.545 -21.165 1.00 69.62 364 GLU A O 1
ATOM 2986 N N . LYS A 1 365 ? 30.627 15.005 -18.995 1.00 64.75 365 LYS A N 1
ATOM 2987 C CA . LYS A 1 365 ? 31.574 16.115 -19.224 1.00 64.75 365 LYS A CA 1
ATOM 2988 C C . LYS A 1 365 ? 32.985 15.643 -19.587 1.00 64.75 365 LYS A C 1
ATOM 2990 O O . LYS A 1 365 ? 33.678 16.326 -20.340 1.00 64.75 365 LYS A O 1
ATOM 2995 N N . GLY A 1 366 ? 33.408 14.481 -19.083 1.00 53.75 366 GLY A N 1
ATOM 2996 C CA . GLY A 1 366 ? 34.733 13.907 -19.357 1.00 53.75 366 GLY A CA 1
ATOM 2997 C C . GLY A 1 366 ? 34.946 13.447 -20.806 1.00 53.75 366 GLY A C 1
ATOM 2998 O O . GLY A 1 366 ? 36.090 13.376 -21.258 1.00 53.75 366 GLY A O 1
ATOM 2999 N N . ASP A 1 367 ? 33.866 13.189 -21.548 1.00 51.16 367 ASP A N 1
ATOM 3000 C CA . ASP A 1 367 ? 33.927 12.763 -22.951 1.00 51.16 367 ASP A CA 1
ATOM 3001 C C . ASP A 1 367 ? 33.952 13.941 -23.949 1.00 51.16 367 ASP A C 1
ATOM 3003 O O . ASP A 1 367 ? 34.320 13.755 -25.110 1.00 51.16 367 ASP A O 1
ATOM 3007 N N . THR A 1 368 ? 33.657 15.171 -23.509 1.00 46.50 368 THR A N 1
ATOM 3008 C CA . THR A 1 368 ? 33.660 16.376 -24.367 1.00 46.50 368 THR A CA 1
ATOM 3009 C C . THR A 1 368 ? 35.007 17.104 -24.490 1.00 46.50 368 THR A C 1
ATOM 3011 O O . THR A 1 368 ? 35.153 17.923 -25.389 1.00 46.50 368 THR A O 1
ATOM 3014 N N . GLU A 1 369 ? 36.022 16.808 -23.667 1.00 47.78 369 GLU A N 1
ATOM 3015 C CA . GLU A 1 369 ? 37.315 17.533 -23.698 1.00 47.78 369 GLU A CA 1
ATOM 3016 C C . GLU A 1 369 ? 38.424 16.868 -24.546 1.00 47.78 369 GLU A C 1
ATOM 3018 O O . GLU A 1 369 ? 39.548 17.367 -24.596 1.00 47.78 369 GLU A O 1
ATOM 3023 N N . LYS A 1 370 ? 38.160 15.750 -25.240 1.00 46.91 370 LYS A N 1
ATOM 3024 C CA . LYS A 1 370 ? 39.190 15.023 -26.026 1.00 46.91 370 LYS A CA 1
ATOM 3025 C C . LYS A 1 370 ? 39.088 15.150 -27.543 1.00 46.91 370 LYS A C 1
ATOM 3027 O O . LYS A 1 370 ? 39.839 14.487 -28.259 1.00 46.91 370 LYS A O 1
ATOM 3032 N N . ALA A 1 371 ? 38.210 16.004 -28.041 1.00 43.75 371 ALA A N 1
ATOM 3033 C CA . ALA A 1 371 ? 38.046 16.220 -29.466 1.00 43.75 371 ALA A CA 1
ATOM 3034 C C . ALA A 1 371 ? 38.041 17.716 -29.760 1.00 43.75 371 ALA A C 1
ATOM 3036 O O . ALA A 1 371 ? 36.978 18.259 -29.996 1.00 43.75 371 ALA A O 1
ATOM 3037 N N . ASP A 1 372 ? 39.208 18.368 -29.716 1.00 35.84 372 ASP A N 1
ATOM 3038 C CA . ASP A 1 372 ? 39.490 19.465 -30.646 1.00 35.84 372 ASP A CA 1
ATOM 3039 C C . ASP A 1 372 ? 40.989 19.826 -30.741 1.00 35.84 372 ASP A C 1
ATOM 3041 O O . ASP A 1 372 ? 41.620 20.342 -29.823 1.00 35.84 372 ASP A O 1
ATOM 3045 N N . ASN A 1 373 ? 41.479 19.593 -31.960 1.00 38.94 373 ASN A N 1
ATOM 3046 C CA . ASN A 1 373 ? 42.503 20.303 -32.728 1.00 38.94 373 ASN A CA 1
ATOM 3047 C C . ASN A 1 373 ? 44.015 19.912 -32.683 1.00 38.94 373 ASN A C 1
ATOM 3049 O O . ASN A 1 373 ? 44.636 19.884 -31.619 1.00 38.94 373 ASN A O 1
ATOM 3053 N N . PRO A 1 374 ? 44.638 19.674 -33.869 1.00 54.81 374 PRO A N 1
ATOM 3054 C CA . PRO A 1 374 ? 46.075 19.465 -34.094 1.00 54.81 374 PRO A CA 1
ATOM 3055 C C . PRO A 1 374 ? 46.789 20.743 -34.602 1.00 54.81 374 PRO A C 1
ATOM 3057 O O . PRO A 1 374 ? 46.121 21.616 -35.137 1.00 54.81 374 PRO A O 1
ATOM 3060 N N . GLU A 1 375 ? 48.131 20.833 -34.496 1.00 31.67 375 GLU A N 1
ATOM 3061 C CA . GLU A 1 375 ? 49.075 21.336 -35.539 1.00 31.67 375 GLU A CA 1
ATOM 3062 C C . GLU A 1 375 ? 50.511 21.669 -35.029 1.00 31.67 375 GLU A C 1
ATOM 3064 O O . GLU A 1 375 ? 50.674 22.436 -34.090 1.00 31.67 375 GLU A O 1
ATOM 3069 N N . HIS A 1 376 ? 51.526 21.154 -35.763 1.00 35.66 376 HIS A N 1
ATOM 3070 C CA . HIS A 1 376 ? 52.863 21.721 -36.124 1.00 35.66 376 HIS A CA 1
ATOM 3071 C C . HIS A 1 376 ? 53.884 22.103 -35.005 1.00 35.66 376 HIS A C 1
ATOM 3073 O O . HIS A 1 376 ? 53.545 22.783 -34.054 1.00 35.66 376 HIS A O 1
ATOM 3079 N N . LYS A 1 377 ? 55.205 21.805 -35.031 1.00 33.66 377 LYS A N 1
ATOM 3080 C CA . LYS A 1 377 ? 56.234 21.668 -36.099 1.00 33.66 377 LYS A CA 1
ATOM 3081 C C . LYS A 1 377 ? 57.553 21.027 -35.544 1.00 33.66 377 LYS A C 1
ATOM 3083 O O . LYS A 1 377 ? 57.695 20.930 -34.329 1.00 33.66 377 LYS A O 1
ATOM 3088 N N . PRO A 1 378 ? 58.536 20.640 -36.398 1.00 53.16 378 PRO A N 1
ATOM 3089 C CA . PRO A 1 378 ? 59.726 19.839 -36.051 1.00 53.16 378 PRO A CA 1
ATOM 3090 C C . PRO A 1 378 ? 61.057 20.634 -35.979 1.00 53.16 378 PRO A C 1
ATOM 3092 O O . PRO A 1 378 ? 61.225 21.591 -36.732 1.00 53.16 378 PRO A O 1
ATOM 3095 N N . ALA A 1 379 ? 62.040 20.186 -35.173 1.00 29.09 379 ALA A N 1
ATOM 3096 C CA . ALA A 1 379 ? 63.468 20.560 -35.299 1.00 29.09 379 ALA A CA 1
ATOM 3097 C C . ALA A 1 379 ? 64.448 19.610 -34.541 1.00 29.09 379 ALA A C 1
ATOM 3099 O O . ALA A 1 379 ? 64.533 19.668 -33.323 1.00 29.09 379 ALA A O 1
ATOM 3100 N N . GLN A 1 380 ? 65.132 18.738 -35.306 1.00 40.62 380 GLN A N 1
ATOM 3101 C CA . GLN A 1 380 ? 66.585 18.396 -35.390 1.00 40.62 380 GLN A CA 1
ATOM 3102 C C . GLN A 1 380 ? 67.544 18.174 -34.162 1.00 40.62 380 GLN A C 1
ATOM 3104 O O . GLN A 1 380 ? 67.204 18.539 -33.046 1.00 40.62 380 GLN A O 1
ATOM 3109 N N . PRO A 1 381 ? 68.727 17.504 -34.347 1.00 56.09 381 PRO A N 1
ATOM 3110 C CA . PRO A 1 381 ? 69.236 16.410 -33.485 1.00 56.09 381 PRO A CA 1
ATOM 3111 C C . PRO A 1 381 ? 70.673 16.601 -32.896 1.00 56.09 381 PRO A C 1
ATOM 3113 O O . PRO A 1 381 ? 71.258 17.665 -33.078 1.00 56.09 381 PRO A O 1
ATOM 3116 N N . CYS A 1 382 ? 71.229 15.516 -32.296 1.00 28.69 382 CYS A N 1
ATOM 3117 C CA . CYS A 1 382 ? 72.624 15.245 -31.816 1.00 28.69 382 CYS A CA 1
ATOM 3118 C C . CYS A 1 382 ? 72.823 15.428 -30.278 1.00 28.69 382 CYS A C 1
ATOM 3120 O O . CYS A 1 382 ? 72.297 16.386 -29.731 1.00 28.69 382 CYS A O 1
ATOM 3122 N N . ASP A 1 383 ? 73.475 14.581 -29.448 1.00 29.45 383 ASP A N 1
ATOM 3123 C CA . ASP A 1 383 ? 74.488 13.505 -29.583 1.00 29.45 383 ASP A CA 1
ATOM 3124 C C . ASP A 1 383 ? 74.448 12.462 -28.406 1.00 29.45 383 ASP A C 1
ATOM 3126 O O . ASP A 1 383 ? 73.935 12.742 -27.326 1.00 29.45 383 ASP A O 1
ATOM 3130 N N . LEU A 1 384 ? 75.002 11.255 -28.642 1.00 39.31 384 LEU A N 1
ATOM 3131 C CA . LEU A 1 384 ? 75.089 9.985 -27.841 1.00 39.31 384 LEU A CA 1
ATOM 3132 C C . LEU A 1 384 ? 76.156 10.003 -26.687 1.00 39.31 384 LEU A C 1
ATOM 3134 O O . LEU A 1 384 ? 76.916 10.970 -26.705 1.00 39.31 384 LEU A O 1
ATOM 3138 N N . PRO A 1 385 ? 76.357 9.004 -25.744 1.00 40.97 385 PRO A N 1
ATOM 3139 C CA . PRO A 1 385 ? 76.295 7.509 -25.866 1.00 40.97 385 PRO A CA 1
ATOM 3140 C C . PRO A 1 385 ? 75.919 6.702 -24.551 1.00 40.97 385 PRO A C 1
ATOM 3142 O O . PRO A 1 385 ? 75.271 7.264 -23.677 1.00 40.97 385 PRO A O 1
ATOM 3145 N N . PRO A 1 386 ? 76.288 5.403 -24.342 1.00 43.47 386 PRO A N 1
ATOM 3146 C CA . PRO A 1 386 ? 75.644 4.163 -24.809 1.00 43.47 386 PRO A CA 1
ATOM 3147 C C . PRO A 1 386 ? 75.006 3.257 -23.701 1.00 43.47 386 PRO A C 1
ATOM 3149 O O . PRO A 1 386 ? 75.373 3.297 -22.533 1.00 43.47 386 PRO A O 1
ATOM 3152 N N . ARG A 1 387 ? 74.070 2.388 -24.137 1.00 39.25 387 ARG A N 1
ATOM 3153 C CA . ARG A 1 387 ? 73.341 1.259 -23.472 1.00 39.25 387 ARG A CA 1
ATOM 3154 C C . ARG A 1 387 ? 74.082 0.496 -22.340 1.00 39.25 387 ARG A C 1
ATOM 3156 O O . ARG A 1 387 ? 75.292 0.346 -22.470 1.00 39.25 387 ARG A O 1
ATOM 3163 N N . PRO A 1 388 ? 73.389 -0.169 -21.366 1.00 40.59 388 PRO A N 1
ATOM 3164 C CA . PRO A 1 388 ? 72.255 -1.083 -21.632 1.00 40.59 388 PRO A CA 1
ATOM 3165 C C . PRO A 1 388 ? 71.146 -1.178 -20.552 1.00 40.59 388 PRO A C 1
ATOM 3167 O O . PRO A 1 388 ? 71.422 -1.147 -19.365 1.00 40.59 388 PRO A O 1
ATOM 3170 N N . ALA A 1 389 ? 69.896 -1.413 -20.965 1.00 31.09 389 ALA A N 1
ATOM 3171 C CA . ALA A 1 389 ? 68.944 -2.356 -20.345 1.00 31.09 389 ALA A CA 1
ATOM 3172 C C . ALA A 1 389 ? 67.529 -2.086 -20.868 1.00 31.09 389 ALA A C 1
ATOM 3174 O O . ALA 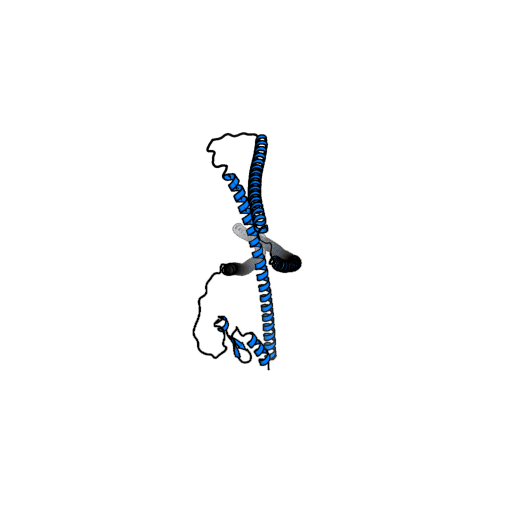A 1 389 ? 67.086 -0.947 -20.990 1.00 31.09 389 ALA A O 1
ATOM 3175 N N . ARG A 1 390 ? 66.806 -3.158 -21.188 1.00 45.25 390 ARG A N 1
ATOM 3176 C CA . ARG A 1 390 ? 65.369 -3.115 -21.449 1.00 45.25 390 ARG A CA 1
ATOM 3177 C C . ARG A 1 390 ? 64.655 -2.854 -20.123 1.00 45.25 390 ARG A C 1
ATOM 3179 O O . ARG A 1 390 ? 64.558 -3.800 -19.364 1.00 45.25 390 ARG A O 1
ATOM 3186 N N . HIS A 1 391 ? 64.109 -1.665 -19.867 1.00 31.52 391 HIS A N 1
ATOM 3187 C CA . HIS A 1 391 ? 63.004 -1.512 -18.911 1.00 31.52 391 HIS A CA 1
ATOM 3188 C C . HIS A 1 391 ? 62.081 -0.337 -19.270 1.00 31.52 391 HIS A C 1
ATOM 3190 O O . HIS A 1 391 ? 62.524 0.778 -19.506 1.00 31.52 391 HIS A O 1
ATOM 3196 N N . ARG A 1 392 ? 60.797 -0.709 -19.354 1.00 33.25 392 ARG A N 1
ATOM 3197 C CA . ARG A 1 392 ? 59.528 -0.016 -19.076 1.00 33.25 392 ARG A CA 1
ATOM 3198 C C . ARG A 1 392 ? 59.467 1.525 -19.112 1.00 33.25 392 ARG A C 1
ATOM 3200 O O . ARG A 1 392 ? 60.180 2.227 -18.412 1.00 33.25 392 ARG A O 1
ATOM 3207 N N . SER A 1 393 ? 58.466 1.990 -19.862 1.00 34.91 393 SER A N 1
ATOM 3208 C CA . SER A 1 393 ? 57.866 3.331 -19.836 1.00 34.91 393 SER A CA 1
ATOM 3209 C C . SER A 1 393 ? 57.463 3.781 -18.417 1.00 34.91 393 SER A C 1
ATOM 3211 O O . SER A 1 393 ? 56.912 2.959 -17.680 1.00 34.91 393 SER A O 1
ATOM 3213 N N . PRO A 1 394 ? 57.632 5.069 -18.050 1.00 44.78 394 PRO A N 1
ATOM 3214 C CA . PRO A 1 394 ? 57.169 5.630 -16.788 1.00 44.78 394 PRO A CA 1
ATOM 3215 C C . PRO A 1 394 ? 55.703 6.060 -16.924 1.00 44.78 394 PRO A C 1
ATOM 3217 O O . PRO A 1 394 ? 55.388 7.210 -17.205 1.00 44.78 394 PRO A O 1
ATOM 3220 N N . TYR A 1 395 ? 54.793 5.109 -16.754 1.00 41.06 395 TYR A N 1
ATOM 3221 C CA . TYR A 1 395 ? 53.430 5.401 -16.318 1.00 41.06 395 TYR A CA 1
ATOM 3222 C C . TYR A 1 395 ? 53.227 4.587 -15.043 1.00 41.06 395 TYR A C 1
ATOM 3224 O O . TYR A 1 395 ? 52.844 3.420 -15.100 1.00 41.06 395 TYR A O 1
ATOM 3232 N N . GLU A 1 396 ? 53.560 5.177 -13.893 1.00 49.25 396 GLU A N 1
ATOM 3233 C CA . GLU A 1 396 ? 53.131 4.649 -12.597 1.00 49.25 396 GLU A CA 1
ATOM 3234 C C . GLU A 1 396 ? 51.609 4.781 -12.532 1.00 49.25 396 GLU A C 1
ATOM 3236 O O . GLU A 1 396 ? 51.049 5.820 -12.179 1.00 49.25 396 GLU A O 1
ATOM 3241 N N . SER A 1 397 ? 50.928 3.717 -12.949 1.00 50.41 397 SER A N 1
ATOM 3242 C CA . SER A 1 397 ? 49.501 3.567 -12.729 1.00 50.41 397 SER A CA 1
ATOM 3243 C C . SER A 1 397 ? 49.265 3.540 -11.220 1.00 50.41 397 SER A C 1
ATOM 3245 O O . SER A 1 397 ? 49.878 2.749 -10.508 1.00 50.41 397 SER A O 1
ATOM 3247 N N . LEU A 1 398 ? 48.355 4.378 -10.718 1.00 54.62 398 LEU A N 1
ATOM 3248 C CA . LEU A 1 398 ? 47.942 4.433 -9.305 1.00 54.62 398 LEU A CA 1
ATOM 3249 C C . LEU A 1 398 ? 47.513 3.064 -8.727 1.00 54.62 398 LEU A C 1
ATOM 3251 O O . LEU A 1 398 ? 47.444 2.909 -7.510 1.00 54.62 398 LEU A O 1
ATOM 3255 N N . LEU A 1 399 ? 47.269 2.073 -9.591 1.00 50.75 399 LEU A N 1
ATOM 3256 C CA . LEU A 1 399 ? 46.973 0.680 -9.257 1.00 50.75 399 LEU A CA 1
ATOM 3257 C C . LEU A 1 399 ? 48.186 -0.109 -8.724 1.00 50.75 399 LEU A C 1
ATOM 3259 O O . LEU A 1 399 ? 47.985 -1.110 -8.040 1.00 50.75 399 LEU A O 1
ATOM 3263 N N . ASP A 1 400 ? 49.426 0.338 -8.961 1.00 52.88 400 ASP A N 1
ATOM 3264 C CA . ASP A 1 400 ? 50.643 -0.339 -8.466 1.00 52.88 400 ASP A CA 1
ATOM 3265 C C . ASP A 1 400 ? 50.886 -0.148 -6.959 1.00 52.88 400 ASP A C 1
ATOM 3267 O O . ASP A 1 400 ? 51.733 -0.820 -6.376 1.00 52.88 400 ASP A O 1
ATOM 3271 N N . LYS A 1 401 ? 50.123 0.733 -6.297 1.00 58.66 401 LYS A N 1
ATOM 3272 C CA . LYS A 1 401 ? 50.201 0.948 -4.837 1.00 58.66 401 LYS A CA 1
ATOM 3273 C C . LYS A 1 401 ? 49.331 -0.018 -4.035 1.00 58.66 401 LYS A C 1
ATOM 3275 O O . LYS A 1 401 ? 49.497 -0.140 -2.825 1.00 58.66 401 LYS A O 1
ATOM 3280 N N . SER A 1 402 ? 48.396 -0.684 -4.700 1.00 66.06 402 SER A N 1
ATOM 3281 C CA . SER A 1 402 ? 47.547 -1.711 -4.107 1.00 66.06 402 SER A CA 1
ATOM 3282 C C . SER A 1 402 ? 48.123 -3.090 -4.421 1.00 66.06 402 SER A C 1
ATOM 3284 O O . SER A 1 402 ? 48.317 -3.432 -5.587 1.00 66.06 402 SER A O 1
ATOM 3286 N N . LEU A 1 403 ? 48.404 -3.865 -3.372 1.00 81.31 403 LEU A N 1
ATOM 3287 C CA . LEU A 1 403 ? 48.924 -5.228 -3.455 1.00 81.31 403 LEU A CA 1
ATOM 3288 C C . LEU A 1 403 ? 47.802 -6.225 -3.142 1.00 81.31 403 LEU A C 1
ATOM 3290 O O . LEU A 1 403 ? 47.032 -6.041 -2.200 1.00 81.31 403 LEU A O 1
ATOM 3294 N N . LEU A 1 404 ? 47.710 -7.277 -3.946 1.00 80.75 404 LEU A N 1
ATOM 3295 C CA . LEU A 1 404 ? 46.872 -8.446 -3.730 1.00 80.75 404 LEU A CA 1
ATOM 3296 C C . LEU A 1 404 ? 47.754 -9.585 -3.230 1.00 80.75 404 LEU A C 1
ATOM 3298 O O . LEU A 1 404 ? 48.779 -9.891 -3.833 1.00 80.75 404 LEU A O 1
ATOM 3302 N N . GLU A 1 405 ? 47.351 -10.225 -2.141 1.00 87.50 405 GLU A N 1
ATOM 3303 C CA . GLU A 1 405 ? 48.115 -11.315 -1.540 1.00 87.50 405 GLU A CA 1
ATOM 3304 C C . GLU A 1 405 ? 47.508 -12.672 -1.896 1.00 87.50 405 GLU A C 1
ATOM 3306 O O . GLU A 1 405 ? 46.287 -12.863 -1.876 1.00 87.50 405 GLU A O 1
ATOM 3311 N N . CYS A 1 406 ? 48.372 -13.643 -2.188 1.00 85.94 406 CYS A N 1
ATOM 3312 C CA . CYS A 1 406 ? 47.972 -15.037 -2.281 1.00 85.94 406 CYS A CA 1
ATOM 3313 C C . CYS A 1 406 ? 47.541 -15.532 -0.888 1.00 85.94 406 CYS A C 1
ATOM 3315 O O . CYS A 1 406 ? 48.349 -15.525 0.037 1.00 85.94 406 CYS A O 1
ATOM 3317 N N . PRO A 1 407 ? 46.312 -16.037 -0.700 1.00 79.94 407 PRO A N 1
ATOM 3318 C CA . PRO A 1 407 ? 45.840 -16.481 0.609 1.00 79.94 407 PRO A CA 1
ATOM 3319 C C . PRO A 1 407 ? 46.539 -17.754 1.111 1.00 79.94 407 PRO A C 1
ATOM 3321 O O . PRO A 1 407 ? 46.360 -18.118 2.271 1.00 79.94 407 PRO A O 1
ATOM 3324 N N . MET A 1 408 ? 47.301 -18.442 0.253 1.00 83.06 408 MET A N 1
ATOM 3325 C CA . MET A 1 408 ? 47.983 -19.695 0.587 1.00 83.06 408 MET A CA 1
ATOM 3326 C C . MET A 1 408 ? 49.422 -19.472 1.067 1.00 83.06 408 MET A C 1
ATOM 3328 O O . MET A 1 408 ? 49.823 -20.061 2.067 1.00 83.06 408 MET A O 1
ATOM 3332 N N . CYS A 1 409 ? 50.189 -18.610 0.395 1.00 88.25 409 CYS A N 1
ATOM 3333 C CA . CYS A 1 409 ? 51.601 -18.365 0.721 1.00 88.25 409 CYS A CA 1
ATOM 3334 C C . CYS A 1 409 ? 51.921 -16.905 1.083 1.00 88.25 409 CYS A C 1
ATOM 3336 O O . CYS A 1 409 ? 53.071 -16.594 1.380 1.00 88.25 409 CYS A O 1
ATOM 3338 N N . LEU A 1 410 ? 50.918 -16.018 1.060 1.00 84.62 410 LEU A N 1
ATOM 3339 C CA . LEU A 1 410 ? 51.025 -14.580 1.340 1.00 84.62 410 LEU A CA 1
ATOM 3340 C C . LEU A 1 410 ? 51.964 -13.813 0.396 1.00 84.62 410 LEU A C 1
ATOM 3342 O O . LEU A 1 410 ? 52.370 -12.693 0.694 1.00 84.62 410 LEU A O 1
ATOM 3346 N N . ALA A 1 411 ? 52.296 -14.384 -0.765 1.00 85.81 411 ALA A N 1
ATOM 3347 C CA . ALA A 1 411 ? 53.025 -13.662 -1.799 1.00 85.81 411 ALA A CA 1
ATOM 3348 C C . ALA A 1 411 ? 52.186 -12.476 -2.302 1.00 85.81 411 ALA A C 1
ATOM 3350 O O . ALA A 1 411 ? 51.023 -12.650 -2.675 1.00 85.81 411 ALA A O 1
ATOM 3351 N N . ALA A 1 412 ? 52.780 -11.282 -2.289 1.00 85.88 412 ALA A N 1
ATOM 3352 C CA . ALA A 1 412 ? 52.134 -10.033 -2.671 1.00 85.88 412 ALA A CA 1
ATOM 3353 C C . ALA A 1 412 ? 52.385 -9.709 -4.148 1.00 85.88 412 ALA A C 1
ATOM 3355 O O . ALA A 1 412 ? 53.523 -9.734 -4.616 1.00 85.88 412 ALA A O 1
ATOM 3356 N N . TYR A 1 413 ? 51.317 -9.359 -4.856 1.00 85.88 413 TYR A N 1
ATOM 3357 C CA . TYR A 1 413 ? 51.320 -9.025 -6.274 1.00 85.88 413 TYR A CA 1
ATOM 3358 C C . TYR A 1 413 ? 50.673 -7.655 -6.489 1.00 85.88 413 TYR A C 1
ATOM 3360 O O . TYR A 1 413 ? 49.596 -7.406 -5.946 1.00 85.88 413 TYR A O 1
ATOM 3368 N N . PRO A 1 414 ? 51.268 -6.757 -7.287 1.00 83.00 414 PRO A N 1
ATOM 3369 C CA . PRO A 1 414 ? 50.612 -5.516 -7.691 1.00 83.00 414 PRO A CA 1
ATOM 3370 C C . PRO A 1 414 ? 49.274 -5.791 -8.385 1.00 83.00 414 PRO A C 1
ATOM 3372 O O . PRO A 1 414 ? 49.155 -6.735 -9.167 1.00 83.00 414 PRO A O 1
ATOM 3375 N N . VAL A 1 415 ? 48.262 -4.949 -8.151 1.00 76.06 415 VAL A N 1
ATOM 3376 C CA . VAL A 1 415 ? 46.934 -5.090 -8.789 1.00 76.06 415 VAL A CA 1
ATOM 3377 C C . VAL A 1 415 ? 47.024 -5.051 -10.321 1.00 76.06 415 VAL A C 1
ATOM 3379 O O . VAL A 1 415 ? 46.232 -5.705 -11.003 1.00 76.06 415 VAL A O 1
ATOM 3382 N N . SER A 1 416 ? 48.015 -4.352 -10.877 1.00 78.25 416 SER A N 1
ATOM 3383 C CA . SER A 1 416 ? 48.300 -4.335 -12.318 1.00 78.25 416 SER A CA 1
ATOM 3384 C C . SER A 1 416 ? 48.724 -5.707 -12.876 1.00 78.25 416 SER A C 1
ATOM 3386 O O . SER A 1 416 ? 48.542 -5.969 -14.064 1.00 78.25 416 SER A O 1
ATOM 3388 N N . GLN A 1 417 ? 49.223 -6.605 -12.019 1.00 78.75 417 GLN A N 1
ATOM 3389 C CA . GLN A 1 417 ? 49.705 -7.952 -12.335 1.00 78.75 417 GLN A CA 1
ATOM 3390 C C . GLN A 1 417 ? 48.756 -9.051 -11.823 1.00 78.75 417 GLN A C 1
ATOM 3392 O O . GLN A 1 417 ? 49.176 -10.161 -11.509 1.00 78.75 417 GLN A O 1
ATOM 3397 N N . ASN A 1 418 ? 47.445 -8.786 -11.789 1.00 78.56 418 ASN A N 1
ATOM 3398 C CA . ASN A 1 418 ? 46.425 -9.761 -11.370 1.00 78.56 418 ASN A CA 1
ATOM 3399 C C . ASN A 1 418 ? 46.529 -11.105 -12.128 1.00 78.56 418 ASN A C 1
ATOM 3401 O O . ASN A 1 418 ? 46.334 -12.173 -11.556 1.00 78.56 418 ASN A O 1
ATOM 3405 N N . LYS A 1 419 ? 46.928 -11.074 -13.404 1.00 84.19 419 LYS A N 1
ATOM 3406 C CA . LYS A 1 419 ? 47.117 -12.295 -14.197 1.00 84.19 419 LYS A CA 1
ATOM 3407 C C . LYS A 1 419 ? 48.230 -13.202 -13.644 1.00 84.19 419 LYS A C 1
ATOM 3409 O O . LYS A 1 419 ? 48.064 -14.414 -13.639 1.00 84.19 419 LYS A O 1
ATOM 3414 N N . GLU A 1 420 ? 49.307 -12.618 -13.118 1.00 84.62 420 GLU A N 1
ATOM 3415 C CA . GLU A 1 420 ? 50.423 -13.354 -12.504 1.00 84.62 420 GLU A CA 1
ATOM 3416 C C . GLU A 1 420 ? 50.021 -13.949 -11.144 1.00 84.62 420 GLU A C 1
ATOM 3418 O O . GLU A 1 420 ? 50.424 -15.063 -10.816 1.00 84.62 420 GLU A O 1
ATOM 3423 N N . LEU A 1 421 ? 49.163 -13.258 -10.378 1.00 85.00 421 LEU A N 1
ATOM 3424 C CA . LEU A 1 421 ? 48.562 -13.816 -9.162 1.00 85.00 421 LEU A CA 1
ATOM 3425 C C . LEU A 1 421 ? 47.645 -15.004 -9.486 1.00 85.00 421 LEU A C 1
ATOM 3427 O O . LEU A 1 421 ? 47.691 -16.006 -8.784 1.00 85.00 421 LEU A O 1
ATOM 3431 N N . LEU A 1 422 ? 46.819 -14.916 -10.532 1.00 85.06 422 LEU A N 1
ATOM 3432 C CA . LEU A 1 422 ? 45.941 -16.020 -10.937 1.00 85.06 422 LEU A CA 1
ATOM 3433 C C . LEU A 1 422 ? 46.745 -17.250 -11.375 1.00 85.06 422 LEU A C 1
ATOM 3435 O O . LEU A 1 422 ? 46.463 -18.346 -10.904 1.00 85.06 422 LEU A O 1
ATOM 3439 N N . GLU A 1 423 ? 47.793 -17.058 -12.179 1.00 85.88 423 GLU A N 1
ATOM 3440 C CA . GLU A 1 423 ? 48.718 -18.140 -12.537 1.00 85.88 423 GLU A CA 1
ATOM 3441 C C . GLU A 1 423 ? 49.411 -18.716 -11.293 1.00 85.88 423 GLU A C 1
ATOM 3443 O O . GLU A 1 423 ? 49.517 -19.930 -11.149 1.00 85.88 423 GLU A O 1
ATOM 3448 N N . HIS A 1 424 ? 49.827 -17.874 -10.343 1.00 87.00 424 HIS A N 1
ATOM 3449 C CA . HIS A 1 424 ? 50.392 -18.334 -9.075 1.00 87.00 424 HIS A CA 1
ATOM 3450 C C . HIS A 1 424 ? 49.392 -19.156 -8.245 1.00 87.00 424 HIS A C 1
ATOM 3452 O O . HIS A 1 424 ? 49.775 -20.169 -7.660 1.00 87.00 424 HIS A O 1
ATOM 3458 N N . LEU A 1 425 ? 48.119 -18.753 -8.185 1.00 84.69 425 LEU A N 1
ATOM 3459 C CA . LEU A 1 425 ? 47.077 -19.470 -7.445 1.00 84.69 425 LEU A CA 1
ATOM 3460 C C . LEU A 1 425 ? 46.812 -20.870 -8.009 1.00 84.69 425 LEU A C 1
ATOM 3462 O O . LEU A 1 425 ? 46.493 -21.766 -7.227 1.00 84.69 425 LEU A O 1
ATOM 3466 N N . ASP A 1 426 ? 46.986 -21.065 -9.317 1.00 83.00 426 ASP A N 1
ATOM 3467 C CA . ASP A 1 426 ? 46.823 -22.371 -9.961 1.00 83.00 426 ASP A CA 1
ATOM 3468 C C . ASP A 1 426 ? 47.911 -23.371 -9.529 1.00 83.00 426 ASP A C 1
ATOM 3470 O O . ASP A 1 426 ? 47.621 -24.554 -9.354 1.00 83.00 426 ASP A O 1
ATOM 3474 N N . TYR A 1 427 ? 49.144 -22.914 -9.274 1.00 79.50 427 TYR A N 1
ATOM 3475 C CA . TYR A 1 427 ? 50.226 -23.777 -8.772 1.00 79.50 427 TYR A CA 1
ATOM 3476 C C . TYR A 1 427 ? 50.289 -23.847 -7.242 1.00 79.50 427 TYR A C 1
ATOM 3478 O O . TYR A 1 427 ? 50.687 -24.868 -6.692 1.00 79.50 427 TYR A O 1
ATOM 3486 N N . CYS A 1 428 ? 49.882 -22.789 -6.537 1.00 83.12 428 CYS A N 1
ATOM 3487 C CA . CYS A 1 428 ? 49.955 -22.695 -5.074 1.00 83.12 428 CYS A CA 1
ATOM 3488 C C . CYS A 1 428 ? 48.855 -23.510 -4.348 1.00 83.12 428 CYS A C 1
ATOM 3490 O O . CYS A 1 428 ? 48.807 -23.532 -3.118 1.00 83.12 428 CYS A O 1
ATOM 3492 N N . GLN A 1 429 ? 47.964 -24.179 -5.096 1.00 61.25 429 GLN A N 1
ATOM 3493 C CA . GLN A 1 429 ? 47.005 -25.168 -4.576 1.00 61.25 429 GLN A CA 1
ATOM 3494 C C . GLN A 1 429 ? 47.591 -26.586 -4.405 1.00 61.25 429 GLN A C 1
ATOM 3496 O O . GLN A 1 429 ? 46.879 -27.485 -3.942 1.00 61.25 429 GLN A O 1
ATOM 3501 N N . HIS A 1 430 ? 48.865 -26.793 -4.743 1.00 53.81 430 HIS A N 1
ATOM 3502 C CA . HIS A 1 430 ? 49.651 -27.989 -4.422 1.00 53.81 430 HIS A CA 1
ATOM 3503 C C . HIS A 1 430 ? 50.755 -27.640 -3.426 1.00 53.81 430 HIS A C 1
ATOM 3505 O O . HIS A 1 430 ? 51.077 -28.532 -2.606 1.00 53.81 430 HIS A O 1
#

Sequence (430 aa):
MPLPSARRKLSKAKTTQTRAEISNLKRENAFLLRCFNELSNHHNDHNRIIEKFLTLVTLQSSSKEDEAEDTHSYSWDDSCDPELMQEKQSSHEENQTNAVNMRRLLSYANNVEELKNSLVSLSAKCQYLKTNSAHNQECAAGLQGDKAITELQINLNKSIEQNKQWVEHDQQREADVKAMLTRMTWLEKHLQDISKARVAERNEYISDEKKKLKQMEKYYDGLVHEGSKELHILREQVFLTQQALTDAHRQLREKQQELEEARQQMQSARESQGPPDVTEAEDCLTVQAEDLQVQLTKEKRKSTTLELQSSHLQKSFVNHYHKAQKQLSEYKQRIEYLVQDLRDERENCSYLKQQLESVQSETEKGDTEKADNPEHKPAQPCDLPPRPARHRSPYESLLDKSLLECPMCLAAYPVSQNKELLEHLDYCQH

InterPro domains:
  IPR038926 Centrosomal protein of 55kDa [PTHR31838] (14-429)

Secondary structure (DSSP, 8-state):
---HHHHHHHHHHHHHHHHHHHHHHHHHHHHHHHHHHHHHHHHHHHHHHHHHHHHHHHHHHHHHHTTSSS-----------THHHHHHHHHHHHHHHHHHHHHHHHHHHHHHHHHHHHHHHHHHHHHHHHHHHHHHHSS--SSSHHHHHHHHHHHHHHHHHHHHHHHHHHHHHHHHHHHHHHHHHHHHHHHHHHHHHHHHHHHHHHHHHHHHHHHHHHHHHHHHHHHHHHHHHHHHHHHHHHHHHHHHHHHHHHHHHHHHHHHHHHHHHHHH--SSS-HHHHHHHHHHHHHHHHHHHHHHHHHHHHHHHHHHHHHHHHHHHHHHHHHHHHHHHHHHHHHHHHHHHHHHHHHHHHHHHHHHHHHHHHTSSS---------------------------GGGG-EEEPTTT--EEEGGGHHHHHHHHHHTT-